Protein 8VK6 (pdb70)

Nearest PDB structures (foldseek):
  5ese-assembly1_A  TM=9.988E-01  e=2.338E-79  Saccharomyces cerevisiae YJM789
  7ry8-assembly1_A  TM=1.000E+00  e=7.440E-79  Saccharomyces cerevisiae YJM789
  5esg-assembly1_A  TM=9.991E-01  e=8.504E-79  Saccharomyces cerevisiae YJM789
  7rya-assembly1_A  TM=9.992E-01  e=2.072E-78  Saccharomyces cerevisiae YJM789
  4zdy-assembly1_A  TM=9.985E-01  e=1.345E-77  Saccharomyces cerevisiae YJM789

Structure (mmCIF, N/CA/C/O backbone):
data_8VK6
#
_entry.id   8VK6
#
_cell.length_a   76.686
_cell.length_b   65.537
_cell.length_c   80.962
_cell.angle_alpha   90.000
_cell.angle_beta   98.500
_cell.angle_gamma   90.000
#
_symmetry.space_group_name_H-M   'P 1 21 1'
#
loop_
_entity.id
_entity.type
_entity.pdbx_description
1 polymer 'Lanosterol 14-alpha demethylase'
2 non-polymer 'PROTOPORPHYRIN IX CONTAINING FE'
3 non-polymer "N-[(2S)-2-(2,4-difluorophenyl)-2-hydroxy-3-(1H-1,2,4-triazol-1-yl)propyl]-4'-(trifluoromethoxy)[1,1'-biphenyl]-4-carboxamide"
4 non-polymer 'PENTAETHYLENE GLYCOL'
5 non-polymer DODECYL-BETA-D-MALTOSIDE
6 water water
#
loop_
_atom_site.group_PDB
_atom_site.id
_atom_site.type_symbol
_atom_site.label_atom_id
_atom_site.label_alt_id
_atom_site.label_comp_id
_atom_site.label_asym_id
_atom_site.label_entity_id
_atom_site.label_seq_id
_atom_site.pdbx_PDB_ins_code
_atom_site.Cartn_x
_atom_site.Cartn_y
_atom_site.Cartn_z
_atom_site.occupancy
_atom_site.B_iso_or_equiv
_atom_site.auth_seq_id
_atom_site.auth_comp_id
_atom_site.auth_asym_id
_atom_site.auth_atom_id
_atom_site.pdbx_PDB_model_num
ATOM 1 N N . SER A 1 6 ? -27.20862 -30.40323 16.32754 1.000 82.76368 6 SER A N 1
ATOM 2 C CA . SER A 1 6 ? -26.04170 -29.60561 15.96094 1.000 89.61144 6 SER A CA 1
ATOM 3 C C . SER A 1 6 ? -26.44948 -28.40987 15.10166 1.000 88.99896 6 SER A C 1
ATOM 4 O O . SER A 1 6 ? -26.37788 -28.45465 13.86895 1.000 85.19772 6 SER A O 1
ATOM 7 N N . ILE A 1 7 ? -26.86830 -27.33550 15.77039 1.000 87.76089 7 ILE A N 1
ATOM 8 C CA . ILE A 1 7 ? -27.41323 -26.16091 15.10015 1.000 84.66140 7 ILE A CA 1
ATOM 9 C C . ILE A 1 7 ? -26.32205 -25.10241 14.98126 1.000 80.1413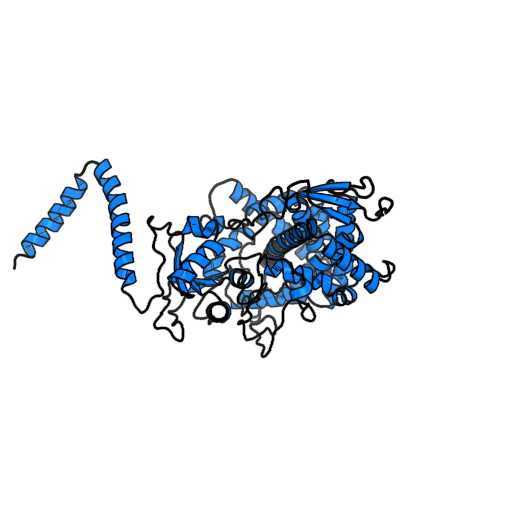0 7 ILE A C 1
ATOM 10 O O . ILE A 1 7 ? -26.55203 -23.91388 15.23903 1.000 75.55829 7 ILE A O 1
ATOM 15 N N . VAL A 1 8 ? -25.11608 -25.53273 14.60535 1.000 77.40543 8 VAL A N 1
ATOM 16 C CA . VAL A 1 8 ? -24.10325 -24.56451 14.20668 1.000 75.74889 8 VAL A CA 1
ATOM 17 C C . VAL A 1 8 ? -24.40829 -24.04823 12.80839 1.000 71.12617 8 VAL A C 1
ATOM 18 O O . VAL A 1 8 ? -24.04007 -22.91781 12.46581 1.000 67.75032 8 VAL A O 1
ATOM 22 N N . GLY A 1 9 ? -25.10206 -24.85241 11.99646 1.000 72.23120 9 GLY A N 1
ATOM 23 C CA . GLY A 1 9 ? -25.47568 -24.40873 10.66505 1.000 63.75278 9 GLY A CA 1
ATOM 24 C C . GLY A 1 9 ? -26.38385 -23.19756 10.70114 1.000 58.02465 9 GLY A C 1
ATOM 25 O O . GLY A 1 9 ? -26.14180 -22.20579 10.00792 1.000 61.74213 9 GLY A O 1
ATOM 26 N N . GLU A 1 10 ? -27.43567 -23.25047 11.52842 1.000 62.50850 10 GLU A N 1
ATOM 27 C CA . GLU A 1 10 ? -28.31181 -22.08836 11.64218 1.000 63.30637 10 GLU A CA 1
ATOM 28 C C . GLU A 1 10 ? -27.57177 -20.90363 12.24207 1.000 61.62110 10 GLU A C 1
ATOM 29 O O . GLU A 1 10 ? -27.83925 -19.75225 11.87061 1.000 56.35451 10 GLU A O 1
ATOM 35 N N . ALA A 1 11 ? -26.62079 -21.16578 13.14438 1.000 61.11877 11 ALA A N 1
ATOM 36 C CA . ALA A 1 11 ? -25.80689 -20.08569 13.68873 1.000 60.34723 11 ALA A CA 1
ATOM 37 C C . ALA A 1 11 ? -24.94631 -19.44679 12.60559 1.000 50.72159 11 ALA A C 1
ATOM 38 O O . ALA A 1 11 ? -24.82789 -18.21897 12.54751 1.000 48.54750 11 ALA A O 1
ATOM 40 N N . LEU A 1 12 ? -24.33212 -20.25928 11.74552 1.000 52.94058 12 LEU A N 1
ATOM 41 C CA . LEU A 1 12 ? -23.53634 -19.69919 10.65672 1.000 57.25199 12 LEU A CA 1
ATOM 42 C C . LEU A 1 12 ? -24.39742 -18.92548 9.66092 1.000 49.49848 12 LEU A C 1
ATOM 43 O O . LEU A 1 12 ? -23.92246 -17.94758 9.07110 1.000 51.62910 12 LEU A O 1
ATOM 48 N N . GLU A 1 13 ? -25.65341 -19.33915 9.45816 1.000 48.54462 13 GLU A N 1
ATOM 49 C CA . GLU A 1 13 ? -26.56006 -18.54848 8.62483 1.000 48.40225 13 GLU A CA 1
ATOM 50 C C . GLU A 1 13 ? -26.79259 -17.17207 9.23167 1.000 47.80311 13 GLU A C 1
ATOM 51 O O . GLU A 1 13 ? -26.76289 -16.15579 8.52667 1.000 43.15815 13 GLU A O 1
ATOM 57 N N . TYR A 1 14 ? -26.99990 -17.10984 10.54881 1.000 49.12751 14 TYR A N 1
ATOM 58 C CA . TYR A 1 14 ? -27.22957 -15.80841 11.15776 1.000 43.78736 14 TYR A CA 1
ATOM 59 C C . TYR A 1 14 ? -25.95686 -14.97648 11.23008 1.000 38.09137 14 TYR A C 1
ATOM 60 O O . TYR A 1 14 ? -26.04681 -13.74765 11.28077 1.000 42.41637 14 TYR A O 1
ATOM 69 N N . VAL A 1 15 ? -24.77855 -15.60016 11.18283 1.000 37.29953 15 VAL A N 1
ATOM 70 C CA . VAL A 1 15 ? -23.55465 -14.82381 10.97921 1.000 39.51834 15 VAL A CA 1
ATOM 71 C C . VAL A 1 15 ? -23.60977 -14.09382 9.63962 1.000 45.22021 15 VAL A C 1
ATOM 72 O O . VAL A 1 15 ? -23.41087 -12.87372 9.56438 1.000 42.18163 15 VAL A O 1
ATOM 76 N N . ASN A 1 16 ? -23.89311 -14.82941 8.55861 1.000 42.58803 16 ASN A N 1
ATOM 77 C CA . ASN A 1 16 ? -23.98106 -14.19136 7.24540 1.000 41.90901 16 ASN A CA 1
ATOM 78 C C . ASN A 1 16 ? -25.08300 -13.14089 7.21182 1.000 35.66438 16 ASN A C 1
ATOM 79 O O . ASN A 1 16 ? -24.90224 -12.05929 6.63857 1.000 39.87760 16 ASN A O 1
ATOM 84 N N . ILE A 1 17 ? -26.22874 -13.43909 7.83036 1.000 37.10164 17 ILE A N 1
ATOM 85 C CA . ILE A 1 17 ? -27.30930 -12.46152 7.93586 1.000 41.81681 17 ILE A CA 1
ATOM 86 C C . ILE A 1 17 ? -26.85182 -11.22584 8.71011 1.000 44.78771 17 ILE A C 1
ATOM 87 O O . ILE A 1 17 ? -27.12469 -10.08502 8.31152 1.000 41.74151 17 ILE A O 1
ATOM 92 N N . GLY A 1 18 ? -26.16352 -11.43336 9.84047 1.000 45.37326 18 GLY A N 1
ATOM 93 C CA . GLY A 1 18 ? -25.65413 -10.29445 10.60387 1.000 40.62266 18 GLY A CA 1
ATOM 94 C C . GLY A 1 18 ? -24.67217 -9.45113 9.81034 1.000 44.86194 18 GLY A C 1
ATOM 95 O O . GLY A 1 18 ? -24.72495 -8.21795 9.84232 1.000 46.33030 18 GLY A O 1
ATOM 96 N N . LEU A 1 19 ? -23.77448 -10.10425 9.06862 1.000 46.32540 19 LEU A N 1
ATOM 97 C CA . LEU A 1 19 ? -22.84259 -9.36398 8.22725 1.000 46.17435 19 LEU A CA 1
ATOM 98 C C . LEU A 1 19 ? -23.58805 -8.52096 7.19942 1.000 55.35692 19 LEU A C 1
ATOM 99 O O . LEU A 1 19 ? -23.17412 -7.39715 6.87834 1.000 56.02933 19 LEU A O 1
ATOM 104 N N . SER A 1 20 ? -24.70393 -9.04243 6.68668 1.000 49.16288 20 SER A N 1
ATOM 105 C CA . SER A 1 20 ? -25.51154 -8.27808 5.74567 1.000 53.33303 20 SER A CA 1
ATOM 106 C C . SER A 1 20 ? -26.22866 -7.12255 6.43937 1.000 52.59121 20 SER A C 1
ATOM 107 O O . SER A 1 20 ? -26.27788 -6.00720 5.90865 1.000 49.87761 20 SER A O 1
ATOM 110 N N . HIS A 1 21 ? -26.78393 -7.36217 7.62910 1.000 47.74697 21 HIS A N 1
ATOM 111 C CA . HIS A 1 21 ? -27.50750 -6.29114 8.31238 1.000 55.45917 21 HIS A CA 1
ATOM 112 C C . HIS A 1 21 ? -26.57892 -5.16156 8.72881 1.000 52.41768 21 HIS A C 1
ATOM 113 O O . HIS A 1 21 ? -27.00600 -4.00305 8.79378 1.000 56.82360 21 HIS A O 1
ATOM 120 N N . PHE A 1 22 ? -25.31052 -5.47263 8.98729 1.000 50.72125 22 PHE A N 1
ATOM 121 C CA . PHE A 1 22 ? -24.34235 -4.42617 9.28148 1.000 62.39126 22 PHE A CA 1
ATOM 122 C C . PHE A 1 22 ? -24.32008 -3.37785 8.17601 1.000 69.42176 22 PHE A C 1
ATOM 123 O O . PHE A 1 22 ? -24.39787 -2.17282 8.44183 1.000 68.46847 22 PHE A O 1
ATOM 131 N N . LEU A 1 23 ? -24.25454 -3.82289 6.91772 1.000 67.11828 23 LEU A N 1
ATOM 132 C CA . LEU A 1 23 ? -24.12623 -2.88108 5.81138 1.000 65.56933 23 LEU A CA 1
ATOM 133 C C . LEU A 1 23 ? -25.36661 -2.01622 5.62150 1.000 67.10668 23 LEU A C 1
ATOM 134 O O . LEU A 1 23 ? -25.26408 -0.93825 5.02936 1.000 75.47213 23 LEU A O 1
ATOM 139 N N . ALA A 1 24 ? -26.52469 -2.44365 6.11559 1.000 63.37071 24 ALA A N 1
ATOM 140 C CA . ALA A 1 24 ? -27.74155 -1.64651 6.02682 1.000 68.88748 24 ALA A CA 1
ATOM 141 C C . ALA A 1 24 ? -27.91469 -0.67238 7.19435 1.000 73.70925 24 ALA A C 1
ATOM 142 O O . ALA A 1 24 ? -28.98800 -0.07203 7.32677 1.000 75.60575 24 ALA A O 1
ATOM 144 N N . LEU A 1 25 ? -26.89896 -0.50400 8.04083 1.000 72.37349 25 LEU A N 1
ATOM 145 C CA . LEU A 1 25 ? -26.97905 0.49378 9.10025 1.000 73.88724 25 LEU A CA 1
ATOM 146 C C . LEU A 1 25 ? -26.79056 1.89758 8.52514 1.000 72.00083 25 LEU A C 1
ATOM 147 O O . LEU A 1 25 ? -26.03065 2.08752 7.57228 1.000 69.61255 25 LEU A O 1
ATOM 152 N N . PRO A 1 26 ? -27.46729 2.90065 9.08709 1.000 77.27722 26 PRO A N 1
ATOM 153 C CA . PRO A 1 26 ? -27.19331 4.28408 8.67784 1.000 79.78960 26 PRO A CA 1
ATOM 154 C C . PRO A 1 26 ? -25.71150 4.60390 8.83706 1.000 81.72448 26 PRO A C 1
ATOM 155 O O . PRO A 1 26 ? -25.04700 4.11071 9.75154 1.000 79.48645 26 PRO A O 1
ATOM 159 N N . LEU A 1 27 ? -25.19100 5.42980 7.92222 1.000 83.20817 27 LEU A N 1
ATOM 160 C CA . LEU A 1 27 ? -23.74541 5.62602 7.83443 1.000 83.99413 27 LEU A CA 1
ATOM 161 C C . LEU A 1 27 ? -23.14932 6.10905 9.15218 1.000 83.85822 27 LEU A C 1
ATOM 162 O O . LEU A 1 27 ? -22.01516 5.74711 9.48885 1.000 83.35767 27 LEU A O 1
ATOM 167 N N . ALA A 1 28 ? -23.89227 6.91789 9.91165 1.000 82.04767 28 ALA A N 1
ATOM 168 C CA . ALA A 1 28 ? -23.38383 7.38477 11.19818 1.000 84.84617 28 ALA A CA 1
ATOM 169 C C . ALA A 1 28 ? -23.18323 6.22386 12.16247 1.000 85.25875 28 ALA A C 1
ATOM 170 O O . ALA A 1 28 ? -22.19635 6.18997 12.90705 1.000 84.33689 28 ALA A O 1
ATOM 172 N N . GLN A 1 29 ? -24.10855 5.25876 12.16155 1.000 84.03652 29 GLN A N 1
ATOM 173 C CA . GLN A 1 29 ? -23.93187 4.07201 12.99113 1.000 80.01581 29 GLN A CA 1
ATOM 174 C C . GLN A 1 29 ? -22.76054 3.22560 12.51321 1.000 80.63600 29 GLN A C 1
ATOM 175 O O . GLN A 1 29 ? -22.11078 2.55510 13.32359 1.000 78.50785 29 GLN A O 1
ATOM 181 N N . ARG A 1 30 ? -22.47431 3.24495 11.20972 1.000 81.02150 30 ARG A N 1
ATOM 182 C CA . ARG A 1 30 ? -21.33573 2.49614 10.69097 1.000 81.21990 30 ARG A CA 1
ATOM 183 C C . ARG A 1 30 ? -20.02379 3.10671 11.16159 1.000 82.36515 30 ARG A C 1
ATOM 184 O O . ARG A 1 30 ? -19.16970 2.40892 11.72087 1.000 84.24000 30 ARG A O 1
ATOM 192 N N . ILE A 1 31 ? -19.84573 4.41205 10.93133 1.000 84.44788 31 ILE A N 1
ATOM 193 C CA . ILE A 1 31 ? -18.65071 5.10837 11.40389 1.000 84.57334 31 ILE A CA 1
ATOM 194 C C . ILE A 1 31 ? -18.53236 4.99596 12.91794 1.000 82.16127 31 ILE A C 1
ATOM 195 O O . ILE A 1 31 ? -17.44711 4.74267 13.45460 1.000 84.08115 31 ILE A O 1
ATOM 200 N N . SER A 1 32 ? -19.64645 5.18261 13.62851 1.000 79.66860 32 SER A N 1
ATOM 201 C CA . SER A 1 32 ? -19.65185 4.96734 15.06954 1.000 80.15648 32 SER A CA 1
ATOM 202 C C . SER A 1 32 ? -19.16922 3.56575 15.42233 1.000 80.75964 32 SER A C 1
ATOM 203 O O . SER A 1 32 ? -18.44354 3.38189 16.40665 1.000 81.97069 32 SER A O 1
ATOM 206 N N . LEU A 1 33 ? -19.56440 2.56144 14.63546 1.000 79.25992 33 LEU A N 1
ATOM 207 C CA . LEU A 1 33 ? -19.08505 1.20492 14.87944 1.000 79.34118 33 LEU A CA 1
ATOM 208 C C . LEU A 1 33 ? -17.64660 1.02142 14.41901 1.000 81.37869 33 LEU A C 1
ATOM 209 O O . LEU A 1 33 ? -16.91450 0.21065 14.99544 1.000 78.89356 33 LEU A O 1
ATOM 214 N N . ILE A 1 34 ? -17.22499 1.76381 13.39348 1.000 81.66217 34 ILE A N 1
ATOM 215 C CA . ILE A 1 34 ? -15.84279 1.69962 12.93947 1.000 83.47577 34 ILE A CA 1
ATOM 216 C C . ILE A 1 34 ? -14.89253 2.26788 13.98540 1.000 83.18412 34 ILE A C 1
ATOM 217 O O . ILE A 1 34 ? -13.70435 1.92620 13.99416 1.000 83.93130 34 ILE A O 1
ATOM 222 N N . ILE A 1 35 ? -15.39741 3.08994 14.89979 1.000 83.39168 35 ILE A N 1
ATOM 223 C CA . ILE A 1 35 ? -14.58378 3.70030 15.94163 1.000 78.52562 35 ILE A CA 1
ATOM 224 C C . ILE A 1 35 ? -14.73351 2.97536 17.27543 1.000 79.42394 35 ILE A C 1
ATOM 225 O O . ILE A 1 35 ? -13.74693 2.75573 17.97790 1.000 80.64655 35 ILE A O 1
ATOM 230 N N . ILE A 1 36 ? -15.95476 2.58341 17.64107 1.000 77.57545 36 ILE A N 1
ATOM 231 C CA . ILE A 1 36 ? -16.15790 1.98893 18.95631 1.000 77.84140 36 ILE A CA 1
ATOM 232 C C . ILE A 1 36 ? -15.62190 0.55979 19.01139 1.000 78.55960 36 ILE A C 1
ATOM 233 O O . ILE A 1 36 ? -15.24800 0.07632 20.08601 1.000 77.03568 36 ILE A O 1
ATOM 238 N N . ILE A 1 37 ? -15.55491 -0.12991 17.87772 1.000 76.84163 37 ILE A N 1
ATOM 239 C CA . ILE A 1 37 ? -15.19477 -1.54632 17.87020 1.000 76.87768 37 ILE A CA 1
ATOM 240 C C . ILE A 1 37 ? -13.68618 -1.73083 18.02472 1.000 76.15950 37 ILE A C 1
ATOM 241 O O . ILE A 1 37 ? -13.26437 -2.58867 18.81629 1.000 77.94967 37 ILE A O 1
ATOM 246 N N . PRO A 1 38 ? -12.83104 -0.97816 17.31787 1.000 75.36563 38 PRO A N 1
ATOM 247 C CA . PRO A 1 38 ? -11.39087 -1.07794 17.61963 1.000 76.12549 38 PRO A CA 1
ATOM 248 C C . PRO A 1 38 ? -11.04682 -0.60554 19.02514 1.000 74.34133 38 PRO A C 1
ATOM 249 O O . PRO A 1 38 ? -10.15443 -1.17201 19.67000 1.000 68.03618 38 PRO A O 1
ATOM 253 N N . PHE A 1 39 ? -11.74173 0.41998 19.51990 1.000 70.64984 39 PHE A N 1
ATOM 254 C CA . PHE A 1 39 ? -11.50998 0.88702 20.88078 1.000 70.23888 39 PHE A CA 1
ATOM 255 C C . PHE A 1 39 ? -11.80423 -0.21264 21.89370 1.000 72.12248 39 PHE A C 1
ATOM 256 O O . PHE A 1 39 ? -10.98169 -0.50428 22.77045 1.000 73.32754 39 PHE A O 1
ATOM 264 N N . ILE A 1 40 ? -12.98155 -0.83307 21.79080 1.000 73.48296 40 ILE A N 1
ATOM 265 C CA . ILE A 1 40 ? -13.34315 -1.89324 22.72664 1.000 69.46936 40 ILE A CA 1
ATOM 266 C C . ILE A 1 40 ? -12.41514 -3.08448 22.55648 1.000 69.37100 40 ILE A C 1
ATOM 267 O O . ILE A 1 40 ? -11.97929 -3.70068 23.53877 1.000 65.99549 40 ILE A O 1
ATOM 272 N N . TYR A 1 41 ? -12.08890 -3.42564 21.30864 1.000 67.88982 41 TYR A N 1
ATOM 273 C CA . TYR A 1 41 ? -11.18375 -4.54691 21.08603 1.000 72.36340 41 TYR A CA 1
ATOM 274 C C . TYR A 1 41 ? -9.80566 -4.27030 21.67494 1.000 71.93167 41 TYR A C 1
ATOM 275 O O . TYR A 1 41 ? -9.16525 -5.17310 22.22752 1.000 70.52692 41 TYR A O 1
ATOM 284 N N . ASN A 1 42 ? -9.33156 -3.02825 21.56093 1.000 69.38752 42 ASN A N 1
ATOM 285 C CA . ASN A 1 42 ? -8.04257 -2.67058 22.14071 1.000 67.93082 42 ASN A CA 1
ATOM 286 C C . ASN A 1 42 ? -8.03969 -2.89962 23.64929 1.000 68.79827 42 ASN A C 1
ATOM 287 O O . ASN A 1 42 ? -7.10652 -3.50017 24.19705 1.000 68.62997 42 ASN A O 1
ATOM 292 N N . ILE A 1 43 ? -9.09276 -2.44721 24.33654 1.000 69.53194 43 ILE A N 1
ATOM 293 C CA . ILE A 1 43 ? -9.19617 -2.67442 25.77784 1.000 67.42588 43 ILE A CA 1
ATOM 294 C C . ILE A 1 43 ? -9.24041 -4.16485 26.08388 1.000 68.40176 43 ILE A C 1
ATOM 295 O O . ILE A 1 43 ? -8.56862 -4.64622 27.00491 1.000 67.78249 43 ILE A O 1
ATOM 300 N N . VAL A 1 44 ? -10.04121 -4.91691 25.32614 1.000 69.04255 44 VAL A N 1
ATOM 301 C CA . VAL A 1 44 ? -10.11822 -6.36032 25.53139 1.000 68.02037 44 VAL A CA 1
ATOM 302 C C . VAL A 1 44 ? -8.75903 -7.00216 25.29136 1.000 68.20268 44 VAL A C 1
ATOM 303 O O . VAL A 1 44 ? -8.31792 -7.86896 26.05834 1.000 67.85706 44 VAL A O 1
ATOM 307 N N . TRP A 1 45 ? -8.06723 -6.57428 24.23243 1.000 68.70736 45 TRP A N 1
ATOM 308 C CA . TRP A 1 45 ? -6.76152 -7.14274 23.91445 1.000 68.20032 45 TRP A CA 1
ATOM 309 C C . TRP A 1 45 ? -5.74677 -6.87059 25.02113 1.000 69.76420 45 TRP A C 1
ATOM 310 O O . TRP A 1 45 ? -4.96994 -7.76022 25.39345 1.000 66.76583 45 TRP A O 1
ATOM 321 N N . GLN A 1 46 ? -5.73116 -5.64521 25.55542 1.000 67.67780 46 GLN A N 1
ATOM 322 C CA . GLN A 1 46 ? -4.81678 -5.33194 26.65269 1.000 67.57148 46 GLN A CA 1
ATOM 323 C C . GLN A 1 46 ? -5.10224 -6.20399 27.86746 1.000 69.06499 46 GLN A C 1
ATOM 324 O O . GLN A 1 46 ? -4.18293 -6.78397 28.45825 1.000 64.40780 46 GLN A O 1
ATOM 330 N N . LEU A 1 47 ? -6.37855 -6.31310 28.25021 1.000 70.04577 47 LEU A N 1
ATOM 331 C CA . LEU A 1 47 ? -6.74903 -7.16502 29.37777 1.000 70.10357 47 LEU A CA 1
ATOM 332 C C . LEU A 1 47 ? -6.26883 -8.59372 29.16990 1.000 66.88970 47 LEU A C 1
ATOM 333 O O . LEU A 1 47 ? -5.71419 -9.20859 30.08763 1.000 67.46181 47 LEU A O 1
ATOM 338 N N . LEU A 1 48 ? -6.45686 -9.13212 27.96300 1.000 68.63689 48 LEU A N 1
ATOM 339 C CA . LEU A 1 48 ? -5.95296 -10.46678 27.65868 1.000 69.07583 48 LEU A CA 1
ATOM 340 C C . LEU A 1 48 ? -4.42948 -10.49860 27.69917 1.000 71.09614 48 LEU A C 1
ATOM 341 O O . LEU A 1 48 ? -3.83351 -11.38180 28.32505 1.000 68.75159 48 LEU A O 1
ATOM 346 N N . TYR A 1 49 ? -3.78174 -9.53943 27.02685 1.000 72.55673 49 TYR A N 1
ATOM 347 C CA . TYR A 1 49 ? -2.32109 -9.47561 27.01489 1.000 67.42338 49 TYR A CA 1
ATOM 348 C C . TYR A 1 49 ? -1.75896 -9.46806 28.42837 1.000 69.14153 49 TYR A C 1
ATOM 349 O O . TYR A 1 49 ? -0.73465 -10.10434 28.71145 1.000 62.45839 49 TYR A O 1
ATOM 358 N N . SER A 1 50 ? -2.43028 -8.75388 29.33355 1.000 68.23332 50 SER A N 1
ATOM 359 C CA . SER A 1 50 ? -1.98046 -8.66156 30.71582 1.000 63.79093 50 SER A CA 1
ATOM 360 C C . SER A 1 50 ? -1.86586 -10.03381 31.36838 1.000 70.56531 50 SER A C 1
ATOM 361 O O . SER A 1 50 ? -1.10155 -10.20974 32.32508 1.000 71.72310 50 SER A O 1
ATOM 364 N N . LEU A 1 51 ? -2.60082 -11.01977 30.85914 1.000 72.20377 51 LEU A N 1
ATOM 365 C CA . LEU A 1 51 ? -2.51973 -12.36635 31.41351 1.000 74.35134 51 LEU A CA 1
ATOM 366 C C . LEU A 1 51 ? -1.18645 -13.04167 31.11558 1.000 74.79791 51 LEU A C 1
ATOM 367 O O . LEU A 1 51 ? -0.80683 -13.97727 31.82954 1.000 73.45780 51 LEU A O 1
ATOM 372 N N . ARG A 1 52 ? -0.46899 -12.58827 30.09033 1.000 73.70454 52 ARG A N 1
ATOM 373 C CA . ARG A 1 52 ? 0.74003 -13.27713 29.66021 1.000 70.48159 52 ARG A CA 1
ATOM 374 C C . ARG A 1 52 ? 1.86400 -13.10900 30.67485 1.000 74.41396 52 ARG A C 1
ATOM 375 O O . ARG A 1 52 ? 2.05115 -12.03597 31.25668 1.000 74.82010 52 ARG A O 1
ATOM 383 N N . LYS A 1 53 ? 2.61233 -14.19185 30.88220 1.000 74.90511 53 LYS A N 1
ATOM 384 C CA . LYS A 1 53 ? 3.77504 -14.21471 31.75697 1.000 72.18968 53 LYS A CA 1
ATOM 385 C C . LYS A 1 53 ? 5.09329 -14.17193 30.99575 1.000 68.38600 53 LYS A C 1
ATOM 386 O O . LYS A 1 53 ? 6.14341 -13.99414 31.62055 1.000 65.34292 53 LYS A O 1
ATOM 392 N N . ASP A 1 54 ? 5.07085 -14.36280 29.67612 1.000 66.97202 54 ASP A N 1
ATOM 393 C CA . ASP A 1 54 ? 6.26210 -14.24210 28.84769 1.000 66.91249 54 ASP A CA 1
ATOM 394 C C . ASP A 1 54 ? 6.36386 -12.87111 28.19059 1.000 63.09550 54 ASP A C 1
ATOM 395 O O . ASP A 1 54 ? 7.05745 -12.71785 27.17896 1.000 65.00996 54 ASP A O 1
ATOM 400 N N . ARG A 1 55 ? 5.66993 -11.87985 28.74027 1.000 62.30352 55 ARG A N 1
ATOM 401 C CA . ARG A 1 55 ? 5.68615 -10.51814 28.25010 1.000 63.36711 55 ARG A CA 1
ATOM 402 C C . ARG A 1 55 ? 5.87862 -9.57109 29.42322 1.000 61.37936 55 ARG A C 1
ATOM 403 O O . ARG A 1 55 ? 5.30285 -9.79079 30.49491 1.000 64.60935 55 ARG A O 1
ATOM 411 N N . PRO A 1 56 ? 6.69341 -8.53231 29.26606 1.000 62.31711 56 PRO A N 1
ATOM 412 C CA . PRO A 1 56 ? 6.74808 -7.47960 30.27856 1.000 56.65736 56 PRO A CA 1
ATOM 413 C C . PRO A 1 56 ? 5.39103 -6.81596 30.40911 1.000 55.26801 56 PRO A C 1
ATOM 414 O O . PRO A 1 56 ? 4.59180 -6.84419 29.45997 1.000 54.28538 56 PRO A O 1
ATOM 418 N N . PRO A 1 57 ? 5.08885 -6.21470 31.55885 1.000 50.41768 57 PRO A N 1
ATOM 419 C CA . PRO A 1 57 ? 3.83702 -5.45657 31.67844 1.000 50.62009 57 PRO A CA 1
ATOM 420 C C . PRO A 1 57 ? 3.75010 -4.38188 30.60353 1.000 54.67831 57 PRO A C 1
ATOM 421 O O . PRO A 1 57 ? 4.73388 -3.70792 30.29380 1.000 54.39766 57 PRO A O 1
ATOM 425 N N . LEU A 1 58 ? 2.55712 -4.22266 30.04214 1.000 54.76105 58 LEU A N 1
ATOM 426 C CA . LEU A 1 58 ? 2.28454 -3.23019 29.01131 1.000 52.85125 58 LEU A CA 1
ATOM 427 C C . LEU A 1 58 ? 1.46660 -2.09431 29.60764 1.000 56.55754 58 LEU A C 1
ATOM 428 O O . LEU A 1 58 ? 0.40402 -2.33344 30.18983 1.000 59.32552 58 LEU A O 1
ATOM 433 N N . VAL A 1 59 ? 1.95797 -0.86096 29.45355 1.000 54.25119 59 VAL A N 1
ATOM 434 C CA . VAL A 1 59 ? 1.27173 0.29683 30.02014 1.000 54.89738 59 VAL A CA 1
ATOM 435 C C . VAL A 1 59 ? -0.10524 0.43754 29.38792 1.000 58.11930 59 VAL A C 1
ATOM 436 O O . VAL A 1 59 ? -0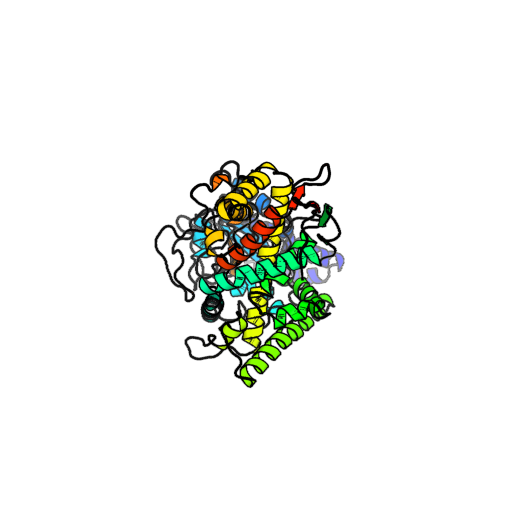.24802 0.43435 28.15850 1.000 52.64376 59 VAL A O 1
ATOM 440 N N . PHE A 1 60 ? -1.13172 0.55529 30.22866 1.000 59.41279 60 PHE A N 1
ATOM 441 C CA . PHE A 1 60 ? -2.49075 0.65462 29.71727 1.000 59.48001 60 PHE A CA 1
ATOM 442 C C . PHE A 1 60 ? -2.71369 2.00216 29.03724 1.000 56.75675 60 PHE A C 1
ATOM 443 O O . PHE A 1 60 ? -2.20352 3.03420 29.48068 1.000 57.41617 60 PHE A O 1
ATOM 451 N N . TYR A 1 61 ? -3.49576 1.98468 27.95762 1.000 60.79612 61 TYR A N 1
ATOM 452 C CA . TYR A 1 61 ? -3.77901 3.17456 27.16840 1.000 60.24596 61 TYR A CA 1
ATOM 453 C C . TYR A 1 61 ? -5.17276 3.05136 26.56652 1.000 59.73668 61 TYR A C 1
ATOM 454 O O . TYR A 1 61 ? -5.65997 1.94317 26.32381 1.000 60.33337 61 TYR A O 1
ATOM 463 N N . TRP A 1 62 ? -5.79501 4.20566 26.30420 1.000 58.65761 62 TRP A N 1
ATOM 464 C CA . TRP A 1 62 ? -7.17347 4.30191 25.82626 1.000 61.60732 62 TRP A CA 1
ATOM 465 C C . TRP A 1 62 ? -7.28185 4.37858 24.30595 1.000 60.71272 62 TRP A C 1
ATOM 466 O O . TRP A 1 62 ? -8.11139 3.68970 23.70670 1.000 62.85092 62 TRP A O 1
ATOM 477 N N . ILE A 1 63 ? -6.48136 5.23302 23.67873 1.000 58.98353 63 ILE A N 1
ATOM 478 C CA . ILE A 1 63 ? -6.56433 5.48169 22.24322 1.000 59.30785 63 ILE A CA 1
ATOM 479 C C . ILE A 1 63 ? -5.76012 4.41480 21.51245 1.000 63.04033 63 ILE A C 1
ATOM 480 O O . ILE A 1 63 ? -4.53666 4.32620 21.69911 1.000 60.20157 63 ILE A O 1
ATOM 485 N N . PRO A 1 64 ? -6.39784 3.57343 20.69688 1.000 67.37112 64 PRO A N 1
ATOM 486 C CA . PRO A 1 64 ? -5.63388 2.61344 19.89397 1.000 61.60295 64 PRO A CA 1
ATOM 487 C C . PRO A 1 64 ? -4.66181 3.32633 18.96662 1.000 60.11071 64 PRO A C 1
ATOM 488 O O . PRO A 1 64 ? -4.85750 4.48780 18.59685 1.000 56.63638 64 PRO A O 1
ATOM 492 N N . TRP A 1 65 ? -3.59099 2.60943 18.61343 1.000 60.11423 65 TRP A N 1
ATOM 493 C CA . TRP A 1 65 ? -2.50363 3.11185 17.77730 1.000 59.87793 65 TRP A CA 1
ATOM 494 C C . TRP A 1 65 ? -1.70235 4.21524 18.46335 1.000 57.77772 65 TRP A C 1
ATOM 495 O O . TRP A 1 65 ? -0.47989 4.09980 18.58494 1.000 58.97941 65 TRP A O 1
ATOM 506 N N . VAL A 1 66 ? -2.36981 5.28387 18.90390 1.000 55.41428 66 VAL A N 1
ATOM 507 C CA . VAL A 1 66 ? -1.66827 6.40471 19.52987 1.000 59.64691 66 VAL A CA 1
ATOM 508 C C . VAL A 1 66 ? -0.90489 5.93517 20.76420 1.000 58.02984 66 VAL A C 1
ATOM 509 O O . VAL A 1 66 ? 0.27047 6.27058 20.95571 1.000 57.94400 66 VAL A O 1
ATOM 513 N N . GLY A 1 67 ? -1.55791 5.14073 21.61065 1.000 54.09227 67 GLY A N 1
ATOM 514 C CA . GLY A 1 67 ? -0.90590 4.63867 22.79836 1.000 54.47673 67 GLY A CA 1
ATOM 515 C C . GLY A 1 67 ? -0.59724 5.75805 23.77832 1.000 54.74477 67 GLY A C 1
ATOM 516 O O . GLY A 1 67 ? -1.33644 6.73758 23.90114 1.000 55.99808 67 GLY A O 1
ATOM 517 N N . SER A 1 68 ? 0.53047 5.61195 24.47933 1.000 57.95014 68 SER A N 1
ATOM 518 C CA . SER A 1 68 ? 0.99034 6.58790 25.45963 1.000 53.28164 68 SER A CA 1
ATOM 519 C C . SER A 1 68 ? 1.82290 7.70602 24.84000 1.000 52.63518 68 SER A C 1
ATOM 520 O O . SER A 1 68 ? 2.55590 8.38455 25.56829 1.000 51.33451 68 SER A O 1
ATOM 523 N N . ALA A 1 69 ? 1.70676 7.91993 23.52357 1.000 52.80831 69 ALA A N 1
ATOM 524 C CA . ALA A 1 69 ? 2.58457 8.85049 22.81478 1.000 54.71772 69 ALA A CA 1
ATOM 525 C C . ALA A 1 69 ? 2.58614 10.23786 23.44343 1.000 56.37681 69 ALA A C 1
ATOM 526 O O . ALA A 1 69 ? 3.64263 10.86551 23.57790 1.000 55.47644 69 ALA A O 1
ATOM 528 N N . VAL A 1 70 ? 1.41342 10.73302 23.83865 1.000 57.49101 70 VAL A N 1
ATOM 529 C CA . VAL A 1 70 ? 1.31867 12.10531 24.32765 1.000 56.95907 70 VAL A CA 1
ATOM 530 C C . VAL A 1 70 ? 2.10752 12.26947 25.61978 1.000 55.70645 70 VAL A C 1
ATOM 531 O O . VAL A 1 70 ? 2.93057 13.18062 25.75245 1.000 55.44378 70 VAL A O 1
ATOM 535 N N . VAL A 1 71 ? 1.87133 11.38807 26.59177 1.000 56.07726 71 VAL A N 1
ATOM 536 C CA . VAL A 1 71 ? 2.50667 11.55213 27.89325 1.000 57.53620 71 VAL A CA 1
ATOM 537 C C . VAL A 1 71 ? 3.98619 11.18354 27.82542 1.000 54.15680 71 VAL A C 1
ATOM 538 O O . VAL A 1 71 ? 4.80802 11.74761 28.55818 1.000 54.74359 71 VAL A O 1
ATOM 542 N N . TYR A 1 72 ? 4.35734 10.25386 26.94197 1.000 52.90294 72 TYR A N 1
ATOM 543 C CA . TYR A 1 72 ? 5.76998 9.93806 26.75576 1.000 54.20501 72 TYR A CA 1
ATOM 544 C C . TYR A 1 72 ? 6.51531 11.10256 26.11080 1.000 54.24272 72 TYR A C 1
ATOM 545 O O . TYR A 1 72 ? 7.61482 11.46408 26.54962 1.000 50.69342 72 TYR A O 1
ATOM 554 N N . GLY A 1 73 ? 5.92354 11.71535 25.08541 1.000 55.28741 73 GLY A N 1
ATOM 555 C CA . GLY A 1 73 ? 6.60214 12.78945 24.37976 1.000 55.61820 73 GLY A CA 1
ATOM 556 C C . GLY A 1 73 ? 6.76901 14.05632 25.19657 1.000 57.04419 73 GLY A C 1
ATOM 557 O O . GLY A 1 73 ? 7.77217 14.76298 25.04920 1.000 54.73686 73 GLY A O 1
ATOM 558 N N . MET A 1 74 ? 5.79839 14.36835 26.06135 1.000 54.79617 74 MET A N 1
ATOM 559 C CA . MET A 1 74 ? 5.88284 15.58483 26.86561 1.000 55.22291 74 MET A CA 1
ATOM 560 C C . MET A 1 74 ? 6.88852 15.44382 28.00223 1.000 60.53109 74 MET A C 1
ATOM 561 O O . MET A 1 74 ? 7.71094 16.33896 28.22363 1.000 60.12410 74 MET A O 1
ATOM 566 N N . LYS A 1 75 ? 6.83175 14.33576 28.74174 1.000 55.33508 75 LYS A N 1
ATOM 567 C CA . LYS A 1 75 ? 7.66681 14.13734 29.92690 1.000 54.44918 75 LYS A CA 1
ATOM 568 C C . LYS A 1 75 ? 8.12042 12.68354 30.00019 1.000 51.84935 75 LYS A C 1
ATOM 569 O O . LYS A 1 75 ? 7.68565 11.91864 30.87187 1.000 50.45069 75 LYS A O 1
ATOM 575 N N . PRO A 1 76 ? 9.03650 12.27582 29.11176 1.000 49.68592 76 PRO A N 1
ATOM 576 C CA . PRO A 1 76 ? 9.44015 10.85741 29.08751 1.000 44.70144 76 PRO A CA 1
ATOM 577 C C . PRO A 1 76 ? 10.03586 10.36989 30.39526 1.000 45.09933 76 PRO A C 1
ATOM 578 O O . PRO A 1 76 ? 9.77219 9.23055 30.78929 1.000 44.24169 76 PRO A O 1
ATOM 582 N N . TYR A 1 77 ? 10.82358 11.19321 31.09090 1.000 46.83562 77 TYR A N 1
ATOM 583 C CA . TYR A 1 77 ? 11.42093 10.72043 32.33529 1.000 46.08301 77 TYR A CA 1
ATOM 584 C C . TYR A 1 77 ? 10.37165 10.59508 33.43594 1.000 49.12963 77 TYR A C 1
ATOM 585 O O . TYR A 1 77 ? 10.42510 9.66290 34.24355 1.000 45.64742 77 TYR A O 1
ATOM 594 N N . GLU A 1 78 ? 9.41549 11.52508 33.49226 1.000 48.18612 78 GLU A N 1
ATOM 595 C CA . GLU A 1 78 ? 8.33449 11.39112 34.46412 1.000 51.82379 78 GLU A CA 1
ATOM 596 C C . GLU A 1 78 ? 7.43783 10.21464 34.11318 1.000 51.98488 78 GLU A C 1
ATOM 597 O O . GLU A 1 78 ? 6.96528 9.49610 35.00345 1.000 49.96439 78 GLU A O 1
ATOM 603 N N . PHE A 1 79 ? 7.19308 10.00923 32.81570 1.000 48.60496 79 PHE A N 1
ATOM 604 C CA . PHE A 1 79 ? 6.50526 8.80702 32.36222 1.000 48.53381 79 PHE A CA 1
ATOM 605 C C . PHE A 1 79 ? 7.22970 7.56119 32.84967 1.000 49.81305 79 PHE A C 1
ATOM 606 O O . PHE A 1 79 ? 6.61431 6.65159 33.41806 1.000 47.63835 79 PHE A O 1
ATOM 614 N N . PHE A 1 80 ? 8.55387 7.52028 32.65973 1.000 51.02137 80 PHE A N 1
ATOM 615 C CA . PHE A 1 80 ? 9.32767 6.34209 33.03898 1.000 46.86833 80 PHE A CA 1
ATOM 616 C C . PHE A 1 80 ? 9.28339 6.11480 34.54412 1.000 46.61568 80 PHE A C 1
ATOM 617 O O . PHE A 1 80 ? 9.23074 4.96987 35.00484 1.000 46.41311 80 PHE A O 1
ATOM 625 N N . GLU A 1 81 ? 9.32758 7.19043 35.32717 1.000 43.97363 81 GLU A N 1
ATOM 626 C CA . GLU A 1 81 ? 9.35649 7.02779 36.77581 1.000 49.51868 81 GLU A CA 1
ATOM 627 C C . GLU A 1 81 ? 8.05469 6.42536 37.29051 1.000 49.53109 81 GLU A C 1
ATOM 628 O O . GLU A 1 81 ? 8.07586 5.52646 38.13894 1.000 49.42810 81 GLU A O 1
ATOM 634 N N . GLU A 1 82 ? 6.91550 6.90115 36.77830 1.000 51.13348 82 GLU A N 1
ATOM 635 C CA . GLU A 1 82 ? 5.62604 6.34318 37.17439 1.000 51.69118 82 GLU A CA 1
ATOM 636 C C . GLU A 1 82 ? 5.51372 4.88512 36.76252 1.000 54.90618 82 GLU A C 1
ATOM 637 O O . GLU A 1 82 ? 5.08581 4.03679 37.55616 1.000 54.90191 82 GLU A O 1
ATOM 643 N N . CYS A 1 83 ? 5.88917 4.57571 35.51464 1.000 51.21676 83 CYS A N 1
ATOM 644 C CA . CYS A 1 83 ? 5.87949 3.18826 35.06412 1.000 52.54201 83 CYS A CA 1
ATOM 645 C C . CYS A 1 83 ? 6.80978 2.32927 35.91152 1.000 51.97920 83 CYS A C 1
ATOM 646 O O . CYS A 1 83 ? 6.47690 1.18497 36.24580 1.000 51.62446 83 CYS A O 1
ATOM 649 N N . GLN A 1 84 ? 7.98655 2.85961 36.25987 1.000 49.11807 84 GLN A N 1
ATOM 650 C CA . GLN A 1 84 ? 8.93790 2.08371 37.04687 1.000 49.10088 84 GLN A CA 1
ATOM 651 C C . GLN A 1 84 ? 8.37249 1.76252 38.43060 1.000 52.92401 84 GLN A C 1
ATOM 652 O O . GLN A 1 84 ? 8.55210 0.64906 38.93464 1.000 49.58367 84 GLN A O 1
ATOM 658 N N . LYS A 1 85 ? 7.67230 2.71941 39.04883 1.000 50.82149 85 LYS A N 1
ATOM 659 C CA . LYS A 1 85 ? 7.07127 2.46900 40.36022 1.000 58.21728 85 LYS A CA 1
ATOM 660 C C . LYS A 1 85 ? 6.05284 1.33686 40.30107 1.000 56.72996 85 LYS A C 1
ATOM 661 O O . LYS A 1 85 ? 6.04911 0.45117 41.16264 1.000 58.83439 85 LYS A O 1
ATOM 667 N N . LYS A 1 86 ? 5.18872 1.34122 39.28336 1.000 56.31991 86 LYS A N 1
ATOM 668 C CA . LYS A 1 86 ? 4.13098 0.34118 39.19857 1.000 56.59679 86 LYS A CA 1
ATOM 669 C C . LYS A 1 86 ? 4.66391 -1.00951 38.73335 1.000 57.85227 86 LYS A C 1
ATOM 670 O O . LYS A 1 86 ? 4.31576 -2.04914 39.30348 1.000 56.41534 86 LYS A O 1
ATOM 676 N N . TYR A 1 87 ? 5.49923 -1.01979 37.69020 1.000 53.82186 87 TYR A N 1
ATOM 677 C CA . TYR A 1 87 ? 5.83241 -2.25435 36.99369 1.000 51.40658 87 TYR A CA 1
ATOM 678 C C . TYR A 1 87 ? 7.27720 -2.70282 37.14443 1.000 49.47692 87 TYR A C 1
ATOM 679 O O . TYR A 1 87 ? 7.61154 -3.79272 36.66831 1.000 53.03593 87 TYR A O 1
ATOM 688 N N . GLY A 1 88 ? 8.14220 -1.90754 37.76318 1.000 43.88181 88 GLY A N 1
ATOM 689 C CA . GLY A 1 88 ? 9.56253 -2.22860 37.77623 1.000 48.29723 88 GLY A CA 1
ATOM 690 C C . GLY A 1 88 ? 10.28017 -1.73918 36.52456 1.000 50.34289 88 GLY A C 1
ATOM 691 O O . GLY A 1 88 ? 9.80763 -0.85669 35.80391 1.000 49.71610 88 GLY A O 1
ATOM 692 N N . ASP A 1 89 ? 11.43761 -2.35346 36.25238 1.000 47.46576 89 ASP A N 1
ATOM 693 C CA . ASP A 1 89 ? 12.40315 -1.78874 35.31093 1.000 48.45414 89 ASP A CA 1
ATOM 694 C C . ASP A 1 89 ? 12.13488 -2.14439 33.85055 1.000 47.12789 89 ASP A C 1
ATOM 695 O O . ASP A 1 89 ? 12.64440 -1.45289 32.96154 1.000 45.99335 89 ASP A O 1
ATOM 700 N N . ILE A 1 90 ? 11.37388 -3.20149 33.57404 1.000 48.94456 90 ILE A N 1
ATOM 701 C CA . ILE A 1 90 ? 11.09404 -3.63343 32.20674 1.000 50.44490 90 ILE A CA 1
ATOM 702 C C . ILE A 1 90 ? 9.59000 -3.54878 31.99477 1.000 51.34942 90 ILE A C 1
ATOM 703 O O . ILE A 1 90 ? 8.81999 -4.18467 32.72280 1.000 49.20855 90 ILE A O 1
ATOM 708 N N . PHE A 1 91 ? 9.17431 -2.77159 30.99887 1.000 49.14661 91 PHE A N 1
ATOM 709 C CA . PHE A 1 91 ? 7.76185 -2.60444 30.69045 1.000 47.05825 91 PHE A CA 1
ATOM 710 C C . PHE A 1 91 ? 7.66147 -2.10159 29.26139 1.000 50.98103 91 PHE A C 1
ATOM 711 O O . PHE A 1 91 ? 8.61375 -1.53505 28.72058 1.000 47.19841 91 PHE A O 1
ATOM 719 N N . SER A 1 92 ? 6.50088 -2.31740 28.65333 1.000 52.78083 92 SER A N 1
ATOM 720 C CA . SER A 1 92 ? 6.26127 -1.89795 27.28460 1.000 46.54018 92 SER A CA 1
ATOM 721 C C . SER A 1 92 ? 5.23177 -0.78221 27.24586 1.000 47.13513 92 SER A C 1
ATOM 722 O O . SER A 1 92 ? 4.44435 -0.60269 28.17649 1.000 50.76270 92 SER A O 1
ATOM 725 N N . PHE A 1 93 ? 5.24338 -0.02706 26.14855 1.000 47.98118 93 PHE A N 1
ATOM 726 C CA . PHE A 1 93 ? 4.15772 0.90616 25.89493 1.000 50.79732 93 PHE A CA 1
ATOM 727 C C . PHE A 1 93 ? 3.97955 1.06292 24.39425 1.000 51.12307 93 PHE A C 1
ATOM 728 O O . PHE A 1 93 ? 4.90481 0.83666 23.60835 1.000 49.76002 93 PHE A O 1
ATOM 736 N N . VAL A 1 94 ? 2.77602 1.41497 24.00966 1.000 54.36480 94 VAL A N 1
ATOM 737 C CA . VAL A 1 94 ? 2.44037 1.61557 22.60735 1.000 49.34059 94 VAL A CA 1
ATOM 738 C C . VAL A 1 94 ? 2.72579 3.06582 22.25014 1.000 50.99260 94 VAL A C 1
ATOM 739 O O . VAL A 1 94 ? 2.40132 3.98811 23.01073 1.000 49.30381 94 VAL A O 1
ATOM 743 N N . LEU A 1 95 ? 3.36511 3.26429 21.09410 1.000 53.80111 95 LEU A N 1
ATOM 744 C CA . LEU A 1 95 ? 3.79838 4.58313 20.63748 1.000 52.09808 95 LEU A CA 1
ATOM 745 C C . LEU A 1 95 ? 3.52425 4.65577 19.13815 1.000 53.59106 95 LEU A C 1
ATOM 746 O O . LEU A 1 95 ? 4.30341 4.13070 18.33964 1.000 50.26320 95 LEU A O 1
ATOM 751 N N . LEU A 1 96 ? 2.41731 5.29432 18.76564 1.000 55.42631 96 LEU A N 1
ATOM 752 C CA . LEU A 1 96 ? 2.06329 5.52890 17.36480 1.000 56.37108 96 LEU A CA 1
ATOM 753 C C . LEU A 1 96 ? 2.21599 4.25438 16.53461 1.000 53.04578 96 LEU A C 1
ATOM 754 O O . LEU A 1 96 ? 2.95154 4.20078 15.54827 1.000 54.00876 96 LEU A O 1
ATOM 759 N N . GLY A 1 97 ? 1.52154 3.20695 16.97671 1.000 55.31585 97 GLY A N 1
ATOM 760 C CA . GLY A 1 97 ? 1.50929 1.93778 16.27713 1.000 55.65950 97 GLY A CA 1
ATOM 761 C C . GLY A 1 97 ? 2.67603 1.01612 16.56193 1.000 58.77378 97 GLY A C 1
ATOM 762 O O . GLY A 1 97 ? 2.65602 -0.13803 16.10976 1.000 57.41340 97 GLY A O 1
ATOM 763 N N . ARG A 1 98 ? 3.69377 1.47619 17.28249 1.000 54.68629 98 ARG A N 1
ATOM 764 C CA . ARG A 1 98 ? 4.83393 0.64869 17.64425 1.000 52.77805 98 ARG A CA 1
ATOM 765 C C . ARG A 1 98 ? 4.73205 0.22612 19.10657 1.000 52.34571 98 ARG A C 1
ATOM 766 O O . ARG A 1 98 ? 4.20344 0.95866 19.94882 1.000 55.96787 98 ARG A O 1
ATOM 774 N N . VAL A 1 99 ? 5.23980 -0.96471 19.40586 1.000 49.58375 99 VAL A N 1
ATOM 775 C CA . VAL A 1 99 ? 5.35302 -1.43535 20.78150 1.000 51.19794 99 VAL A CA 1
ATOM 776 C C . VAL A 1 99 ? 6.78774 -1.21298 21.23817 1.000 47.93040 99 VAL A C 1
ATOM 777 O O . VAL A 1 99 ? 7.72449 -1.79207 20.67653 1.000 49.45108 99 VAL A O 1
ATOM 781 N N . MET A 1 100 ? 6.96225 -0.38338 22.26108 1.000 50.98915 100 MET A N 1
ATOM 782 C CA . MET A 1 100 ? 8.27721 -0.04322 22.79122 1.000 47.60813 100 MET A CA 1
ATOM 783 C C . MET A 1 100 ? 8.48166 -0.76486 24.11663 1.000 46.15712 100 MET A C 1
ATOM 784 O O . MET A 1 100 ? 7.71950 -0.55195 25.06469 1.000 47.01242 100 MET A O 1
ATOM 789 N N . THR A 1 101 ? 9.51732 -1.59314 24.19406 1.000 43.23860 101 THR A N 1
ATOM 790 C CA . THR A 1 101 ? 9.90213 -2.22902 25.45233 1.000 45.36182 101 THR A CA 1
ATOM 791 C C . THR A 1 101 ? 11.07649 -1.46578 26.06287 1.000 43.68486 101 THR A C 1
ATOM 792 O O . THR A 1 101 ? 12.18259 -1.45521 25.50869 1.000 39.99691 101 THR A O 1
ATOM 796 N N . VAL A 1 102 ? 10.82893 -0.84577 27.20492 1.000 43.52906 102 VAL A N 1
ATOM 797 C CA . VAL A 1 102 ? 11.81453 -0.07887 27.95601 1.000 42.76097 102 VAL A CA 1
ATOM 798 C C . VAL A 1 102 ? 12.50778 -0.99850 28.95124 1.000 46.13637 102 VAL A C 1
ATOM 799 O O . VAL A 1 102 ? 11.85937 -1.81128 29.62030 1.000 47.69440 102 VAL A O 1
ATOM 803 N N . TYR A 1 103 ? 13.82733 -0.86354 29.06788 1.000 41.63838 103 TYR A N 1
ATOM 804 C CA . TYR A 1 103 ? 14.59844 -1.55567 30.10123 1.000 44.54818 103 TYR A CA 1
ATOM 805 C C . TYR A 1 103 ? 15.46761 -0.51723 30.81006 1.000 40.97175 103 TYR A C 1
ATOM 806 O O . TYR A 1 103 ? 16.53484 -0.15040 30.30841 1.000 42.57957 103 TYR A O 1
ATOM 815 N N . LEU A 1 104 ? 15.01907 -0.06835 31.98515 1.000 42.70789 104 LEU A N 1
ATOM 816 C CA . LEU A 1 104 ? 15.67133 1.01439 32.71429 1.000 40.05031 104 LEU A CA 1
ATOM 817 C C . LEU A 1 104 ? 16.86946 0.50882 33.50485 1.000 46.69152 104 LEU A C 1
ATOM 818 O O . LEU A 1 104 ? 16.91665 -0.65127 33.92998 1.000 43.33492 104 LEU A O 1
ATOM 823 N N . GLY A 1 105 ? 17.82411 1.41370 33.73233 1.000 42.19000 105 GLY A N 1
ATOM 824 C CA . GLY A 1 105 ? 18.94722 1.16281 34.60442 1.000 38.14770 105 GLY A CA 1
ATOM 825 C C . GLY A 1 105 ? 20.10094 0.45969 33.91419 1.000 42.03284 105 GLY A C 1
ATOM 826 O O . GLY A 1 105 ? 20.03946 0.12089 32.72421 1.000 40.04654 105 GLY A O 1
ATOM 827 N N . PRO A 1 106 ? 21.17326 0.20612 34.67215 1.000 39.60804 106 PRO A N 1
ATOM 828 C CA . PRO A 1 106 ? 22.37369 -0.41245 34.08091 1.000 39.32708 106 PRO A CA 1
ATOM 829 C C . PRO A 1 106 ? 22.12936 -1.75033 33.40141 1.000 44.41370 106 PRO A C 1
ATOM 830 O O . PRO A 1 106 ? 22.78426 -2.04371 32.39194 1.000 39.54212 106 PRO A O 1
ATOM 834 N N . LYS A 1 107 ? 21.21165 -2.57779 33.90998 1.000 41.90448 107 LYS A N 1
ATOM 835 C CA . LYS A 1 107 ? 20.94502 -3.83828 33.22318 1.000 45.60710 107 LYS A CA 1
ATOM 836 C C . LYS A 1 107 ? 20.27414 -3.60634 31.87928 1.000 38.23665 107 LYS A C 1
ATOM 837 O O . LYS A 1 107 ? 20.45301 -4.40746 30.95384 1.000 41.63524 107 LYS A O 1
ATOM 843 N N . GLY A 1 108 ? 19.46904 -2.55042 31.77253 1.000 38.90643 108 GLY A N 1
ATOM 844 C CA . GLY A 1 108 ? 18.89040 -2.19686 30.48624 1.000 43.00076 108 GLY A CA 1
ATOM 845 C C . GLY A 1 108 ? 19.92495 -1.66308 29.51585 1.000 39.35709 108 GLY A C 1
ATOM 846 O O . GLY A 1 108 ? 19.83256 -1.89762 28.30487 1.000 40.26046 108 GLY A O 1
ATOM 847 N N . HIS A 1 109 ? 20.91104 -0.91615 30.02562 1.000 38.94426 109 HIS A N 1
ATOM 848 C CA . HIS A 1 109 ? 22.02557 -0.51850 29.17510 1.000 40.79996 109 HIS A CA 1
ATOM 849 C C . HIS A 1 109 ? 22.66582 -1.74982 28.55098 1.000 43.72187 109 HIS A C 1
ATOM 850 O O . HIS A 1 109 ? 22.91507 -1.79190 27.34118 1.000 38.34416 109 HIS A O 1
ATOM 857 N N . GLU A 1 110 ? 22.90454 -2.78275 29.37004 1.000 42.57398 110 GLU A N 1
ATOM 858 C CA . GLU A 1 110 ? 23.50614 -4.01416 28.86812 1.000 43.35675 110 GLU A CA 1
ATOM 859 C C . GLU A 1 110 ? 22.59362 -4.71483 27.88023 1.000 42.03945 110 GLU A C 1
ATOM 860 O O . GLU A 1 110 ? 23.04385 -5.16018 26.81800 1.000 45.69883 110 GLU A O 1
ATOM 866 N N . PHE A 1 111 ? 21.30549 -4.81814 28.21448 1.000 41.02718 111 PHE A N 1
ATOM 867 C CA . PHE A 1 111 ? 20.36168 -5.52004 27.35720 1.000 41.38485 111 PHE A CA 1
ATOM 868 C C . PHE A 1 111 ? 20.26782 -4.88559 25.96869 1.000 44.22666 111 PHE A C 1
ATOM 869 O O . PHE A 1 111 ? 20.18173 -5.59777 24.96266 1.000 38.45328 111 PHE A O 1
ATOM 877 N N . VAL A 1 112 ? 20.29375 -3.55923 25.88272 1.000 40.68387 112 VAL A N 1
ATOM 878 C CA . VAL A 1 112 ? 20.10237 -2.89468 24.58584 1.000 41.69306 112 VAL A CA 1
ATOM 879 C C . VAL A 1 112 ? 21.42996 -2.56212 23.90581 1.000 40.43156 112 VAL A C 1
ATOM 880 O O . VAL A 1 112 ? 21.63389 -2.89409 22.73582 1.000 39.10335 112 VAL A O 1
ATOM 884 N N . PHE A 1 113 ? 22.35407 -1.89050 24.59907 1.000 37.57561 113 PHE A N 1
ATOM 885 C CA . PHE A 1 113 ? 23.57916 -1.46094 23.92606 1.000 37.72505 113 PHE A CA 1
ATOM 886 C C . PHE A 1 113 ? 24.48139 -2.63495 23.56263 1.000 39.13349 113 PHE A C 1
ATOM 887 O O . PHE A 1 113 ? 25.24166 -2.53858 22.59635 1.000 36.36792 113 PHE A O 1
ATOM 895 N N . ASN A 1 114 ? 24.43566 -3.73461 24.32240 1.000 36.77244 114 ASN A N 1
ATOM 896 C CA . ASN A 1 114 ? 25.26763 -4.89456 24.02892 1.000 41.48290 114 ASN A CA 1
ATOM 897 C C . ASN A 1 114 ? 24.49029 -6.03799 23.38761 1.000 41.60736 114 ASN A C 1
ATOM 898 O O . ASN A 1 114 ? 25.00508 -7.15326 23.30963 1.000 44.70332 114 ASN A O 1
ATOM 903 N N . ALA A 1 115 ? 23.26908 -5.79118 22.93338 1.000 38.01104 115 ALA A N 1
ATOM 904 C CA . ALA A 1 115 ? 22.50643 -6.83084 22.26475 1.000 44.87154 115 ALA A CA 1
ATOM 905 C C . ALA A 1 115 ? 23.20620 -7.27291 20.98299 1.000 47.45886 115 ALA A C 1
ATOM 906 O O . ALA A 1 115 ? 23.93748 -6.50719 20.34301 1.000 38.24557 115 ALA A O 1
ATOM 908 N N . LYS A 1 116 ? 22.97077 -8.53136 20.61967 1.000 46.50254 116 LYS A N 1
ATOM 909 C CA . LYS A 1 116 ? 23.58054 -9.11705 19.43144 1.000 51.05624 116 LYS A CA 1
ATOM 910 C C . LYS A 1 116 ? 23.12776 -8.38710 18.17284 1.000 43.93992 116 LYS A C 1
ATOM 911 O O . LYS A 1 116 ? 21.96390 -8.00350 18.04378 1.000 45.92546 116 LYS A O 1
ATOM 917 N N . LEU A 1 117 ? 24.06170 -8.20679 17.23735 1.000 47.50950 117 LEU A N 1
ATOM 918 C CA . LEU A 1 117 ? 23.71500 -7.68110 15.91791 1.000 47.47501 117 LEU A CA 1
ATOM 919 C C . LEU A 1 117 ? 22.55345 -8.44116 15.29049 1.000 51.42489 117 LEU A C 1
ATOM 920 O O . LEU A 1 117 ? 21.71351 -7.84221 14.60633 1.000 52.12605 117 LEU A O 1
ATOM 925 N N . ALA A 1 118 ? 22.47748 -9.75651 15.52493 1.000 50.95406 118 ALA A N 1
ATOM 926 C CA . ALA A 1 118 ? 21.39517 -10.55143 14.95324 1.000 55.13999 118 ALA A CA 1
ATOM 927 C C . ALA A 1 118 ? 20.05568 -10.25632 15.61473 1.000 54.62762 118 ALA A C 1
ATOM 928 O O . ALA A 1 118 ? 19.00725 -10.44226 14.98868 1.000 50.97106 118 ALA A O 1
ATOM 930 N N . ASP A 1 119 ? 20.06291 -9.80195 16.86755 1.000 47.98223 119 ASP A N 1
ATOM 931 C CA . ASP A 1 119 ? 18.82568 -9.63086 17.61841 1.000 48.75259 119 ASP A CA 1
ATOM 932 C C . ASP A 1 119 ? 18.13876 -8.29513 17.35230 1.000 48.78345 119 ASP A C 1
ATOM 933 O O . ASP A 1 119 ? 16.90393 -8.23407 17.34800 1.000 46.93602 119 ASP A O 1
ATOM 938 N N . VAL A 1 120 ? 18.90247 -7.21033 17.16546 1.000 44.21939 120 VAL A N 1
ATOM 939 C CA . VAL A 1 120 ? 18.32895 -5.87291 17.08279 1.000 42.15774 120 VAL A CA 1
ATOM 940 C C . VAL A 1 120 ? 18.95643 -5.10705 15.92583 1.000 41.47195 120 VAL A C 1
ATOM 941 O O . VAL A 1 120 ? 20.05073 -5.42030 15.45516 1.000 44.65742 120 VAL A O 1
ATOM 945 N N . SER A 1 121 ? 18.25591 -4.06662 15.48652 1.000 39.56334 121 SER A N 1
ATOM 946 C CA . SER A 1 121 ? 18.71258 -3.26928 14.35355 1.000 37.08717 121 SER A CA 1
ATOM 947 C C . SER A 1 121 ? 18.47390 -1.80020 14.64556 1.000 34.09888 121 SER A C 1
ATOM 948 O O . SER A 1 121 ? 17.32256 -1.37330 14.77750 1.000 34.54077 121 SER A O 1
ATOM 951 N N . ALA A 1 122 ? 19.56085 -1.02915 14.74329 1.000 33.82219 122 ALA A N 1
ATOM 952 C CA . ALA A 1 122 ? 19.41979 0.41654 14.87627 1.000 34.01967 122 ALA A CA 1
ATOM 953 C C . ALA A 1 122 ? 18.93439 1.04738 13.57798 1.000 37.96592 122 ALA A C 1
ATOM 954 O O . ALA A 1 122 ? 18.08601 1.94566 13.60711 1.000 36.40940 122 ALA A O 1
ATOM 956 N N . GLU A 1 123 ? 19.44844 0.59125 12.42745 1.000 35.72001 123 GLU A N 1
ATOM 957 C CA . GLU A 1 123 ? 19.10347 1.28463 11.18520 1.000 34.71830 123 GLU A CA 1
ATOM 958 C C . GLU A 1 123 ? 17.62078 1.12771 10.85147 1.000 37.05206 123 GLU A C 1
ATOM 959 O O . GLU A 1 123 ? 17.02477 2.03715 10.26812 1.000 42.17030 123 GLU A O 1
ATOM 965 N N . ALA A 1 124 ? 16.99551 0.01770 11.26183 1.000 39.42360 124 ALA A N 1
ATOM 966 C CA . ALA A 1 124 ? 15.56208 -0.15236 11.03355 1.000 43.63060 124 ALA A CA 1
ATOM 967 C C . ALA A 1 124 ? 14.73955 0.78467 11.90471 1.000 45.84749 124 ALA A C 1
ATOM 968 O O . ALA A 1 124 ? 13.60695 1.13229 11.54896 1.000 45.97649 124 ALA A O 1
ATOM 970 N N . ALA A 1 125 ? 15.28385 1.19614 13.04863 1.000 38.28618 125 ALA A N 1
ATOM 971 C CA . ALA A 1 125 ? 14.60101 2.16074 13.90424 1.000 39.72009 125 ALA A CA 1
ATOM 972 C C . ALA A 1 125 ? 14.79824 3.59056 13.42059 1.000 36.45676 125 ALA A C 1
ATOM 973 O O . ALA A 1 125 ? 13.90065 4.42379 13.56866 1.000 44.94688 125 ALA A O 1
ATOM 975 N N . TYR A 1 126 ? 15.95626 3.88757 12.83860 1.000 37.57500 126 TYR A N 1
ATOM 976 C CA . TYR A 1 126 ? 16.39838 5.25290 12.61025 1.000 37.72312 126 TYR A CA 1
ATOM 977 C C . TYR A 1 126 ? 16.37731 5.70161 11.15154 1.000 36.79751 126 TYR A C 1
ATOM 978 O O . TYR A 1 126 ? 16.47492 6.90539 10.90877 1.000 39.30653 126 TYR A O 1
ATOM 987 N N . ALA A 1 127 ? 16.30040 4.77859 10.18566 1.000 33.60641 127 ALA A N 1
ATOM 988 C CA . ALA A 1 127 ? 16.51827 5.14189 8.77871 1.000 38.18871 127 ALA A CA 1
ATOM 989 C C . ALA A 1 127 ? 15.62955 6.29656 8.33436 1.000 38.05670 127 ALA A C 1
ATOM 990 O O . ALA A 1 127 ? 16.09301 7.22793 7.66706 1.000 40.32002 127 ALA A O 1
ATOM 992 N N . HIS A 1 128 ? 14.34573 6.25168 8.68377 1.000 41.41294 128 HIS A N 1
ATOM 993 C CA . HIS A 1 128 ? 13.44294 7.31318 8.25076 1.000 48.33212 128 HIS A CA 1
ATOM 994 C C . HIS A 1 128 ? 13.74699 8.62734 8.95638 1.000 46.18639 128 HIS A C 1
ATOM 995 O O . HIS A 1 128 ? 13.46530 9.70568 8.41894 1.000 41.68801 128 HIS A O 1
ATOM 1002 N N . LEU A 1 129 ? 14.34368 8.55860 10.14376 1.000 40.76522 129 LEU A N 1
ATOM 1003 C CA . LEU A 1 129 ? 14.67633 9.77702 10.87313 1.000 40.17967 129 LEU A CA 1
ATOM 1004 C C . LEU A 1 129 ? 15.78514 10.55967 10.17538 1.000 41.68821 129 LEU A C 1
ATOM 1005 O O . LEU A 1 129 ? 15.69767 11.78643 10.04465 1.000 44.12149 129 LEU A O 1
ATOM 1010 N N . THR A 1 130 ? 16.83273 9.86950 9.71492 1.000 39.91948 130 THR A N 1
ATOM 1011 C CA . THR A 1 130 ? 18.07490 10.51081 9.28454 1.000 37.95875 130 THR A CA 1
ATOM 1012 C C . THR A 1 130 ? 18.28867 10.51148 7.77256 1.000 35.70547 130 THR A C 1
ATOM 1013 O O . THR A 1 130 ? 18.79166 11.49616 7.22524 1.000 35.28493 130 THR A O 1
ATOM 1017 N N . THR A 1 131 ? 17.95525 9.43002 7.08316 1.000 34.49355 131 THR A N 1
ATOM 1018 C CA . THR A 1 131 ? 18.24391 9.35996 5.64794 1.000 38.37611 131 THR A CA 1
ATOM 1019 C C . THR A 1 131 ? 17.67460 10.52412 4.83408 1.000 38.31394 131 THR A C 1
ATOM 1020 O O . THR A 1 131 ? 18.39089 11.01881 3.94357 1.000 38.00838 131 THR A O 1
ATOM 1024 N N . PRO A 1 132 ? 16.45597 11.03130 5.08371 1.000 41.26396 132 PRO A N 1
ATOM 1025 C CA . PRO A 1 132 ? 15.98853 12.19503 4.30500 1.000 41.43720 132 PRO A CA 1
ATOM 1026 C C . PRO A 1 132 ? 16.77737 13.45816 4.57431 1.000 43.68671 132 PRO A C 1
ATOM 1027 O O . PRO A 1 132 ? 16.69041 14.40075 3.77928 1.000 40.93305 132 PRO A O 1
ATOM 1031 N N . VAL A 1 133 ? 17.53034 13.51724 5.66964 1.000 36.46483 133 VAL A N 1
ATOM 1032 C CA . VAL A 1 133 ? 18.33318 14.69222 5.99251 1.000 39.15655 133 VAL A CA 1
ATOM 1033 C C . VAL A 1 133 ? 19.75222 14.56023 5.44964 1.000 37.88338 133 VAL A C 1
ATOM 1034 O O . VAL A 1 133 ? 20.27835 15.48221 4.82044 1.000 40.22387 133 VAL A O 1
ATOM 1038 N N . PHE A 1 134 ? 20.39548 13.41598 5.69922 1.000 34.24193 134 PHE A N 1
ATOM 1039 C CA . PHE A 1 134 ? 21.79788 13.24567 5.33501 1.000 32.26429 134 PHE A CA 1
ATOM 1040 C C . PHE A 1 134 ? 21.96007 12.88722 3.86472 1.000 34.76879 134 PHE A C 1
ATOM 1041 O O . PHE A 1 134 ? 22.91628 13.33015 3.22013 1.000 34.56183 134 PHE A O 1
ATOM 1049 N N . GLY A 1 135 ? 21.06456 12.06634 3.34018 1.000 37.23706 135 GLY A N 1
ATOM 1050 C CA . GLY A 1 135 ? 21.20620 11.49921 2.00872 1.000 34.73973 135 GLY A CA 1
ATOM 1051 C C . GLY A 1 135 ? 21.47494 10.00553 2.09264 1.000 40.28136 135 GLY A C 1
ATOM 1052 O O . GLY A 1 135 ? 21.64655 9.42767 3.16851 1.000 35.06431 135 GLY A O 1
ATOM 1053 N N . LYS A 1 136 ? 21.55075 9.39335 0.91741 1.000 34.70668 136 LYS A N 1
ATOM 1054 C CA . LYS A 1 136 ? 21.53693 7.94754 0.80050 1.000 31.27621 136 LYS A CA 1
ATOM 1055 C C . LYS A 1 136 ? 22.90684 7.34088 1.05140 1.000 31.20813 136 LYS A C 1
ATOM 1056 O O . LYS A 1 136 ? 23.94768 7.99017 0.90919 1.000 33.10202 136 LYS A O 1
ATOM 1062 N N . GLY A 1 137 ? 22.88838 6.05451 1.41320 1.000 32.96325 137 GLY A N 1
ATOM 1063 C CA . GLY A 1 137 ? 24.07558 5.22629 1.40921 1.000 37.04986 137 GLY A CA 1
ATOM 1064 C C . GLY A 1 137 ? 24.97234 5.33067 2.62730 1.000 43.00123 137 GLY A C 1
ATOM 1065 O O . GLY A 1 137 ? 26.02543 4.67803 2.64919 1.000 37.62057 137 GLY A O 1
ATOM 1066 N N . VAL A 1 138 ? 24.61626 6.13243 3.63896 1.000 37.21561 138 VAL A N 1
ATOM 1067 C CA . VAL A 1 138 ? 25.49185 6.29933 4.79681 1.000 33.11734 138 VAL A CA 1
ATOM 1068 C C . VAL A 1 138 ? 24.67856 6.27001 6.08831 1.000 33.85913 138 VAL A C 1
ATOM 1069 O O . VAL A 1 138 ? 23.45725 6.45385 6.09978 1.000 33.05717 138 VAL A O 1
ATOM 1073 N N . ILE A 1 139 ? 25.39178 6.02066 7.18417 1.000 34.87671 139 ILE A N 1
ATOM 1074 C CA . ILE A 1 139 ? 24.85862 5.97870 8.54857 1.000 31.22468 139 ILE A CA 1
ATOM 1075 C C . ILE A 1 139 ? 23.80391 4.89709 8.71632 1.000 32.41654 139 ILE A C 1
ATOM 1076 O O . ILE A 1 139 ? 24.14922 3.75574 9.04282 1.000 35.72900 139 ILE A O 1
ATOM 1081 N N . TYR A 1 140 ? 22.51738 5.22566 8.55802 1.000 27.91241 140 TYR A N 1
ATOM 1082 C CA . TYR A 1 140 ? 21.48360 4.20275 8.71202 1.000 30.37950 140 TYR A CA 1
ATOM 1083 C C . TYR A 1 140 ? 20.88212 3.75197 7.37719 1.000 34.30687 140 TYR A C 1
ATOM 1084 O O . TYR A 1 140 ? 19.99376 2.89029 7.36099 1.000 34.40377 140 TYR A O 1
ATOM 1093 N N . ASP A 1 141 ? 21.33112 4.30722 6.26741 1.000 34.04210 141 ASP A N 1
ATOM 1094 C CA . ASP A 1 141 ? 20.86855 3.84290 4.95612 1.000 30.79545 141 ASP A CA 1
ATOM 1095 C C . ASP A 1 141 ? 21.90638 2.90978 4.33355 1.000 41.43436 141 ASP A C 1
ATOM 1096 O O . ASP A 1 141 ? 22.34777 3.09867 3.20526 1.000 37.95408 141 ASP A O 1
ATOM 1101 N N . CYS A 1 142 ? 22.30508 1.88664 5.08047 1.000 35.62769 142 CYS A N 1
ATOM 1102 C CA . CYS A 1 142 ? 23.34646 0.95229 4.67685 1.000 34.79208 142 CYS A CA 1
ATOM 1103 C C . CYS A 1 142 ? 23.43897 -0.14021 5.74216 1.000 40.28527 142 CYS A C 1
ATOM 1104 O O . CYS A 1 142 ? 22.92937 0.03712 6.85502 1.000 37.91131 142 CYS A O 1
ATOM 1107 N N . PRO A 1 143 ? 24.05725 -1.27335 5.41901 1.000 38.68239 143 PRO A N 1
ATOM 1108 C CA . PRO A 1 143 ? 24.22477 -2.33705 6.41683 1.000 38.37207 143 PRO A CA 1
ATOM 1109 C C . PRO A 1 143 ? 25.12691 -1.90388 7.56356 1.000 37.76482 143 PRO A C 1
ATOM 1110 O O . PRO A 1 143 ? 25.93354 -0.98377 7.44372 1.000 36.01165 143 PRO A O 1
ATOM 1114 N N . ASN A 1 144 ? 24.99981 -2.61970 8.68646 1.000 37.52218 144 ASN A N 1
ATOM 1115 C CA . ASN A 1 144 ? 25.75781 -2.26307 9.88552 1.000 37.02898 144 ASN A CA 1
ATOM 1116 C C . ASN A 1 144 ? 27.25827 -2.26713 9.61388 1.000 37.77409 144 ASN A C 1
ATOM 1117 O O . ASN A 1 144 ? 27.97664 -1.37764 10.07625 1.000 34.24207 144 ASN A O 1
ATOM 1122 N N . SER A 1 145 ? 27.74917 -3.22872 8.81782 1.000 37.01731 145 SER A N 1
ATOM 1123 C CA . SER A 1 145 ? 29.18989 -3.28340 8.56526 1.000 34.55045 145 SER A CA 1
ATOM 1124 C C . SER A 1 145 ? 29.69293 -2.02461 7.86746 1.000 35.71220 145 SER A C 1
ATOM 1125 O O . SER A 1 145 ? 30.83273 -1.59787 8.10652 1.000 34.96110 145 SER A O 1
ATOM 1128 N N . ARG A 1 146 ? 28.87021 -1.42065 6.99930 1.000 30.95035 146 ARG A N 1
ATOM 1129 C CA . ARG A 1 146 ? 29.24661 -0.15250 6.38265 1.000 32.89770 146 ARG A CA 1
ATOM 1130 C C . ARG A 1 146 ? 29.31006 0.95984 7.42711 1.000 30.47824 146 ARG A C 1
ATOM 1131 O O . ARG A 1 146 ? 30.25791 1.75194 7.44909 1.000 31.08822 146 ARG A O 1
ATOM 1139 N N . LEU A 1 147 ? 28.26563 1.08104 8.24087 1.000 31.73713 147 LEU A N 1
ATOM 1140 C CA . LEU A 1 147 ? 28.29183 2.05271 9.34208 1.000 29.83652 147 LEU A CA 1
ATOM 1141 C C . LEU A 1 147 ? 29.56057 1.91137 10.18271 1.000 28.02017 147 LEU A C 1
ATOM 1142 O O . LEU A 1 147 ? 30.23677 2.90646 10.48678 1.000 33.57732 147 LEU A O 1
ATOM 1147 N N . MET A 1 148 ? 29.89535 0.68015 10.58695 1.000 31.34469 148 MET A N 1
ATOM 1148 C CA . MET A 1 148 ? 31.10668 0.48580 11.38863 1.000 33.11714 148 MET A CA 1
ATOM 1149 C C . MET A 1 148 ? 32.32214 1.08315 10.69062 1.000 34.99923 148 MET A C 1
ATOM 1150 O O . MET A 1 148 ? 33.11145 1.80705 11.30087 1.000 30.31303 148 MET A O 1
ATOM 1155 N N . GLU A 1 149 ? 32.47184 0.84415 9.38954 1.000 32.35796 149 GLU A N 1
ATOM 1156 C CA . GLU A 1 149 ? 33.67287 1.37401 8.77109 1.000 30.24336 149 GLU A CA 1
ATOM 1157 C C . GLU A 1 149 ? 33.57371 2.86885 8.52907 1.000 27.59437 149 GLU A C 1
ATOM 1158 O O . GLU A 1 149 ? 34.59726 3.56197 8.51711 1.000 30.04100 149 GLU A O 1
ATOM 1164 N N . GLN A 1 150 ? 32.37397 3.38761 8.29405 1.000 24.93036 150 GLN A N 1
ATOM 1165 C CA . GLN A 1 150 ? 32.24944 4.84087 8.19142 1.000 27.19033 150 GLN A CA 1
ATOM 1166 C C . GLN A 1 150 ? 32.68453 5.50541 9.50213 1.000 30.13580 150 GLN A C 1
ATOM 1167 O O . GLN A 1 150 ? 33.37615 6.53256 9.49891 1.000 34.85777 150 GLN A O 1
ATOM 1173 N N . LYS A 1 151 ? 32.31888 4.90445 10.62917 1.000 27.89031 151 LYS A N 1
ATOM 1174 C CA . LYS A 1 151 ? 32.77839 5.44319 11.91490 1.000 30.70319 151 LYS A CA 1
ATOM 1175 C C . LYS A 1 151 ? 34.29819 5.38674 12.01054 1.000 27.94839 151 LYS A C 1
ATOM 1176 O O . LYS A 1 151 ? 34.93836 6.33894 12.47785 1.000 31.00205 151 LYS A O 1
ATOM 1182 N N . LYS A 1 152 ? 34.89985 4.29085 11.53068 1.000 30.55990 152 LYS A N 1
ATOM 1183 C CA . LYS A 1 152 ? 36.36057 4.19838 11.46800 1.000 31.60547 152 LYS A CA 1
ATOM 1184 C C . LYS A 1 152 ? 36.95926 5.31112 10.61129 1.000 33.90990 152 LYS A C 1
ATOM 1185 O O . LYS A 1 152 ? 37.96653 5.92756 10.98494 1.000 30.92903 152 LYS A O 1
ATOM 1191 N N . PHE A 1 153 ? 36.36788 5.57034 9.44879 1.000 31.30086 153 PHE A N 1
ATOM 1192 C CA . PHE A 1 153 ? 36.89525 6.61892 8.58047 1.000 32.31030 153 PHE A CA 1
ATOM 1193 C C . PHE A 1 153 ? 36.85977 7.97336 9.28266 1.000 32.67569 153 PHE A C 1
ATOM 1194 O O . PHE A 1 153 ? 37.84516 8.71896 9.28103 1.000 31.50578 153 PHE A O 1
ATOM 1202 N N . VAL A 1 154 ? 35.71551 8.31733 9.87482 1.000 30.52348 154 VAL A N 1
ATOM 1203 C CA . VAL A 1 154 ? 35.59517 9.61392 10.53614 1.000 32.22833 154 VAL A CA 1
ATOM 1204 C C . VAL A 1 154 ? 36.57628 9.71408 11.70071 1.000 34.73124 154 VAL A C 1
ATOM 1205 O O . VAL A 1 154 ? 37.17107 10.77136 11.93317 1.000 36.69250 154 VAL A O 1
ATOM 1209 N N . LYS A 1 155 ? 36.79203 8.60396 12.42320 1.000 33.89708 155 LYS A N 1
ATOM 1210 C CA . LYS A 1 155 ? 37.70333 8.62126 13.57373 1.000 34.47764 155 LYS A CA 1
ATOM 1211 C C . LYS A 1 155 ? 39.12245 8.98282 13.16405 1.000 42.70298 155 LYS A C 1
ATOM 1212 O O . LYS A 1 155 ? 39.89912 9.47915 13.98904 1.000 39.75693 155 LYS A O 1
ATOM 1218 N N . GLY A 1 156 ? 39.47894 8.73943 11.89668 1.000 42.19904 156 GLY A N 1
ATOM 1219 C CA . GLY A 1 156 ? 40.81179 9.06042 11.41788 1.000 38.02992 156 GLY A CA 1
ATOM 1220 C C . GLY A 1 156 ? 41.11713 10.54284 11.40671 1.000 38.50773 156 GLY A C 1
ATOM 1221 O O . GLY A 1 156 ? 42.29221 10.93439 11.42243 1.000 43.20715 156 GLY A O 1
ATOM 1222 N N . ALA A 1 157 ? 40.09405 11.38325 11.35563 1.000 36.80966 157 ALA A N 1
ATOM 1223 C CA . ALA A 1 157 ? 40.28372 12.81554 11.54412 1.000 39.85246 157 ALA A CA 1
ATOM 1224 C C . ALA A 1 157 ? 40.05460 13.24558 12.98910 1.000 36.81916 157 ALA A C 1
ATOM 1225 O O . ALA A 1 157 ? 39.95541 14.45143 13.26468 1.000 40.94116 157 ALA A O 1
ATOM 1227 N N . LEU A 1 158 ? 39.90582 12.29418 13.90531 1.000 33.95349 158 LEU A N 1
ATOM 1228 C CA . LEU A 1 158 ? 39.64900 12.65453 15.29866 1.000 34.58795 158 LEU A CA 1
ATOM 1229 C C . LEU A 1 158 ? 40.76549 12.13342 16.19822 1.000 33.08165 158 LEU A C 1
ATOM 1230 O O . LEU A 1 158 ? 40.50611 11.54463 17.24599 1.000 35.68748 158 LEU A O 1
ATOM 1235 N N . THR A 1 159 ? 42.00828 12.35173 15.79115 1.000 37.26987 159 THR A N 1
ATOM 1236 C CA . THR A 1 159 ? 43.18596 11.95020 16.54341 1.000 39.19712 159 THR A CA 1
ATOM 1237 C C . THR A 1 159 ? 43.65381 13.09001 17.44143 1.000 37.99253 159 THR A C 1
ATOM 1238 O O . THR A 1 159 ? 43.26462 14.24759 17.26204 1.000 31.78432 159 THR A O 1
ATOM 1242 N N . LYS A 1 160 ? 44.51230 12.74769 18.41534 1.000 38.39023 160 LYS A N 1
ATOM 1243 C CA . LYS A 1 160 ? 45.09173 13.77631 19.28175 1.000 39.67063 160 LYS A CA 1
ATOM 1244 C C . LYS A 1 160 ? 45.76630 14.87496 18.47525 1.000 41.00986 160 LYS A C 1
ATOM 1245 O O . LYS A 1 160 ? 45.65201 16.06286 18.80672 1.000 37.20145 160 LYS A O 1
ATOM 1251 N N . GLU A 1 161 ? 46.49144 14.49542 17.41951 1.000 36.09135 161 GLU A N 1
ATOM 1252 C CA . GLU A 1 161 ? 47.16939 15.48917 16.59941 1.000 41.27261 161 GLU A CA 1
ATOM 1253 C C . GLU A 1 161 ? 46.16144 16.38053 15.88861 1.000 37.59960 161 GLU A C 1
ATOM 1254 O O . GLU A 1 161 ? 46.38541 17.58624 15.74382 1.000 38.61864 161 GLU A O 1
ATOM 1260 N N . ALA A 1 162 ? 45.03737 15.80860 15.44632 1.000 35.65510 162 ALA A N 1
ATOM 1261 C CA . ALA A 1 162 ? 43.97885 16.63804 14.88018 1.000 36.57956 162 ALA A CA 1
ATOM 1262 C C . ALA A 1 162 ? 43.45236 17.63054 15.91237 1.000 35.47386 162 ALA A C 1
ATOM 1263 O O . ALA A 1 162 ? 43.32654 18.82339 15.62474 1.000 32.66350 162 ALA A O 1
ATOM 1265 N N . PHE A 1 163 ? 43.18661 17.17027 17.13966 1.000 32.49912 163 PHE A N 1
ATOM 1266 C CA . PHE A 1 163 ? 42.66821 18.10432 18.13907 1.000 35.35930 163 PHE A CA 1
ATOM 1267 C C . PHE A 1 163 ? 43.67248 19.20790 18.43153 1.000 31.49424 163 PHE A C 1
ATOM 1268 O O . PHE A 1 163 ? 43.27824 20.35581 18.66749 1.000 33.89349 163 PHE A O 1
ATOM 1276 N N . LYS A 1 164 ? 44.97174 18.89222 18.40251 1.000 35.20291 164 LYS A N 1
ATOM 1277 C CA . LYS A 1 164 ? 45.97065 19.93088 18.62822 1.000 36.01089 164 LYS A CA 1
ATOM 1278 C C . LYS A 1 164 ? 45.87131 21.01660 17.57064 1.000 38.71861 164 LYS A C 1
ATOM 1279 O O . LYS A 1 164 ? 46.07839 22.19992 17.86435 1.000 32.86953 164 LYS A O 1
ATOM 1285 N N . SER A 1 165 ? 45.54277 20.63610 16.33175 1.000 33.45292 165 SER A N 1
ATOM 1286 C CA . SER A 1 165 ? 45.37411 21.65696 15.30989 1.000 34.40310 165 SER A CA 1
ATOM 1287 C C . SER A 1 165 ? 44.00694 22.32406 15.41098 1.000 34.95202 165 SER A C 1
ATOM 1288 O O . SER A 1 165 ? 43.87051 23.49206 15.03942 1.000 35.19396 165 SER A O 1
ATOM 1291 N N . TYR A 1 166 ? 42.99311 21.62453 15.93895 1.000 33.64545 166 TYR A N 1
ATOM 1292 C CA . TYR A 1 166 ? 41.66009 22.22437 15.96956 1.000 34.69343 166 TYR A CA 1
ATOM 1293 C C . TYR A 1 166 ? 41.54595 23.32021 17.01862 1.000 36.01009 166 TYR A C 1
ATOM 1294 O O . TYR A 1 166 ? 40.79520 24.28447 16.81991 1.000 33.76448 166 TYR A O 1
ATOM 1303 N N . VAL A 1 167 ? 42.24380 23.17442 18.14190 1.000 33.34756 167 VAL A N 1
ATOM 1304 C CA . VAL A 1 167 ? 42.09003 24.09853 19.26589 1.000 30.25266 167 VAL A CA 1
ATOM 1305 C C . VAL A 1 167 ? 42.26157 25.55068 18.82477 1.000 28.36174 167 VAL A C 1
ATOM 1306 O O . VAL A 1 167 ? 41.33921 26.34925 19.03943 1.000 33.42894 167 VAL A O 1
ATOM 1310 N N . PRO A 1 168 ? 43.38307 25.95786 18.21931 1.000 34.30740 168 PRO A N 1
ATOM 1311 C CA . PRO A 1 168 ? 43.48894 27.36825 17.80234 1.000 36.03926 168 PRO A CA 1
ATOM 1312 C C . PRO A 1 168 ? 42.45801 27.75890 16.76143 1.000 34.27529 168 PRO A C 1
ATOM 1313 O O . PRO A 1 168 ? 41.99930 28.90969 16.76709 1.000 31.82890 168 PRO A O 1
ATOM 1317 N N . LEU A 1 169 ? 42.03104 26.82541 15.90255 1.000 33.26899 169 LEU A N 1
ATOM 1318 C CA . LEU A 1 169 ? 40.98692 27.15100 14.92787 1.000 38.20020 169 LEU A CA 1
ATOM 1319 C C . LEU A 1 169 ? 39.65093 27.40422 15.62156 1.000 35.77162 169 LEU A C 1
ATOM 1320 O O . LEU A 1 169 ? 38.92956 28.35452 15.28787 1.000 31.30889 169 LEU A O 1
ATOM 1325 N N . ILE A 1 170 ? 39.30356 26.55685 16.58647 1.000 32.34809 170 ILE A N 1
ATOM 1326 C CA . ILE A 1 170 ? 38.06888 26.75063 17.34241 1.000 30.93556 170 ILE A CA 1
ATOM 1327 C C . ILE A 1 170 ? 38.15289 28.03490 18.15331 1.000 30.92254 170 ILE A C 1
ATOM 1328 O O . ILE A 1 170 ? 37.20992 28.83928 18.17367 1.000 28.03813 170 ILE A O 1
ATOM 1333 N N . ALA A 1 171 ? 39.30713 28.27798 18.78542 1.000 30.50983 171 ALA A N 1
ATOM 1334 C CA . ALA A 1 171 ? 39.50164 29.51464 19.53927 1.000 29.56895 171 ALA A CA 1
ATOM 1335 C C . ALA A 1 171 ? 39.31078 30.73001 18.63480 1.000 33.82418 171 ALA A C 1
ATOM 1336 O O . ALA A 1 171 ? 38.56309 31.65863 18.96777 1.000 34.24847 171 ALA A O 1
ATOM 1338 N N . GLU A 1 172 ? 39.95975 30.72053 17.46329 1.000 35.15535 172 GLU A N 1
ATOM 1339 C CA . GLU A 1 172 ? 39.80109 31.82873 16.52535 1.000 31.72669 172 GLU A CA 1
ATOM 1340 C C . GLU A 1 172 ? 38.32603 32.07409 16.21374 1.000 32.32889 172 GLU A C 1
ATOM 1341 O O . GLU A 1 172 ? 37.85652 33.21774 16.23838 1.000 33.82510 172 GLU A O 1
ATOM 1347 N N . GLU A 1 173 ? 37.56148 31.00824 15.96402 1.000 31.03066 173 GLU A N 1
ATOM 1348 C CA . GLU A 1 173 ? 36.15055 31.19952 15.62874 1.000 28.60789 173 GLU A CA 1
ATOM 1349 C C . GLU A 1 173 ? 35.36342 31.78854 16.79044 1.000 34.40237 173 GLU A C 1
ATOM 1350 O O . GLU A 1 173 ? 34.49817 32.64911 16.58705 1.000 32.41295 173 GLU A O 1
ATOM 1356 N N . VAL A 1 174 ? 35.61876 31.32023 18.01624 1.000 29.74015 174 VAL A N 1
ATOM 1357 C CA . VAL A 1 174 ? 34.92469 31.89723 19.15881 1.000 30.07087 174 VAL A CA 1
ATOM 1358 C C . VAL A 1 174 ? 35.19467 33.39921 19.24020 1.000 29.42226 174 VAL A C 1
ATOM 1359 O O . VAL A 1 174 ? 34.26783 34.20921 19.35621 1.000 33.83845 174 VAL A O 1
ATOM 1363 N N . TYR A 1 175 ? 36.47261 33.79010 19.17963 1.000 29.28280 175 TYR A N 1
ATOM 1364 C CA . TYR A 1 175 ? 36.82770 35.20409 19.26772 1.000 35.18016 175 TYR A CA 1
ATOM 1365 C C . TYR A 1 175 ? 36.22726 35.99703 18.11772 1.000 38.54808 175 TYR A C 1
ATOM 1366 O O . TYR A 1 175 ? 35.75600 37.12630 18.30894 1.000 32.95172 175 TYR A O 1
ATOM 1375 N N . LYS A 1 176 ? 36.22296 35.41370 16.91862 1.000 32.42786 176 LYS A N 1
ATOM 1376 C CA . LYS A 1 176 ? 35.58206 36.07353 15.78544 1.000 38.14167 176 LYS A CA 1
ATOM 1377 C C . LYS A 1 176 ? 34.09995 36.29119 16.04931 1.000 35.89991 176 LYS A C 1
ATOM 1378 O O . LYS A 1 176 ? 33.55835 37.36611 15.75474 1.000 38.84317 176 LYS A O 1
ATOM 1384 N N . TYR A 1 177 ? 33.42352 35.28500 16.60922 1.000 32.83552 177 TYR A N 1
ATOM 1385 C CA . TYR A 1 177 ? 32.00624 35.44880 16.93024 1.000 35.62655 177 TYR A CA 1
ATOM 1386 C C . TYR A 1 177 ? 31.79250 36.54144 17.98293 1.000 34.68293 177 TYR A C 1
ATOM 1387 O O . TYR A 1 177 ? 30.89969 37.38596 17.84367 1.000 33.96210 177 TYR A O 1
ATOM 1396 N N . PHE A 1 178 ? 32.57844 36.52199 19.06597 1.000 34.54424 178 PHE A N 1
ATOM 1397 C CA . PHE A 1 178 ? 32.46686 37.59092 20.06229 1.000 33.79088 178 PHE A CA 1
ATOM 1398 C C . PHE A 1 178 ? 32.61744 38.96423 19.40863 1.000 40.60509 178 PHE A C 1
ATOM 1399 O O . PHE A 1 178 ? 31.88522 39.90834 19.73515 1.000 37.19335 178 PHE A O 1
ATOM 1407 N N . ARG A 1 179 ? 33.56057 39.07843 18.47069 1.000 35.74957 179 ARG A N 1
ATOM 1408 C CA . ARG A 1 179 ? 33.84153 40.35493 17.82142 1.000 41.45098 179 ARG A CA 1
ATOM 1409 C C . ARG A 1 179 ? 32.70394 40.76842 16.89155 1.000 40.38448 179 ARG A C 1
ATOM 1410 O O . ARG A 1 179 ? 32.21635 41.90258 16.96763 1.000 42.24745 179 ARG A O 1
ATOM 1418 N N . ASP A 1 1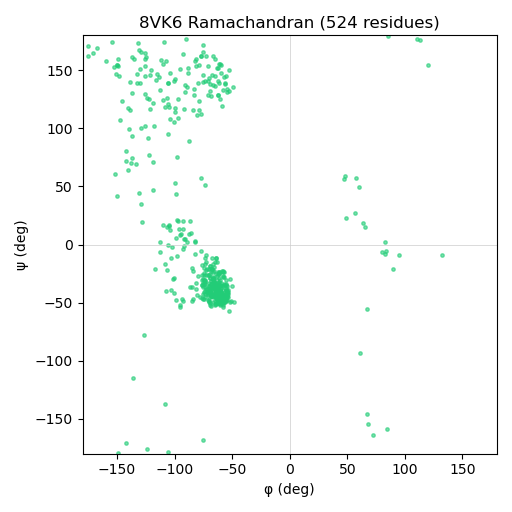80 ? 32.24290 39.85370 16.02691 1.000 38.21864 180 ASP A N 1
ATOM 1419 C CA . ASP A 1 180 ? 31.39133 40.23326 14.89452 1.000 39.25642 180 ASP A CA 1
ATOM 1420 C C . ASP A 1 180 ? 29.90705 39.97584 15.10131 1.000 40.06047 180 ASP A C 1
ATOM 1421 O O . ASP A 1 180 ? 29.08747 40.67567 14.49876 1.000 38.49902 180 ASP A O 1
ATOM 1426 N N . SER A 1 181 ? 29.52590 38.99003 15.90784 1.000 38.34265 181 SER A N 1
ATOM 1427 C CA . SER A 1 181 ? 28.10710 38.68894 16.06313 1.000 33.42877 181 SER A CA 1
ATOM 1428 C C . SER A 1 181 ? 27.38048 39.85466 16.71802 1.000 41.05843 181 SER A C 1
ATOM 1429 O O . SER A 1 181 ? 27.85914 40.43318 17.70001 1.000 40.58952 181 SER A O 1
ATOM 1432 N N . LYS A 1 182 ? 26.20016 40.17995 16.17729 1.000 38.15224 182 LYS A N 1
ATOM 1433 C CA . LYS A 1 182 ? 25.32862 41.17514 16.79046 1.000 40.01250 182 LYS A CA 1
ATOM 1434 C C . LYS A 1 182 ? 24.96381 40.79653 18.21938 1.000 44.32942 182 LYS A C 1
ATOM 1435 O O . LYS A 1 182 ? 24.62850 41.67539 19.02704 1.000 43.99543 182 LYS A O 1
ATOM 1441 N N . ASN A 1 183 ? 25.04275 39.50786 18.55692 1.000 43.04191 183 ASN A N 1
ATOM 1442 C CA . ASN A 1 183 ? 24.74683 39.07483 19.91652 1.000 40.44646 183 ASN A CA 1
ATOM 1443 C C . ASN A 1 183 ? 25.79712 39.52451 20.92448 1.000 38.10143 183 ASN A C 1
ATOM 1444 O O . ASN A 1 183 ? 25.51238 39.55209 22.13078 1.000 40.00942 183 ASN A O 1
ATOM 1449 N N . PHE A 1 184 ? 26.99252 39.88553 20.46712 1.000 37.42467 184 PHE A N 1
ATOM 1450 C CA . PHE A 1 184 ? 28.06481 40.27147 21.37281 1.000 40.88686 184 PHE A CA 1
ATOM 1451 C C . PHE A 1 184 ? 28.64632 41.63925 21.01612 1.000 45.72799 184 PHE A C 1
ATOM 1452 O O . PHE A 1 184 ? 28.33792 42.63436 21.68381 1.000 45.46555 184 PHE A O 1
ATOM 1460 N N . ARG A 1 185 ? 29.49618 41.69544 19.98649 1.000 42.21798 185 ARG A N 1
ATOM 1461 C CA . ARG A 1 185 ? 30.19176 42.92290 19.58017 1.000 45.34432 185 ARG A CA 1
ATOM 1462 C C . ARG A 1 185 ? 31.02593 43.48773 20.73465 1.000 46.25982 185 ARG A C 1
ATOM 1463 O O . ARG A 1 185 ? 30.86902 44.63944 21.14806 1.000 50.90451 185 ARG A O 1
ATOM 1471 N N . LEU A 1 186 ? 31.93620 42.65036 21.24155 1.000 43.44438 186 LEU A N 1
ATOM 1472 C CA . LEU A 1 186 ? 32.70134 42.99214 22.43449 1.000 46.98529 186 LEU A CA 1
ATOM 1473 C C . LEU A 1 186 ? 33.56320 44.23199 22.24853 1.000 49.01626 186 LEU A C 1
ATOM 1474 O O . LEU A 1 186 ? 33.92341 44.87713 23.24180 1.000 42.94937 186 LEU A O 1
ATOM 1479 N N . ASN A 1 187 ? 33.92155 44.57403 21.00776 1.000 47.89606 187 ASN A N 1
ATOM 1480 C CA . ASN A 1 187 ? 34.68279 45.79717 20.80465 1.000 47.25420 187 ASN A CA 1
ATOM 1481 C C . ASN A 1 187 ? 33.81597 47.03813 20.98517 1.000 49.60219 187 ASN A C 1
ATOM 1482 O O . ASN A 1 187 ? 34.35711 48.12692 21.19505 1.000 54.52838 187 ASN A O 1
ATOM 1487 N N . GLU A 1 188 ? 32.48743 46.88953 20.94736 1.000 48.27402 188 GLU A N 1
ATOM 1488 C CA . GLU A 1 188 ? 31.56133 48.00860 21.03862 1.000 49.26224 188 GLU A CA 1
ATOM 1489 C C . GLU A 1 188 ? 30.64935 47.98696 22.25642 1.000 55.43433 188 GLU A C 1
ATOM 1490 O O . GLU A 1 188 ? 30.11048 49.04260 22.60739 1.000 54.48864 188 GLU A O 1
ATOM 1496 N N . ARG A 1 189 ? 30.42838 46.82912 22.88429 1.000 46.30967 189 ARG A N 1
ATOM 1497 C CA . ARG A 1 189 ? 29.51120 46.70166 24.01025 1.000 49.53078 189 ARG A CA 1
ATOM 1498 C C . ARG A 1 189 ? 30.21766 45.97089 25.14695 1.000 44.10178 189 ARG A C 1
ATOM 1499 O O . ARG A 1 189 ? 30.96171 45.01522 24.90782 1.000 47.63831 189 ARG A O 1
ATOM 1507 N N . THR A 1 190 ? 29.99859 46.42983 26.38091 1.000 44.12905 190 THR A N 1
ATOM 1508 C CA . THR A 1 190 ? 30.52938 45.74354 27.55088 1.000 40.79782 190 THR A CA 1
ATOM 1509 C C . THR A 1 190 ? 29.50526 44.83329 28.21722 1.000 40.05454 190 THR A C 1
ATOM 1510 O O . THR A 1 190 ? 29.87105 44.05554 29.10661 1.000 40.27664 190 THR A O 1
ATOM 1514 N N . THR A 1 191 ? 28.24087 44.91468 27.82117 1.000 37.35583 191 THR A N 1
ATOM 1515 C CA . THR A 1 191 ? 27.20163 44.07282 28.38413 1.000 40.23435 191 THR A CA 1
ATOM 1516 C C . THR A 1 191 ? 26.11045 43.89126 27.34051 1.000 43.69758 191 THR A C 1
ATOM 1517 O O . THR A 1 191 ? 25.92593 44.74019 26.46077 1.000 47.98347 191 THR A O 1
ATOM 1521 N N . GLY A 1 192 ? 25.40253 42.77075 27.43075 1.000 41.29881 192 GLY A N 1
ATOM 1522 C CA . GLY A 1 192 ? 24.30720 42.49556 26.51360 1.000 39.99732 192 GLY A CA 1
ATOM 1523 C C . GLY A 1 192 ? 23.47387 41.32488 26.99167 1.000 45.52889 192 GLY A C 1
ATOM 1524 O O . GLY A 1 192 ? 23.84477 40.60239 27.92377 1.000 43.29885 192 GLY A O 1
ATOM 1525 N N . THR A 1 193 ? 22.32949 41.14966 26.33461 1.000 37.48650 193 THR A N 1
ATOM 1526 C CA . THR A 1 193 ? 21.42340 40.03497 26.58528 1.000 37.63098 193 THR A CA 1
ATOM 1527 C C . THR A 1 193 ? 21.39653 39.12571 25.35871 1.000 44.26506 193 THR A C 1
ATOM 1528 O O . THR A 1 193 ? 21.27467 39.61135 24.22918 1.000 43.27462 193 THR A O 1
ATOM 1532 N N . ILE A 1 194 ? 21.51831 37.81085 25.56978 1.000 40.33881 194 ILE A N 1
ATOM 1533 C CA . ILE A 1 194 ? 21.48204 36.85861 24.45981 1.000 39.97706 194 ILE A CA 1
ATOM 1534 C C . ILE A 1 194 ? 20.48923 35.74821 24.76765 1.000 39.10289 194 ILE A C 1
ATOM 1535 O O . ILE A 1 194 ? 20.23418 35.40965 25.92669 1.000 37.92543 194 ILE A O 1
ATOM 1540 N N . ASP A 1 195 ? 19.91595 35.19600 23.70998 1.000 39.28996 195 ASP A N 1
ATOM 1541 C CA . ASP A 1 195 ? 19.20249 33.92750 23.75316 1.000 38.36758 195 ASP A CA 1
ATOM 1542 C C . ASP A 1 195 ? 20.21344 32.83443 23.42268 1.000 40.09647 195 ASP A C 1
ATOM 1543 O O . ASP A 1 195 ? 20.76348 32.81226 22.31287 1.000 33.96993 195 ASP A O 1
ATOM 1548 N N . VAL A 1 196 ? 20.46452 31.93011 24.37577 1.000 36.81943 196 VAL A N 1
ATOM 1549 C CA . VAL A 1 196 ? 21.52127 30.95147 24.15709 1.000 34.83947 196 VAL A CA 1
ATOM 1550 C C . VAL A 1 196 ? 21.15628 29.96288 23.05763 1.000 33.06511 196 VAL A C 1
ATOM 1551 O O . VAL A 1 196 ? 22.05271 29.34710 22.47905 1.000 32.04876 196 VAL A O 1
ATOM 1555 N N . MET A 1 197 ? 19.87479 29.79583 22.74145 1.000 36.22879 197 MET A N 1
ATOM 1556 C CA . MET A 1 197 ? 19.51225 28.95907 21.60195 1.000 37.82797 197 MET A CA 1
ATOM 1557 C C . MET A 1 197 ? 19.61443 29.69877 20.27660 1.000 35.93325 197 MET A C 1
ATOM 1558 O O . MET A 1 197 ? 19.29379 29.11715 19.23930 1.000 37.96565 197 MET A O 1
ATOM 1563 N N . VAL A 1 198 ? 20.04509 30.95509 20.29181 1.000 36.76649 198 VAL A N 1
ATOM 1564 C CA . VAL A 1 198 ? 20.52968 31.63120 19.09579 1.000 38.38822 198 VAL A CA 1
ATOM 1565 C C . VAL A 1 198 ? 22.04029 31.53740 18.99950 1.000 36.82790 198 VAL A C 1
ATOM 1566 O O . VAL A 1 198 ? 22.57279 31.06632 17.99547 1.000 32.46902 198 VAL A O 1
ATOM 1570 N N . THR A 1 199 ? 22.75011 31.94543 20.05889 1.000 28.11654 199 THR A N 1
ATOM 1571 C CA . THR A 1 199 ? 24.20444 32.03548 19.97641 1.000 32.04862 199 THR A CA 1
ATOM 1572 C C . THR A 1 199 ? 24.85405 30.66258 19.88187 1.000 35.53306 199 THR A C 1
ATOM 1573 O O . THR A 1 199 ? 25.79135 30.47516 19.10214 1.000 33.61418 199 THR A O 1
ATOM 1577 N N . GLN A 1 200 ? 24.37465 29.68842 20.65159 1.000 32.17953 200 GLN A N 1
ATOM 1578 C CA . GLN A 1 200 ? 25.10295 28.42517 20.70758 1.000 29.45372 200 GLN A CA 1
ATOM 1579 C C . GLN A 1 200 ? 24.99822 27.61117 19.41359 1.000 28.66459 200 GLN A C 1
ATOM 1580 O O . GLN A 1 200 ? 26.01645 27.08106 18.97556 1.000 27.31253 200 GLN A O 1
ATOM 1586 N N . PRO A 1 201 ? 23.83285 27.47499 18.77151 1.000 30.10803 201 PRO A N 1
ATOM 1587 C CA . PRO A 1 201 ? 23.84384 26.82909 17.44543 1.000 31.81376 201 PRO A CA 1
ATOM 1588 C C . PRO A 1 201 ? 24.73749 27.54841 16.45743 1.000 30.86767 201 PRO A C 1
ATOM 1589 O O . PRO A 1 201 ? 25.38180 26.89239 15.63089 1.000 34.29251 201 PRO A O 1
ATOM 1593 N N . GLU A 1 202 ? 24.80733 28.88484 16.51958 1.000 30.94397 202 GLU A N 1
ATOM 1594 C CA . GLU A 1 202 ? 25.67926 29.61341 15.59852 1.000 33.59743 202 GLU A CA 1
ATOM 1595 C C . GLU A 1 202 ? 27.14837 29.37132 15.92167 1.000 35.24162 202 GLU A C 1
ATOM 1596 O O . GLU A 1 202 ? 27.94439 29.08003 15.02836 1.000 28.74186 202 GLU A O 1
ATOM 1602 N N . MET A 1 203 ? 27.53201 29.46379 17.20230 1.000 27.63431 203 MET A N 1
ATOM 1603 C CA . MET A 1 203 ? 28.93995 29.24016 17.51963 1.000 29.58225 203 MET A CA 1
ATOM 1604 C C . MET A 1 203 ? 29.33034 27.80752 17.21480 1.000 27.34162 203 MET A C 1
ATOM 1605 O O . MET A 1 203 ? 30.47838 27.53339 16.84154 1.000 30.32405 203 MET A O 1
ATOM 1610 N N . THR A 1 204 ? 28.39525 26.88167 17.39945 1.000 28.78061 204 THR A N 1
ATOM 1611 C CA . THR A 1 204 ? 28.70889 25.47555 17.19882 1.000 30.89984 204 THR A CA 1
ATOM 1612 C C . THR A 1 204 ? 28.95984 25.17813 15.72836 1.000 27.84747 204 THR A C 1
ATOM 1613 O O . THR A 1 204 ? 29.90599 24.45670 15.39188 1.000 31.55706 204 THR A O 1
ATOM 1617 N N . ILE A 1 205 ? 28.14475 25.73764 14.83200 1.000 30.05104 205 ILE A N 1
ATOM 1618 C CA . ILE A 1 205 ? 28.36802 25.42417 13.42051 1.000 29.31460 205 ILE A CA 1
ATOM 1619 C C . ILE A 1 205 ? 29.62657 26.14173 12.91398 1.000 32.02459 205 ILE A C 1
ATOM 1620 O O . ILE A 1 205 ? 30.44358 25.54774 12.19794 1.000 29.91881 205 ILE A O 1
ATOM 1625 N N . PHE A 1 206 ? 29.86171 27.38757 13.35295 1.000 28.21139 206 PHE A N 1
ATOM 1626 C CA . PHE A 1 206 ? 31.09855 28.07774 12.96610 1.000 26.70213 206 PHE A CA 1
ATOM 1627 C C . PHE A 1 206 ? 32.34056 27.31036 13.42161 1.000 33.31233 206 PHE A C 1
ATOM 1628 O O . PHE A 1 206 ? 33.28278 27.12457 12.64383 1.000 28.06989 206 PHE A O 1
ATOM 1636 N N . THR A 1 207 ? 32.37987 26.87049 14.70042 1.000 28.71024 207 THR A N 1
ATOM 1637 C CA . THR A 1 207 ? 33.58098 26.17898 15.17507 1.000 27.79035 207 THR A CA 1
ATOM 1638 C C . THR A 1 207 ? 33.72131 24.79574 14.53446 1.000 27.56489 207 THR A C 1
ATOM 1639 O O . THR A 1 207 ? 34.83510 24.34048 14.25536 1.000 31.70102 207 THR A O 1
ATOM 1643 N N . ALA A 1 208 ? 32.61678 24.08629 14.35140 1.000 29.39440 208 ALA A N 1
ATOM 1644 C CA . ALA A 1 208 ? 32.70015 22.73625 13.80371 1.000 29.41888 208 ALA A CA 1
ATOM 1645 C C . ALA A 1 208 ? 32.96571 22.75520 12.29652 1.000 29.91613 208 ALA A C 1
ATOM 1646 O O . ALA A 1 208 ? 33.72553 21.92310 11.77255 1.000 27.71144 208 ALA A O 1
ATOM 1648 N N . SER A 1 209 ? 32.38379 23.70850 11.57878 1.000 29.45541 209 SER A N 1
ATOM 1649 C CA . SER A 1 209 ? 32.68562 23.74964 10.15227 1.000 31.80292 209 SER A CA 1
ATOM 1650 C C . SER A 1 209 ? 34.15089 24.11731 9.92722 1.000 31.01414 209 SER A C 1
ATOM 1651 O O . SER A 1 209 ? 34.83550 23.48219 9.11737 1.000 30.76835 209 SER A O 1
ATOM 1654 N N . ARG A 1 210 ? 34.68703 25.07061 10.70026 1.000 26.93499 210 ARG A N 1
ATOM 1655 C CA A ARG A 1 210 ? 36.07268 25.47866 10.48914 0.569 27.95917 210 ARG A CA 1
ATOM 1656 C CA B ARG A 1 210 ? 36.07477 25.48376 10.50184 0.431 27.94395 210 ARG A CA 1
ATOM 1657 C C . ARG A 1 210 ? 37.04470 24.32947 10.74013 1.000 31.17493 210 ARG A C 1
ATOM 1658 O O . ARG A 1 210 ? 37.98952 24.12867 9.96426 1.000 33.74064 210 ARG A O 1
ATOM 1673 N N . SER A 1 211 ? 36.81954 23.53775 11.80078 1.000 29.32105 211 SER A N 1
ATOM 1674 C CA . SER A 1 211 ? 37.76357 22.47913 12.14754 1.000 25.10211 211 SER A CA 1
ATOM 1675 C C . SER A 1 211 ? 37.53336 21.17143 11.39501 1.000 28.04174 211 SER A C 1
ATOM 1676 O O . SER A 1 211 ? 38.48296 20.59505 10.86258 1.000 36.61412 211 SER A O 1
ATOM 1679 N N . LEU A 1 212 ? 36.29238 20.67693 11.34647 1.000 25.83835 212 LEU A N 1
ATOM 1680 C CA . LEU A 1 212 ? 36.04341 19.41752 10.64970 1.000 28.67044 212 LEU A CA 1
ATOM 1681 C C . LEU A 1 212 ? 35.93241 19.61614 9.14136 1.000 28.12299 212 LEU A C 1
ATOM 1682 O O . LEU A 1 212 ? 36.43453 18.79434 8.36606 1.000 31.16336 212 LEU A O 1
ATOM 1687 N N . LEU A 1 213 ? 35.22044 20.64725 8.70779 1.000 31.30246 213 LEU A N 1
ATOM 1688 C CA . LEU A 1 213 ? 35.02289 20.75838 7.25794 1.000 31.52822 213 LEU A CA 1
ATOM 1689 C C . LEU A 1 213 ? 36.15880 21.49472 6.55823 1.000 34.22770 213 LEU A C 1
ATOM 1690 O O . LEU A 1 213 ? 36.49161 21.17227 5.41430 1.000 38.43889 213 LEU A O 1
ATOM 1695 N N . GLY A 1 214 ? 36.72814 22.50291 7.18360 1.000 28.63617 214 GLY A N 1
ATOM 1696 C CA . GLY A 1 214 ? 37.86350 23.22250 6.64369 1.000 34.72739 214 GLY A CA 1
ATOM 1697 C C . GLY A 1 214 ? 37.50410 24.65648 6.27528 1.000 32.90924 214 GLY A C 1
ATOM 1698 O O . GLY A 1 214 ? 36.35724 25.09694 6.38211 1.000 34.58540 214 GLY A O 1
ATOM 1699 N N . LYS A 1 215 ? 38.53909 25.38953 5.85430 1.000 34.76631 215 LYS A N 1
ATOM 1700 C CA . LYS A 1 215 ? 38.40189 26.83096 5.68265 1.000 37.21243 215 LYS A CA 1
ATOM 1701 C C . LYS A 1 215 ? 37.43263 27.16826 4.56209 1.000 36.42435 215 LYS A C 1
ATOM 1702 O O . LYS A 1 215 ? 36.65385 28.12374 4.68670 1.000 36.04851 215 LYS A O 1
ATOM 1708 N N . GLU A 1 216 ? 37.44002 26.37839 3.47701 1.000 36.61221 216 GLU A N 1
ATOM 1709 C CA . GLU A 1 216 ? 36.52821 26.64273 2.36532 1.000 36.17179 216 GLU A CA 1
ATOM 1710 C C . GLU A 1 216 ? 35.07883 26.58402 2.82140 1.000 35.81977 216 GLU A C 1
ATOM 1711 O O . GLU A 1 216 ? 34.28727 27.48516 2.52919 1.000 33.41036 216 GLU A O 1
ATOM 1717 N N . MET A 1 217 ? 34.71045 25.52192 3.54784 1.000 33.44970 217 MET A N 1
ATOM 1718 C CA . MET A 1 217 ? 33.31103 25.36222 3.92173 1.000 32.64554 217 MET A CA 1
ATOM 1719 C C . MET A 1 217 ? 32.92212 26.34252 5.01731 1.000 33.30875 217 MET A C 1
ATOM 1720 O O . MET A 1 217 ? 31.76458 26.78215 5.07986 1.000 36.40105 217 MET A O 1
ATOM 1725 N N . ARG A 1 218 ? 33.86736 26.71126 5.87870 1.000 33.55188 218 ARG A N 1
ATOM 1726 C CA . ARG A 1 218 ? 33.57170 27.78573 6.82281 1.000 33.79024 218 ARG A CA 1
ATOM 1727 C C . ARG A 1 218 ? 33.33490 29.09942 6.09161 1.000 36.08856 218 ARG A C 1
ATOM 1728 O O . ARG A 1 218 ? 32.40282 29.83901 6.42803 1.000 36.53044 218 ARG A O 1
ATOM 1736 N N . ALA A 1 219 ? 34.16561 29.40093 5.08207 1.000 35.62595 219 ALA A N 1
ATOM 1737 C CA . ALA A 1 219 ? 33.97158 30.62911 4.31240 1.000 39.64883 219 ALA A CA 1
ATOM 1738 C C . ALA A 1 219 ? 32.55478 30.70627 3.74702 1.000 36.78493 219 ALA A C 1
ATOM 1739 O O . ALA A 1 219 ? 31.95235 31.78595 3.70207 1.000 42.24666 219 ALA A O 1
ATOM 1741 N N . LYS A 1 220 ? 31.98373 29.55961 3.35993 1.000 40.57920 220 LYS A N 1
ATOM 1742 C CA . LYS A 1 220 ? 30.64306 29.54785 2.77285 1.000 38.70121 220 LYS A CA 1
ATOM 1743 C C . LYS A 1 220 ? 29.58890 30.06825 3.73767 1.000 48.14723 220 LYS A C 1
ATOM 1744 O O . LYS A 1 220 ? 28.57172 30.63850 3.30971 1.000 38.14533 220 LYS A O 1
ATOM 1750 N N . LEU A 1 221 ? 29.78177 29.84083 5.03953 1.000 38.36035 221 LEU A N 1
ATOM 1751 C CA . LEU A 1 221 ? 28.79393 30.26963 6.01732 1.000 42.99101 221 LEU A CA 1
ATOM 1752 C C . LEU A 1 221 ? 28.69612 31.78543 6.13378 1.000 43.35031 221 LEU A C 1
ATOM 1753 O O . LEU A 1 221 ? 27.75126 32.27832 6.75843 1.000 44.16365 221 LEU A O 1
ATOM 1758 N N . ASP A 1 222 ? 29.63012 32.52761 5.54952 1.000 45.06827 222 ASP A N 1
ATOM 1759 C CA . ASP A 1 222 ? 29.54373 33.97926 5.47587 1.000 48.10540 222 ASP A CA 1
ATOM 1760 C C . ASP A 1 222 ? 28.73064 34.46724 4.28021 1.000 55.63126 222 ASP A C 1
ATOM 1761 O O . ASP A 1 222 ? 28.74723 35.66941 3.99827 1.000 61.38467 222 ASP A O 1
ATOM 1766 N N . THR A 1 223 ? 28.03812 33.57869 3.56992 1.000 52.27108 223 THR A N 1
ATOM 1767 C CA . THR A 1 223 ? 27.21469 33.93544 2.41924 1.000 55.67210 223 THR A CA 1
ATOM 1768 C C . THR A 1 223 ? 25.78309 33.45357 2.63701 1.000 57.31761 223 THR A C 1
ATOM 1769 O O . THR A 1 223 ? 25.43771 32.91725 3.69434 1.000 52.87346 223 THR A O 1
ATOM 1773 N N . ASP A 1 224 ? 24.94487 33.65056 1.61115 1.000 56.81755 224 ASP A N 1
ATOM 1774 C CA . ASP A 1 224 ? 23.57158 33.15807 1.63591 1.000 58.46551 224 ASP A CA 1
ATOM 1775 C C . ASP A 1 224 ? 23.50925 31.64550 1.67766 1.000 55.19124 224 ASP A C 1
ATOM 1776 O O . ASP A 1 224 ? 22.42868 31.08992 1.90080 1.000 56.47833 224 ASP A O 1
ATOM 1781 N N . PHE A 1 225 ? 24.63863 30.97508 1.45410 1.000 56.33564 225 PHE A N 1
ATOM 1782 C CA . PHE A 1 225 ? 24.68743 29.52937 1.60914 1.000 53.69182 225 PHE A CA 1
ATOM 1783 C C . PHE A 1 225 ? 24.27010 29.10726 3.01283 1.000 51.76895 225 PHE A C 1
ATOM 1784 O O . PHE A 1 225 ? 23.71900 28.01360 3.19665 1.000 50.84536 225 PHE A O 1
ATOM 1792 N N . ALA A 1 226 ? 24.48813 29.97864 4.00276 1.000 49.17513 226 ALA A N 1
ATOM 1793 C CA . ALA A 1 226 ? 24.10081 29.67474 5.37668 1.000 49.32263 226 ALA A CA 1
ATOM 1794 C C . ALA A 1 226 ? 22.61345 29.37138 5.49577 1.000 52.20224 226 ALA A C 1
ATOM 1795 O O . ALA A 1 226 ? 22.20900 28.61472 6.38340 1.000 52.37277 226 ALA A O 1
ATOM 1797 N N . TYR A 1 227 ? 21.78355 29.93342 4.60960 1.000 54.16187 227 TYR A N 1
ATOM 1798 C CA . TYR A 1 227 ? 20.35213 29.65259 4.68436 1.000 55.45114 227 TYR A CA 1
ATOM 1799 C C . TYR A 1 227 ? 20.04717 28.19841 4.35543 1.000 49.54581 227 TYR A C 1
ATOM 1800 O O . TYR A 1 227 ? 19.09580 27.62955 4.89814 1.000 55.26553 227 TYR A O 1
ATOM 1809 N N . LEU A 1 228 ? 20.83756 27.58230 3.47795 1.000 46.23133 228 LEU A N 1
ATOM 1810 C CA . LEU A 1 228 ? 20.65704 26.16082 3.20191 1.000 47.19763 228 LEU A CA 1
ATOM 1811 C C . LEU A 1 228 ? 20.85843 25.32885 4.46105 1.000 45.54941 228 LEU A C 1
ATOM 1812 O O . LEU A 1 228 ? 20.10531 24.38200 4.71807 1.000 46.86546 228 LEU A O 1
ATOM 1817 N N . TYR A 1 229 ? 21.85578 25.68216 5.27352 1.000 46.21678 229 TYR A N 1
ATOM 1818 C CA . TYR A 1 229 ? 22.06144 24.96292 6.52818 1.000 46.66829 229 TYR A CA 1
ATOM 1819 C C . TYR A 1 229 ? 20.84115 25.05253 7.43352 1.000 44.45421 229 TYR A C 1
ATOM 1820 O O . TYR A 1 229 ? 20.42122 24.04360 8.01109 1.000 47.75205 229 TYR A O 1
ATOM 1829 N N . SER A 1 230 ? 20.25582 26.25051 7.56913 1.000 46.25773 230 SER A N 1
ATOM 1830 C CA . SER A 1 230 ? 19.01704 26.39294 8.33403 1.000 53.17891 230 SER A CA 1
ATOM 1831 C C . SER A 1 230 ? 17.91698 25.50866 7.76584 1.000 49.29470 230 SER A C 1
ATOM 1832 O O . SER A 1 230 ? 17.24075 24.78920 8.50441 1.000 51.03119 230 SER A O 1
ATOM 1835 N N . ASP A 1 231 ? 17.71501 25.56297 6.44716 1.000 47.93848 231 ASP A N 1
ATOM 1836 C CA . ASP A 1 231 ? 16.69250 24.73014 5.82170 1.000 51.44934 231 ASP A CA 1
ATOM 1837 C C . ASP A 1 231 ? 16.92009 23.25223 6.12559 1.000 51.44221 231 ASP A C 1
ATOM 1838 O O . ASP A 1 231 ? 15.97036 22.51462 6.41654 1.000 48.94292 231 ASP A O 1
ATOM 1843 N N . LEU A 1 232 ? 18.17299 22.79946 6.05320 1.000 49.29706 232 LEU A N 1
ATOM 1844 C CA . LEU A 1 232 ? 18.45808 21.40096 6.34233 1.000 48.33439 232 LEU A CA 1
ATOM 1845 C C . LEU A 1 232 ? 18.26139 21.10860 7.82016 1.000 47.83280 232 LEU A C 1
ATOM 1846 O O . LEU A 1 232 ? 17.71031 20.06279 8.18538 1.000 48.92011 232 LEU A O 1
ATOM 1851 N N . ASP A 1 233 ? 18.67944 22.03962 8.68081 1.000 45.02833 233 ASP A N 1
ATOM 1852 C CA . ASP A 1 233 ? 18.52682 21.85554 10.12052 1.000 49.78556 233 ASP A CA 1
ATOM 1853 C C . ASP A 1 233 ? 17.05837 21.72056 10.51298 1.000 50.08212 233 ASP A C 1
ATOM 1854 O O . ASP A 1 233 ? 16.71906 20.93832 11.40884 1.000 48.84844 233 ASP A O 1
ATOM 1859 N N . LYS A 1 234 ? 16.16836 22.46431 9.84497 1.000 54.29605 234 LYS A N 1
ATOM 1860 C CA . LYS A 1 234 ? 14.73695 22.34313 10.12673 1.000 50.03091 234 LYS A CA 1
ATOM 1861 C C . LYS A 1 234 ? 14.19133 20.97843 9.73272 1.000 49.31887 234 LYS A C 1
ATOM 1862 O O . LYS A 1 234 ? 13.18978 20.52655 10.30173 1.000 47.38780 234 LYS A O 1
ATOM 1868 N N . GLY A 1 235 ? 14.80434 20.32487 8.74327 1.000 43.98692 235 GLY A N 1
ATOM 1869 C CA . GLY A 1 235 ? 14.39528 18.97849 8.39005 1.000 40.38819 235 GLY A CA 1
ATOM 1870 C C . GLY A 1 235 ? 14.80204 17.91911 9.39820 1.000 42.18668 235 GLY A C 1
ATOM 1871 O O . GLY A 1 235 ? 14.27640 16.80431 9.34573 1.000 46.04450 235 GLY A O 1
ATOM 1872 N N . PHE A 1 236 ? 15.71533 18.24485 10.31156 1.000 43.91260 236 PHE A N 1
ATOM 1873 C CA . PHE A 1 236 ? 16.22394 17.29745 11.30685 1.000 44.80566 236 PHE A CA 1
ATOM 1874 C C . PHE A 1 236 ? 15.27686 17.36455 12.49859 1.000 46.21085 236 PHE A C 1
ATOM 1875 O O . PHE A 1 236 ? 15.46258 18.15961 13.41858 1.000 46.97168 236 PHE A O 1
ATOM 1883 N N . THR A 1 237 ? 14.23236 16.53802 12.47433 1.000 42.81590 237 THR A N 1
ATOM 1884 C CA . THR A 1 237 ? 13.16774 16.63704 13.46354 1.000 44.42053 237 THR A CA 1
ATOM 1885 C C . THR A 1 237 ? 12.54386 15.26668 13.67703 1.000 45.04587 237 THR A C 1
ATOM 1886 O O . THR A 1 237 ? 12.46378 14.47025 12.73333 1.000 48.61302 237 THR A O 1
ATOM 1890 N N . PRO A 1 238 ? 12.08705 14.96598 14.89958 1.000 48.11753 238 PRO A N 1
ATOM 1891 C CA . PRO A 1 238 ? 11.45347 13.65919 15.16371 1.000 46.91013 238 PRO A CA 1
ATOM 1892 C C . PRO A 1 238 ? 10.15859 13.42214 14.39869 1.000 48.60498 238 PRO A C 1
ATOM 1893 O O . PRO A 1 238 ? 9.67256 12.28271 14.38502 1.000 49.64685 238 PRO A O 1
ATOM 1897 N N . ILE A 1 239 ? 9.58172 14.44759 13.76880 1.000 48.77699 239 ILE A N 1
ATOM 1898 C CA . ILE A 1 239 ? 8.44071 14.21865 12.88436 1.000 50.67786 239 ILE A CA 1
ATOM 1899 C C . ILE A 1 239 ? 8.80322 13.24171 11.76808 1.000 54.56705 239 ILE A C 1
ATOM 1900 O O . ILE A 1 239 ? 7.93635 12.51912 11.26211 1.000 55.74119 239 ILE A O 1
ATOM 1905 N N . ASN A 1 240 ? 10.08469 13.17590 11.38612 1.000 47.73651 240 ASN A N 1
ATOM 1906 C CA . ASN A 1 240 ? 10.49326 12.26150 10.31959 1.000 52.36597 240 ASN A CA 1
ATOM 1907 C C . ASN A 1 240 ? 10.22332 10.80212 10.67779 1.000 52.88095 240 ASN A C 1
ATOM 1908 O O . ASN A 1 240 ? 10.06964 9.96235 9.78124 1.000 52.59256 240 ASN A O 1
ATOM 1913 N N . PHE A 1 241 ? 10.17039 10.47972 11.97452 1.000 50.93824 241 PHE A N 1
ATOM 1914 C CA . PHE A 1 241 ? 9.77305 9.13766 12.39474 1.000 53.44970 241 PHE A CA 1
ATOM 1915 C C . PHE A 1 241 ? 8.41314 8.75445 11.81667 1.000 59.29765 241 PHE A C 1
ATOM 1916 O O . PHE A 1 241 ? 8.20126 7.60619 11.40529 1.000 56.69805 241 PHE A O 1
ATOM 1924 N N . VAL A 1 242 ? 7.48363 9.70271 11.77489 1.000 57.19641 242 VAL A N 1
ATOM 1925 C CA . VAL A 1 242 ? 6.12817 9.45854 11.29517 1.000 56.48415 242 VAL A CA 1
ATOM 1926 C C . VAL A 1 242 ? 5.95605 9.91228 9.85347 1.000 57.59357 242 VAL A C 1
ATOM 1927 O O . VAL A 1 242 ? 5.42986 9.17408 9.02143 1.000 56.49458 242 VAL A O 1
ATOM 1931 N N . PHE A 1 243 ? 6.39888 11.12970 9.53539 1.000 53.80508 243 PHE A N 1
ATOM 1932 C CA . PHE A 1 243 ? 6.22598 11.71525 8.20762 1.000 60.87036 243 PHE A CA 1
ATOM 1933 C C . PHE A 1 243 ? 7.59075 12.07653 7.63138 1.000 55.50667 243 PHE A C 1
ATOM 1934 O O . PHE A 1 243 ? 7.97292 13.25596 7.62118 1.000 57.36816 243 PHE A O 1
ATOM 1942 N N . PRO A 1 244 ? 8.35055 11.09262 7.13411 1.000 54.37827 244 PRO A N 1
ATOM 1943 C CA . PRO A 1 244 ? 9.66809 11.41778 6.55999 1.000 54.35495 244 PRO A CA 1
ATOM 1944 C C . PRO A 1 244 ? 9.58220 12.23844 5.28905 1.000 57.98492 244 PRO A C 1
ATOM 1945 O O . PRO A 1 244 ? 10.49785 13.02492 5.00660 1.000 53.98016 244 PRO A O 1
ATOM 1949 N N . ASN A 1 245 ? 8.51127 12.07647 4.51287 1.000 57.01849 245 ASN A N 1
ATOM 1950 C CA . ASN A 1 245 ? 8.29588 12.85782 3.29721 1.000 64.90961 245 ASN A CA 1
ATOM 1951 C C . ASN A 1 245 ? 6.81940 13.21018 3.20444 1.000 68.47651 245 ASN A C 1
ATOM 1952 O O . ASN A 1 245 ? 5.97104 12.31482 3.12848 1.000 66.18571 245 ASN A O 1
ATOM 1957 N N . LEU A 1 246 ? 6.51576 14.50314 3.23066 1.000 68.08608 246 LEU A N 1
ATOM 1958 C CA . LEU A 1 246 ? 5.19570 15.01165 2.90091 1.000 67.94652 246 LEU A CA 1
ATOM 1959 C C . LEU A 1 246 ? 5.34923 16.05679 1.80869 1.000 74.25123 246 LEU A C 1
ATOM 1960 O O . LEU A 1 246 ? 6.35252 16.77493 1.77769 1.000 72.28741 246 LEU A O 1
ATOM 1965 N N . PRO A 1 247 ? 4.38304 16.15428 0.88111 1.000 77.31497 247 PRO A N 1
ATOM 1966 C CA . PRO A 1 247 ? 4.53146 17.10695 -0.23081 1.000 78.42302 247 PRO A CA 1
ATOM 1967 C C . PRO A 1 247 ? 4.33922 18.55876 0.19118 1.000 78.84551 247 PRO A C 1
ATOM 1968 O O . PRO A 1 247 ? 3.56882 19.29398 -0.43299 1.000 82.44519 247 PRO A O 1
ATOM 1972 N N . LEU A 1 248 ? 5.03735 18.98467 1.24013 1.000 73.36247 248 LEU A N 1
ATOM 1973 C CA . LEU A 1 248 ? 4.97410 20.34621 1.74738 1.000 69.90136 248 LEU A CA 1
ATOM 1974 C C . LEU A 1 248 ? 6.28568 21.07124 1.44752 1.000 69.46596 248 LEU A C 1
ATOM 1975 O O . LEU A 1 248 ? 7.25287 20.48483 0.95386 1.000 70.53210 248 LEU A O 1
ATOM 1980 N N . GLU A 1 249 ? 6.31132 22.36953 1.76167 1.000 70.83257 249 GLU A N 1
ATOM 1981 C CA . GLU A 1 249 ? 7.47389 23.19958 1.45743 1.000 69.44641 249 GLU A CA 1
ATOM 1982 C C . GLU A 1 249 ? 8.63020 22.95230 2.41717 1.000 66.14668 249 GLU A C 1
ATOM 1983 O O . GLU A 1 249 ? 9.79522 23.05656 2.01701 1.000 64.67949 249 GLU A O 1
ATOM 1989 N N . HIS A 1 250 ? 8.33068 22.66769 3.68919 1.000 64.64589 250 HIS A N 1
ATOM 1990 C CA . HIS A 1 250 ? 9.38057 22.29859 4.63508 1.000 63.26557 250 HIS A CA 1
ATOM 1991 C C . HIS A 1 250 ? 10.20530 21.14378 4.09483 1.000 60.17590 250 HIS A C 1
ATOM 1992 O O . HIS A 1 250 ? 11.43772 21.15458 4.17492 1.000 59.07220 250 HIS A O 1
ATOM 1999 N N . TYR A 1 251 ? 9.53581 20.14677 3.51597 1.000 58.27247 251 TYR A N 1
ATOM 2000 C CA . TYR A 1 251 ? 10.23701 18.97850 3.00544 1.000 57.51860 251 TYR A CA 1
ATOM 2001 C C . TYR A 1 251 ? 11.02838 19.30899 1.74810 1.000 57.20379 251 TYR A C 1
ATOM 2002 O O . TYR A 1 251 ? 12.16880 18.86087 1.59152 1.000 54.79970 251 TYR A O 1
ATOM 2011 N N . ARG A 1 252 ? 10.46005 20.10902 0.84896 1.000 57.42398 252 ARG A N 1
ATOM 2012 C CA . ARG A 1 252 ? 11.18785 20.41485 -0.37711 1.000 60.82690 252 ARG A CA 1
ATOM 2013 C C . ARG A 1 252 ? 12.33693 21.38245 -0.11777 1.000 54.06054 252 ARG A C 1
ATOM 2014 O O . ARG A 1 252 ? 13.37165 21.30406 -0.78655 1.000 47.80321 252 ARG A O 1
ATOM 2022 N N . LYS A 1 253 ? 12.19202 22.27691 0.86249 1.000 55.00061 253 LYS A N 1
ATOM 2023 C CA . LYS A 1 253 ? 13.33629 23.07637 1.28152 1.000 54.91121 253 LYS A CA 1
ATOM 2024 C C . LYS A 1 253 ? 14.42397 22.19321 1.88015 1.000 52.38052 253 LYS A C 1
ATOM 2025 O O . LYS A 1 253 ? 15.61573 22.41917 1.64558 1.000 49.88552 253 LYS A O 1
ATOM 2031 N N . ARG A 1 254 ? 14.02965 21.17442 2.64239 1.000 48.46239 254 ARG A N 1
ATOM 2032 C CA . ARG A 1 254 ? 15.00461 20.25303 3.21448 1.000 47.47811 254 ARG A CA 1
ATOM 2033 C C . ARG A 1 254 ? 15.74640 19.49139 2.12272 1.000 46.18580 254 ARG A C 1
ATOM 2034 O O . ARG A 1 254 ? 16.98170 19.45273 2.10430 1.000 44.21178 254 ARG A O 1
ATOM 2042 N N . ASP A 1 255 ? 15.00363 18.87859 1.19931 1.000 44.15565 255 ASP A N 1
ATOM 2043 C CA . ASP A 1 255 ? 15.63771 18.08605 0.15344 1.000 46.03859 255 ASP A CA 1
ATOM 2044 C C . ASP A 1 255 ? 16.55336 18.94415 -0.69831 1.000 44.05000 255 ASP A C 1
ATOM 2045 O O . ASP A 1 255 ? 17.65864 18.52142 -1.06080 1.000 45.10543 255 ASP A O 1
ATOM 2050 N N . HIS A 1 256 ? 16.10646 20.15750 -1.02373 1.000 48.01347 256 HIS A N 1
ATOM 2051 C CA . HIS A 1 256 ? 16.90094 21.05669 -1.84910 1.000 47.13460 256 HIS A CA 1
ATOM 2052 C C . HIS A 1 256 ? 18.21435 21.39535 -1.16456 1.000 44.37786 256 HIS A C 1
ATOM 2053 O O . HIS A 1 256 ? 19.28494 21.36512 -1.78681 1.000 43.19960 256 HIS A O 1
ATOM 2060 N N . ALA A 1 257 ? 18.14298 21.72484 0.12599 1.000 41.01785 257 ALA A N 1
ATOM 2061 C CA . ALA A 1 257 ? 19.34342 22.03521 0.89623 1.000 42.83764 257 ALA A CA 1
ATOM 2062 C C . ALA A 1 257 ? 20.30369 20.85236 0.92883 1.000 34.95267 257 ALA A C 1
ATOM 2063 O O . ALA A 1 257 ? 21.51455 21.02410 0.75639 1.000 40.85131 257 ALA A O 1
ATOM 2065 N N . GLN A 1 258 ? 19.78320 19.64180 1.13315 1.000 38.97695 258 GLN A N 1
ATOM 2066 C CA . GLN A 1 258 ? 20.64754 18.46601 1.13970 1.000 37.77087 258 GLN A CA 1
ATOM 2067 C C . GLN A 1 258 ? 21.37804 18.32624 -0.18896 1.000 43.71760 258 GLN A C 1
ATOM 2068 O O . GLN A 1 258 ? 22.58393 18.04665 -0.22546 1.000 38.60847 258 GLN A O 1
ATOM 2074 N N . LYS A 1 259 ? 20.66922 18.54006 -1.29988 1.000 40.80911 259 LYS A N 1
ATOM 2075 C CA . LYS A 1 259 ? 21.32932 18.43777 -2.59268 1.000 41.21655 259 LYS A CA 1
ATOM 2076 C C . LYS A 1 259 ? 22.37507 19.53329 -2.76420 1.000 36.68005 259 LYS A C 1
ATOM 2077 O O . LYS A 1 259 ? 23.48943 19.26410 -3.22256 1.000 40.48635 259 LYS A O 1
ATOM 2083 N N . ALA A 1 260 ? 22.05308 20.76525 -2.36683 1.000 37.31259 260 ALA A N 1
ATOM 2084 C CA . ALA A 1 260 ? 22.97723 21.87502 -2.59017 1.000 41.34660 260 ALA A CA 1
ATOM 2085 C C . ALA A 1 260 ? 24.17437 21.82238 -1.64138 1.000 39.73960 260 ALA A C 1
ATOM 2086 O O . ALA A 1 260 ? 25.29480 22.19217 -2.02270 1.000 37.22854 260 ALA A O 1
ATOM 2088 N N . ILE A 1 261 ? 23.96076 21.39990 -0.39071 1.000 40.04540 261 ILE A N 1
ATOM 2089 C CA . ILE A 1 261 ? 25.08345 21.31248 0.53368 1.000 35.73481 261 ILE A CA 1
ATOM 2090 C C . ILE A 1 261 ? 26.01207 20.17994 0.12742 1.000 29.30971 261 ILE A C 1
ATOM 2091 O O . ILE A 1 261 ? 27.22726 20.36305 0.01603 1.000 33.32005 261 ILE A O 1
ATOM 2096 N N . SER A 1 262 ? 25.45566 18.99415 -0.11924 1.000 30.86122 262 SER A N 1
ATOM 2097 C CA . SER A 1 262 ? 26.29132 17.88923 -0.56764 1.000 32.74999 262 SER A CA 1
ATOM 2098 C C . SER A 1 262 ? 26.93820 18.21119 -1.91124 1.000 35.80630 262 SER A C 1
ATOM 2099 O O . SER A 1 262 ? 28.08880 17.82890 -2.16352 1.000 32.33944 262 SER A O 1
ATOM 2102 N N . GLY A 1 263 ? 26.24044 18.96722 -2.75851 1.000 35.54776 263 GLY A N 1
ATOM 2103 C CA . GLY A 1 263 ? 26.84725 19.39752 -4.00956 1.000 38.53290 263 GLY A CA 1
ATOM 2104 C C . GLY A 1 263 ? 28.04855 20.28695 -3.77847 1.000 37.37207 263 GLY A C 1
ATOM 2105 O O . GLY A 1 263 ? 29.07170 20.16159 -4.45677 1.000 37.04871 263 GLY A O 1
ATOM 2106 N N . THR A 1 264 ? 27.95542 21.16842 -2.78239 1.000 38.96393 264 THR A N 1
ATOM 2107 C CA . THR A 1 264 ? 29.08300 22.01791 -2.43035 1.000 35.25312 264 THR A CA 1
ATOM 2108 C C . THR A 1 264 ? 30.25822 21.18859 -1.93783 1.000 37.48531 264 THR A C 1
ATOM 2109 O O . THR A 1 264 ? 31.40612 21.42343 -2.33477 1.000 34.70158 264 THR A O 1
ATOM 2113 N N . TYR A 1 265 ? 29.99542 20.23494 -1.03394 1.000 35.59982 265 TYR A N 1
ATOM 2114 C CA . TYR A 1 265 ? 31.06262 19.34827 -0.57688 1.000 36.53999 265 TYR A CA 1
ATOM 2115 C C . TYR A 1 265 ? 31.68154 18.59549 -1.75082 1.000 33.19797 265 TYR A C 1
ATOM 2116 O O . TYR A 1 265 ? 32.90878 18.47588 -1.85492 1.000 30.59035 265 TYR A O 1
ATOM 2125 N N . MET A 1 266 ? 30.83899 18.03853 -2.62010 1.000 35.09144 266 MET A N 1
ATOM 2126 C CA . MET A 1 266 ? 31.36367 17.29196 -3.76091 1.000 39.50030 266 MET A CA 1
ATOM 2127 C C . MET A 1 266 ? 32.18441 18.18868 -4.67936 1.000 36.16558 266 MET A C 1
ATOM 2128 O O . MET A 1 266 ? 33.20325 17.75608 -5.23296 1.000 41.09889 266 MET A O 1
ATOM 2133 N N . SER A 1 267 ? 31.77883 19.44728 -4.83453 1.000 37.17652 267 SER A N 1
ATOM 2134 C CA . SER A 1 267 ? 32.55660 20.34006 -5.68637 1.000 40.90132 267 SER A CA 1
ATOM 2135 C C . SER A 1 267 ? 33.95428 20.53785 -5.12247 1.000 42.79255 267 SER A C 1
ATOM 2136 O O . SER A 1 267 ? 34.94868 20.48577 -5.85855 1.000 38.41536 267 SER A O 1
ATOM 2139 N N . LEU A 1 268 ? 34.05364 20.74485 -3.80589 1.000 38.92389 268 LEU A N 1
ATOM 2140 C CA . LEU A 1 268 ? 35.36227 20.87343 -3.18546 1.000 33.89254 268 LEU A CA 1
ATOM 2141 C C . LEU A 1 268 ? 36.14722 19.58155 -3.31400 1.000 30.99297 268 LEU A C 1
ATOM 2142 O O . LEU A 1 268 ? 37.36518 19.60676 -3.52634 1.000 36.85474 268 LEU A O 1
ATOM 2147 N N . ILE A 1 269 ? 35.47241 18.44128 -3.11947 1.000 32.76904 269 ILE A N 1
ATOM 2148 C CA . ILE A 1 269 ? 36.13975 17.14370 -3.17663 1.000 33.46172 269 ILE A CA 1
ATOM 2149 C C . ILE A 1 269 ? 36.73641 16.92763 -4.56949 1.000 40.95314 269 ILE A C 1
ATOM 2150 O O . ILE A 1 269 ? 37.92047 16.60111 -4.72950 1.000 39.14183 269 ILE A O 1
ATOM 2155 N N . LYS A 1 270 ? 35.92616 17.13632 -5.59711 1.000 33.34934 270 LYS A N 1
ATOM 2156 C CA . LYS A 1 270 ? 36.41568 16.91464 -6.95684 1.000 43.68642 270 LYS A CA 1
ATOM 2157 C C . LYS A 1 270 ? 37.49943 17.92099 -7.32825 1.000 44.03510 270 LYS A C 1
ATOM 2158 O O . LYS A 1 270 ? 38.48306 17.56232 -7.98401 1.000 46.86781 270 LYS A O 1
ATOM 2164 N N . GLU A 1 271 ? 37.37129 19.16953 -6.86779 1.000 45.15335 271 GLU A N 1
ATOM 2165 C CA . GLU A 1 271 ? 38.40390 20.16334 -7.14991 1.000 44.79882 271 GLU A CA 1
ATOM 2166 C C . GLU A 1 271 ? 39.72770 19.78711 -6.48827 1.000 47.46496 271 GLU A C 1
ATOM 2167 O O . GLU A 1 271 ? 40.78705 19.86152 -7.12285 1.000 48.66404 271 GLU A O 1
ATOM 2173 N N . ARG A 1 272 ? 39.68913 19.35274 -5.22062 1.000 43.00976 272 ARG A N 1
ATOM 2174 C CA . ARG A 1 272 ? 40.90778 18.89309 -4.55567 1.000 43.10602 272 ARG A CA 1
ATOM 2175 C C . ARG A 1 272 ? 41.55695 17.73349 -5.30332 1.000 50.30039 272 ARG A C 1
ATOM 2176 O O . ARG A 1 272 ? 42.78451 17.68594 -5.44169 1.000 50.96020 272 ARG A O 1
ATOM 2184 N N . ARG A 1 273 ? 40.75662 16.76494 -5.75364 1.000 44.13194 273 ARG A N 1
ATOM 2185 C CA . ARG A 1 273 ? 41.33836 15.61412 -6.43098 1.000 51.09888 273 ARG A CA 1
ATOM 2186 C C . ARG A 1 273 ? 41.93966 16.03042 -7.76778 1.000 54.17454 273 ARG A C 1
ATOM 2187 O O . ARG A 1 273 ? 43.06576 15.64172 -8.09759 1.000 51.31752 273 ARG A O 1
ATOM 2195 N N . LYS A 1 274 ? 41.20970 16.85437 -8.52292 1.000 52.22779 274 LYS A N 1
ATOM 2196 C CA . LYS A 1 274 ? 41.71886 17.41778 -9.76991 1.000 57.41594 274 LYS A CA 1
ATOM 2197 C C . LYS A 1 274 ? 43.07555 18.09125 -9.57482 1.000 62.28202 274 LYS A C 1
ATOM 2198 O O . LYS A 1 274 ? 44.02455 17.83118 -10.32514 1.000 59.57483 274 LYS A O 1
ATOM 2204 N N . ASN A 1 275 ? 43.18681 18.95940 -8.56615 1.000 59.17256 275 ASN A N 1
ATOM 2205 C CA . ASN A 1 275 ? 44.41444 19.71109 -8.32742 1.000 57.62369 275 ASN A CA 1
ATOM 2206 C C . ASN A 1 275 ? 45.45753 18.91759 -7.56475 1.000 56.94714 275 ASN A C 1
ATOM 2207 O O . ASN A 1 275 ? 46.51648 19.46889 -7.24902 1.000 58.21405 275 ASN A O 1
ATOM 2212 N N . ASN A 1 276 ? 45.18655 17.64759 -7.26509 1.000 61.48265 276 ASN A N 1
ATOM 2213 C CA . ASN A 1 276 ? 46.05151 16.83550 -6.41232 1.000 63.65045 276 ASN A CA 1
ATOM 2214 C C . ASN A 1 276 ? 46.26691 17.48850 -5.04677 1.000 64.44647 276 ASN A C 1
ATOM 2215 O O . ASN A 1 276 ? 47.27915 17.25029 -4.38330 1.000 70.03208 276 ASN A O 1
ATOM 2220 N N . ASP A 1 277 ? 45.30310 18.30283 -4.61082 1.000 58.54454 277 ASP A N 1
ATOM 2221 C CA . ASP A 1 277 ? 45.41868 19.08605 -3.38353 1.000 60.32249 277 ASP A CA 1
ATOM 2222 C C . ASP A 1 277 ? 44.70610 18.34027 -2.25657 1.000 56.66658 277 ASP A C 1
ATOM 2223 O O . ASP A 1 277 ? 43.61059 18.69648 -1.83134 1.000 55.86196 277 ASP A O 1
ATOM 2228 N N . ILE A 1 278 ? 45.34976 17.28525 -1.76665 1.000 61.82760 278 ILE A N 1
ATOM 2229 C CA . ILE A 1 278 ? 44.81518 16.45237 -0.69258 1.000 57.31680 278 ILE A CA 1
ATOM 2230 C C . ILE A 1 278 ? 45.86755 16.39708 0.40850 1.000 59.80534 278 ILE A C 1
ATOM 2231 O O . ILE A 1 278 ? 46.84194 15.64461 0.30398 1.000 63.68483 278 ILE A O 1
ATOM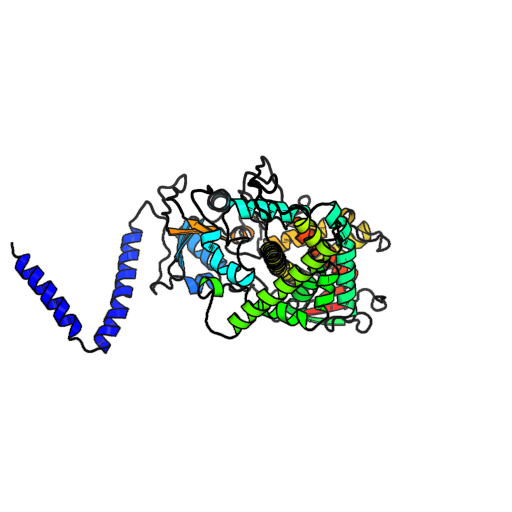 2236 N N . GLN A 1 279 ? 45.66801 17.16889 1.47751 1.000 59.00091 279 GLN A N 1
ATOM 2237 C CA . GLN A 1 279 ? 46.60747 17.14268 2.59409 1.000 56.21082 279 GLN A CA 1
ATOM 2238 C C . GLN A 1 279 ? 46.01478 16.45107 3.81800 1.000 53.56794 279 GLN A C 1
ATOM 2239 O O . GLN A 1 279 ? 45.38501 15.39309 3.70821 1.000 51.43560 279 GLN A O 1
ATOM 2245 N N . ASP A 1 280 ? 46.24194 17.04284 4.98675 1.000 49.03854 280 ASP A N 1
ATOM 2246 C CA . ASP A 1 280 ? 45.74563 16.56797 6.27128 1.000 49.95017 280 ASP A CA 1
ATOM 2247 C C . ASP A 1 280 ? 45.09335 17.71632 7.02691 1.000 53.55136 280 ASP A C 1
ATOM 2248 O O . ASP A 1 280 ? 45.30828 17.90530 8.22704 1.000 56.50160 280 ASP A O 1
ATOM 2253 N N . ARG A 1 281 ? 44.28247 18.50656 6.32405 1.000 51.77512 281 ARG A N 1
ATOM 2254 C CA . ARG A 1 281 ? 43.72166 19.71897 6.90441 1.000 49.24921 281 ARG A CA 1
ATOM 2255 C C . ARG A 1 281 ? 42.46490 19.42309 7.71902 1.000 53.51961 281 ARG A C 1
ATOM 2256 O O . ARG A 1 281 ? 42.33819 19.87130 8.86624 1.000 54.39620 281 ARG A O 1
ATOM 2264 N N . ASP A 1 282 ? 41.55023 18.63029 7.16616 1.000 45.37146 282 ASP A N 1
ATOM 2265 C CA . ASP A 1 282 ? 40.20184 18.53235 7.70206 1.000 43.44506 282 ASP A CA 1
ATOM 2266 C C . ASP A 1 282 ? 39.64736 17.13437 7.43604 1.000 39.56985 282 ASP A C 1
ATOM 2267 O O . ASP A 1 282 ? 40.31010 16.28368 6.83469 1.000 42.12833 282 ASP A O 1
ATOM 2272 N N . LEU A 1 283 ? 38.40041 16.91343 7.87172 1.000 35.53809 283 LEU A N 1
ATOM 2273 C CA . LEU A 1 283 ? 37.74827 15.61813 7.68517 1.000 35.28209 283 LEU A CA 1
ATOM 2274 C C . LEU A 1 283 ? 37.54081 15.30135 6.21311 1.000 34.86853 283 LEU A C 1
ATOM 2275 O O . LEU A 1 283 ? 37.45178 14.12883 5.84141 1.000 35.41251 283 LEU A O 1
ATOM 2280 N N . ILE A 1 284 ? 37.45596 16.31831 5.36345 1.000 34.86951 284 ILE A N 1
ATOM 2281 C CA . ILE A 1 284 ? 37.24893 16.04557 3.93815 1.000 35.08222 284 ILE A CA 1
ATOM 2282 C C . ILE A 1 284 ? 38.49735 15.40693 3.33057 1.000 37.02358 284 ILE A C 1
ATOM 2283 O O . ILE A 1 284 ? 38.41440 14.37830 2.64684 1.000 39.11982 284 ILE A O 1
ATOM 2288 N N . ASP A 1 285 ? 39.66901 16.01338 3.56475 1.000 36.15131 285 ASP A N 1
ATOM 2289 C CA . ASP A 1 285 ? 40.94412 15.39225 3.20066 1.000 42.41351 285 ASP A CA 1
ATOM 2290 C C . ASP A 1 285 ? 41.01409 13.95171 3.68514 1.000 44.65752 285 ASP A C 1
ATOM 2291 O O . ASP A 1 285 ? 41.36859 13.03658 2.92734 1.000 43.72454 285 ASP A O 1
ATOM 2296 N N . SER A 1 286 ? 40.68875 13.74542 4.96538 1.000 40.00064 286 SER A N 1
ATOM 2297 C CA . SER A 1 286 ? 40.76566 12.42525 5.57905 1.000 39.16207 286 SER A CA 1
ATOM 2298 C C . SER A 1 286 ? 39.86627 11.42876 4.86668 1.000 36.37919 286 SER A C 1
ATOM 2299 O O . SER A 1 286 ? 40.29088 10.31204 4.54984 1.000 38.27000 286 SER A O 1
ATOM 2302 N N . LEU A 1 287 ? 38.61007 11.80449 4.61334 1.000 33.22776 287 LEU A N 1
ATOM 2303 C CA . LEU A 1 287 ? 37.72781 10.86767 3.92900 1.000 35.98139 287 LEU A CA 1
ATOM 2304 C C . LEU A 1 287 ? 38.15594 10.66060 2.47718 1.000 38.46979 287 LEU A C 1
ATOM 2305 O O . LEU A 1 287 ? 37.92699 9.58475 1.92202 1.000 37.58727 287 LEU A O 1
ATOM 2310 N N . MET A 1 288 ? 38.78020 11.66243 1.84824 1.000 37.01843 288 MET A N 1
ATOM 2311 C CA . MET A 1 288 ? 39.25527 11.45726 0.47589 1.000 39.93781 288 MET A CA 1
ATOM 2312 C C . MET A 1 288 ? 40.36505 10.40578 0.43371 1.000 45.80860 288 MET A C 1
ATOM 2313 O O . MET A 1 288 ? 40.42011 9.58664 -0.49371 1.000 42.77015 288 MET A O 1
ATOM 2318 N N . LYS A 1 289 ? 41.23896 10.39382 1.44641 1.000 42.08737 289 LYS A N 1
ATOM 2319 C CA . LYS A 1 289 ? 42.34123 9.43668 1.50688 1.000 45.01196 289 LYS A CA 1
ATOM 2320 C C . LYS A 1 289 ? 41.94541 8.08526 2.09601 1.000 46.55683 289 LYS A C 1
ATOM 2321 O O . LYS A 1 289 ? 42.63077 7.08474 1.85124 1.000 44.90053 289 LYS A O 1
ATOM 2327 N N . ASN A 1 290 ? 40.88211 8.02825 2.88466 1.000 43.26791 290 ASN A N 1
ATOM 2328 C CA . ASN A 1 290 ? 40.59701 6.85444 3.70359 1.000 40.48669 290 ASN A CA 1
ATOM 2329 C C . ASN A 1 290 ? 39.08284 6.66049 3.70294 1.000 45.58022 290 ASN A C 1
ATOM 2330 O O . ASN A 1 290 ? 38.38633 7.07400 4.63801 1.000 41.54893 290 ASN A O 1
ATOM 2335 N N . SER A 1 291 ? 38.56749 6.04961 2.63509 1.000 34.28199 291 SER A N 1
ATOM 2336 C CA . SER A 1 291 ? 37.14657 5.71524 2.58162 1.000 36.41557 291 SER A CA 1
ATOM 2337 C C . SER A 1 291 ? 36.91806 4.46940 1.72117 1.000 38.87008 291 SER A C 1
ATOM 2338 O O . SER A 1 291 ? 35.95354 4.39583 0.95241 1.000 38.77930 291 SER A O 1
ATOM 2341 N N . THR A 1 292 ? 37.77690 3.46504 1.86857 1.000 37.29088 292 THR A N 1
ATOM 2342 C CA . THR A 1 292 ? 37.62724 2.20201 1.14897 1.000 41.94344 292 THR A CA 1
ATOM 2343 C C . THR A 1 292 ? 37.19219 1.12193 2.13464 1.000 38.76318 292 THR A C 1
ATOM 2344 O O . THR A 1 292 ? 37.90927 0.82558 3.09653 1.000 37.67831 292 THR A O 1
ATOM 2348 N N . TYR A 1 293 ? 36.01827 0.55073 1.90097 1.000 30.51573 293 TYR A N 1
ATOM 2349 C CA . TYR A 1 293 ? 35.52995 -0.53756 2.72623 1.000 33.05767 293 TYR A CA 1
ATOM 2350 C C . TYR A 1 293 ? 36.38825 -1.79790 2.57391 1.000 41.07075 293 TYR A C 1
ATOM 2351 O O . TYR A 1 293 ? 37.14547 -1.96864 1.61337 1.000 39.89886 293 TYR A O 1
ATOM 2360 N N . LYS A 1 294 ? 36.24856 -2.70457 3.54541 1.000 36.86801 294 LYS A N 1
ATOM 2361 C CA . LYS A 1 294 ? 37.13362 -3.86071 3.57610 1.000 44.61193 294 LYS A CA 1
ATOM 2362 C C . LYS A 1 294 ? 36.82834 -4.88903 2.48914 1.000 40.38931 294 LYS A C 1
ATOM 2363 O O . LYS A 1 294 ? 37.61335 -5.82795 2.33390 1.000 40.96934 294 LYS A O 1
ATOM 2369 N N . ASP A 1 295 ? 35.72429 -4.75149 1.75169 1.000 40.48746 295 ASP A N 1
ATOM 2370 C CA . ASP A 1 295 ? 35.54037 -5.52738 0.52368 1.000 43.39514 295 ASP A CA 1
ATOM 2371 C C . ASP A 1 295 ? 36.02691 -4.77973 -0.71353 1.000 38.32191 295 ASP A C 1
ATOM 2372 O O . ASP A 1 295 ? 35.71667 -5.18843 -1.83918 1.000 40.66717 295 ASP A O 1
ATOM 2377 N N . GLY A 1 296 ? 36.78336 -3.69859 -0.52797 1.000 40.38366 296 GLY A N 1
ATOM 2378 C CA . GLY A 1 296 ? 37.35431 -2.93829 -1.61745 1.000 43.68677 296 GLY A CA 1
ATOM 2379 C C . GLY A 1 296 ? 36.43146 -1.95439 -2.31190 1.000 43.81598 296 GLY A C 1
ATOM 2380 O O . GLY A 1 296 ? 36.90559 -1.19936 -3.17482 1.000 41.68332 296 GLY A O 1
ATOM 2381 N N . VAL A 1 297 ? 35.13387 -1.93715 -1.98895 1.000 39.96585 297 VAL A N 1
ATOM 2382 C CA . VAL A 1 297 ? 34.25259 -0.89261 -2.50521 1.000 37.96035 297 VAL A CA 1
ATOM 2383 C C . VAL A 1 297 ? 34.65452 0.45172 -1.91061 1.000 45.88552 297 VAL A C 1
ATOM 2384 O O . VAL A 1 297 ? 34.94246 0.56212 -0.70838 1.000 40.31711 297 VAL A O 1
ATOM 2388 N N . LYS A 1 298 ? 34.68085 1.48495 -2.74656 1.000 46.95519 298 LYS A N 1
ATOM 2389 C CA . LYS A 1 298 ? 34.97928 2.83745 -2.29223 1.000 41.94209 298 LYS A CA 1
ATOM 2390 C C . LYS A 1 298 ? 33.68943 3.62867 -2.12157 1.000 43.98928 298 LYS A C 1
ATOM 2391 O O . LYS A 1 298 ? 32.74797 3.47269 -2.90542 1.000 37.83835 298 LYS A O 1
ATOM 2397 N N . MET A 1 299 ? 33.64370 4.47415 -1.08640 1.000 33.00518 299 MET A N 1
ATOM 2398 C CA . MET A 1 299 ? 32.55264 5.43020 -0.98124 1.000 35.43122 299 MET A CA 1
ATOM 2399 C C . MET A 1 299 ? 32.57844 6.35919 -2.18581 1.000 35.28065 299 MET A C 1
ATOM 2400 O O . MET A 1 299 ? 33.64157 6.82402 -2.59866 1.000 34.58521 299 MET A O 1
ATOM 2405 N N . THR A 1 300 ? 31.40057 6.66266 -2.72047 1.000 35.83412 300 THR A N 1
ATOM 2406 C CA . THR A 1 300 ? 31.31104 7.65872 -3.77388 1.000 36.36253 300 THR A CA 1
ATOM 2407 C C . THR A 1 300 ? 31.45875 9.05733 -3.18502 1.000 43.47961 300 THR A C 1
ATOM 2408 O O . THR A 1 300 ? 31.35700 9.26592 -1.96568 1.000 38.14420 300 THR A O 1
ATOM 2412 N N . ASP A 1 301 ? 31.68712 10.03262 -4.07264 1.000 35.85137 301 ASP A N 1
ATOM 2413 C CA . ASP A 1 301 ? 31.77193 11.41728 -3.61792 1.000 39.39094 301 ASP A CA 1
ATOM 2414 C C . ASP A 1 301 ? 30.46831 11.86474 -2.97990 1.000 40.22046 301 ASP A C 1
ATOM 2415 O O . ASP A 1 301 ? 30.47775 12.64281 -2.01494 1.000 36.49914 301 ASP A O 1
ATOM 2420 N N . GLN A 1 302 ? 29.34171 11.38314 -3.50470 1.000 34.79942 302 GLN A N 1
ATOM 2421 C CA . GLN A 1 302 ? 28.05249 11.66762 -2.89134 1.000 34.08348 302 GLN A CA 1
ATOM 2422 C C . GLN A 1 302 ? 27.96390 11.08017 -1.48223 1.000 32.09243 302 GLN A C 1
ATOM 2423 O O . GLN A 1 302 ? 27.46292 11.73535 -0.56895 1.000 32.71671 302 GLN A O 1
ATOM 2429 N N . GLU A 1 303 ? 28.40489 9.83485 -1.30127 1.000 33.87740 303 GLU A N 1
ATOM 2430 C CA . GLU A 1 303 ? 28.32947 9.22495 0.02606 1.000 32.50105 303 GLU A CA 1
ATOM 2431 C C . GLU A 1 303 ? 29.28321 9.90683 0.99642 1.000 31.62507 303 GLU A C 1
ATOM 2432 O O . GLU A 1 303 ? 28.93382 10.11640 2.16626 1.000 34.73266 303 GLU A O 1
ATOM 2438 N N . ILE A 1 304 ? 30.47881 10.28095 0.53776 1.000 32.51261 304 ILE A N 1
ATOM 2439 C CA . ILE A 1 304 ? 31.37016 11.07034 1.38727 1.000 38.21439 304 ILE A CA 1
ATOM 2440 C C . ILE A 1 304 ? 30.67747 12.34716 1.84407 1.000 39.04082 304 ILE A C 1
ATOM 2441 O O . ILE A 1 304 ? 30.66497 12.67495 3.03997 1.000 32.65371 304 ILE A O 1
ATOM 2446 N N . ALA A 1 305 ? 30.08649 13.08632 0.89643 1.000 31.16767 305 ALA A N 1
ATOM 2447 C CA . ALA A 1 305 ? 29.36567 14.30742 1.24284 1.000 34.19118 305 ALA A CA 1
ATOM 2448 C C . ALA A 1 305 ? 28.21455 14.02781 2.20930 1.000 36.21075 305 ALA A C 1
ATOM 2449 O O . ALA A 1 305 ? 28.02014 14.76639 3.18515 1.000 31.65897 305 ALA A O 1
ATOM 2451 N N . ASN A 1 306 ? 27.45762 12.95506 1.97224 1.000 27.59184 306 ASN A N 1
ATOM 2452 C CA . ASN A 1 306 ? 26.32861 12.65815 2.84344 1.000 32.73624 306 ASN A CA 1
ATOM 2453 C C . ASN A 1 306 ? 26.79542 12.29182 4.24894 1.000 32.31125 306 ASN A C 1
ATOM 2454 O O . ASN A 1 306 ? 26.10009 12.57907 5.22528 1.000 31.45183 306 ASN A O 1
ATOM 2459 N N . LEU A 1 307 ? 27.95569 11.64888 4.35880 1.000 33.08246 307 LEU A N 1
ATOM 2460 C CA . LEU A 1 307 ? 28.49909 11.29985 5.67333 1.000 32.15402 307 LEU A CA 1
ATOM 2461 C C . LEU A 1 307 ? 28.96975 12.55128 6.40560 1.000 34.72001 307 LEU A C 1
ATOM 2462 O O . LEU A 1 307 ? 28.75143 12.69802 7.62125 1.000 32.74655 307 LEU A O 1
ATOM 2467 N N . LEU A 1 308 ? 29.60713 13.46969 5.67058 1.000 30.88080 308 LEU A N 1
ATOM 2468 C CA . LEU A 1 308 ? 29.96599 14.76346 6.23346 1.000 33.54036 308 LEU A CA 1
ATOM 2469 C C . LEU A 1 308 ? 28.74352 15.49150 6.77441 1.000 34.09642 308 LEU A C 1
ATOM 2470 O O . LEU A 1 308 ? 28.80055 16.07599 7.85954 1.000 34.96677 308 LEU A O 1
ATOM 2475 N N . ILE A 1 309 ? 27.63354 15.48268 6.02225 1.000 31.90808 309 ILE A N 1
ATOM 2476 C CA . ILE A 1 309 ? 26.39323 16.09300 6.49794 1.000 30.60113 309 ILE A CA 1
ATOM 2477 C C . ILE A 1 309 ? 25.95561 15.46312 7.81666 1.000 31.43667 309 ILE A C 1
ATOM 2478 O O . ILE A 1 309 ? 25.65602 16.16524 8.78827 1.000 31.20366 309 ILE A O 1
ATOM 2483 N N . GLY A 1 310 ? 25.87099 14.13158 7.84747 1.000 29.37135 310 GLY A N 1
ATOM 2484 C CA . GLY A 1 310 ? 25.40648 13.44425 9.04156 1.000 33.80046 310 GLY A CA 1
ATOM 2485 C C . GLY A 1 310 ? 26.26376 13.72757 10.26337 1.000 30.74870 310 GLY A C 1
ATOM 2486 O O . GLY A 1 310 ? 25.74315 13.99919 11.34186 1.000 32.87349 310 GLY A O 1
ATOM 2487 N N . VAL A 1 311 ? 27.58875 13.65157 10.10404 1.000 31.38269 311 VAL A N 1
ATOM 2488 C CA . VAL A 1 311 ? 28.52414 13.90856 11.20639 1.000 31.45228 311 VAL A CA 1
ATOM 2489 C C . VAL A 1 311 ? 28.34885 15.32926 11.73367 1.000 33.37439 311 VAL A C 1
ATOM 2490 O O . VAL A 1 311 ? 28.25408 15.56386 12.94855 1.000 31.93723 311 VAL A O 1
ATOM 2494 N N . LEU A 1 312 ? 28.29181 16.30009 10.81891 1.000 30.04974 312 LEU A N 1
ATOM 2495 C CA . LEU A 1 312 ? 28.20908 17.69544 11.21804 1.000 30.36081 312 LEU A CA 1
ATOM 2496 C C . LEU A 1 312 ? 26.85733 17.99524 11.82833 1.000 33.04676 312 LEU A C 1
ATOM 2497 O O . LEU A 1 312 ? 26.76075 18.78971 12.76796 1.000 29.78740 312 LEU A O 1
ATOM 2502 N N . MET A 1 313 ? 25.80682 17.35774 11.31237 1.000 29.78358 313 MET A N 1
ATOM 2503 C CA . MET A 1 313 ? 24.45953 17.60728 11.80647 1.000 30.89669 313 MET A CA 1
ATOM 2504 C C . MET A 1 313 ? 24.24421 16.97405 13.18249 1.000 35.30969 313 MET A C 1
ATOM 2505 O O . MET A 1 313 ? 23.68510 17.60668 14.08569 1.000 33.57650 313 MET A O 1
ATOM 2510 N N . GLY A 1 314 ? 24.66826 15.72447 13.35683 1.000 31.95057 314 GLY A N 1
ATOM 2511 C CA . GLY A 1 314 ? 24.58823 15.11086 14.67650 1.000 32.98812 314 GLY A CA 1
ATOM 2512 C C . GLY A 1 314 ? 25.41917 15.84301 15.71445 1.000 32.11548 314 GLY A C 1
ATOM 2513 O O . GLY A 1 314 ? 24.94253 16.14433 16.81459 1.000 32.98125 314 GLY A O 1
ATOM 2514 N N . GLY A 1 315 ? 26.68324 16.11625 15.38715 1.000 29.19769 315 GLY A N 1
ATOM 2515 C CA . GLY A 1 315 ? 27.53348 16.87312 16.29270 1.000 29.48124 315 GLY A CA 1
ATOM 2516 C C . GLY A 1 315 ? 26.98683 18.25487 16.59260 1.000 35.41745 315 GLY A C 1
ATOM 2517 O O . GLY A 1 315 ? 27.16073 18.76320 17.70449 1.000 29.75437 315 GLY A O 1
ATOM 2518 N N . GLN A 1 316 ? 26.31339 18.86995 15.60760 1.000 33.35393 316 GLN A N 1
ATOM 2519 C CA . GLN A 1 316 ? 25.68291 20.18142 15.78033 1.000 35.44708 316 GLN A CA 1
ATOM 2520 C C . GLN A 1 316 ? 24.66436 20.18726 16.90803 1.000 32.42773 316 GLN A C 1
ATOM 2521 O O . GLN A 1 316 ? 24.68004 21.07099 17.77186 1.000 32.19139 316 GLN A O 1
ATOM 2527 N N . HIS A 1 317 ? 23.70713 19.26176 16.86408 1.000 29.93620 317 HIS A N 1
ATOM 2528 C CA . HIS A 1 317 ? 22.60560 19.34279 17.80598 1.000 33.71977 317 HIS A CA 1
ATOM 2529 C C . HIS A 1 317 ? 23.03998 18.94589 19.21067 1.000 32.77748 317 HIS A C 1
ATOM 2530 O O . HIS A 1 317 ? 22.67766 19.61844 20.17939 1.000 30.96268 317 HIS A O 1
ATOM 2537 N N . THR A 1 318 ? 23.83825 17.88478 19.34641 1.000 30.44487 318 THR A N 1
ATOM 2538 C CA . THR A 1 318 ? 24.28481 17.50027 20.69235 1.000 33.34277 318 THR A CA 1
ATOM 2539 C C . THR A 1 318 ? 25.15832 18.58567 21.31328 1.000 31.46646 318 THR A C 1
ATOM 2540 O O . THR A 1 318 ? 25.02266 18.90698 22.50380 1.000 30.76388 318 THR A O 1
ATOM 2544 N N . SER A 1 319 ? 26.09696 19.13991 20.54198 1.000 26.70557 319 SER A N 1
ATOM 2545 C CA . SER A 1 319 ? 27.02556 20.06414 21.18896 1.000 30.15406 319 SER A CA 1
ATOM 2546 C C . SER A 1 319 ? 26.37490 21.41692 21.47804 1.000 33.33017 319 SER A C 1
ATOM 2547 O O . SER A 1 319 ? 26.55668 21.97050 22.57750 1.000 29.44253 319 SER A O 1
ATOM 2550 N N . ALA A 1 320 ? 25.58826 21.95212 20.52556 1.000 30.35474 320 ALA A N 1
ATOM 2551 C CA . ALA A 1 320 ? 24.90321 23.22492 20.75743 1.000 30.20914 320 ALA A CA 1
ATOM 2552 C C . ALA A 1 320 ? 23.95785 23.14135 21.95026 1.000 29.93212 320 ALA A C 1
ATOM 2553 O O . ALA A 1 320 ? 23.86691 24.08406 22.75044 1.000 28.90597 320 ALA A O 1
ATOM 2555 N N . ALA A 1 321 ? 23.19581 22.04982 22.05780 1.000 29.51366 321 ALA A N 1
ATOM 2556 C CA . ALA A 1 321 ? 22.34965 21.89191 23.23136 1.000 32.56223 321 ALA A CA 1
ATOM 2557 C C . ALA A 1 321 ? 23.19073 21.88242 24.49441 1.000 32.14358 321 ALA A C 1
ATOM 2558 O O . ALA A 1 321 ? 22.82541 22.51126 25.49689 1.000 30.33506 321 ALA A O 1
ATOM 2560 N N . THR A 1 322 ? 24.33859 21.20408 24.45391 1.000 33.53041 322 THR A N 1
ATOM 2561 C CA . THR A 1 322 ? 25.12274 21.05152 25.68093 1.000 32.13597 322 THR A CA 1
ATOM 2562 C C . THR A 1 322 ? 25.72620 22.37852 26.11399 1.000 33.76815 322 THR A C 1
ATOM 2563 O O . THR A 1 322 ? 25.68373 22.72251 27.30335 1.000 28.19486 322 THR A O 1
ATOM 2567 N N . SER A 1 323 ? 26.26307 23.16900 25.17107 1.000 29.31127 323 SER A N 1
ATOM 2568 C CA . SER A 1 323 ? 26.86145 24.42084 25.62039 1.000 27.11401 323 SER A CA 1
ATOM 2569 C C . SER A 1 323 ? 25.78591 25.41454 26.03605 1.000 28.83480 323 SER A C 1
ATOM 2570 O O . SER A 1 323 ? 26.03386 26.26326 26.90408 1.000 32.02500 323 SER A O 1
ATOM 2573 N N . ALA A 1 324 ? 24.57907 25.29392 25.46957 1.000 28.14460 324 ALA A N 1
ATOM 2574 C CA . ALA A 1 324 ? 23.45542 26.08305 25.96196 1.000 29.82954 324 ALA A CA 1
ATOM 2575 C C . ALA A 1 324 ? 23.16966 25.74601 27.42346 1.000 33.59618 324 ALA A C 1
ATOM 2576 O O . ALA A 1 324 ? 23.07827 26.63869 28.27129 1.000 30.64915 324 ALA A O 1
ATOM 2578 N N . TRP A 1 325 ? 23.05515 24.45204 27.73782 1.000 27.67287 325 TRP A N 1
ATOM 2579 C CA . TRP A 1 325 ? 22.83234 24.04997 29.12427 1.000 28.14349 325 TRP A CA 1
ATOM 2580 C C . TRP A 1 325 ? 23.98476 24.44357 30.04732 1.000 29.26575 325 TRP A C 1
ATOM 2581 O O . TRP A 1 325 ? 23.74965 24.74425 31.22654 1.000 36.26595 325 TRP A O 1
ATOM 2592 N N . ILE A 1 326 ? 25.23886 24.38973 29.57399 1.000 28.12039 326 ILE A N 1
ATOM 2593 C CA . ILE A 1 326 ? 26.34738 24.80925 30.43910 1.000 29.51317 326 ILE A CA 1
ATOM 2594 C C . ILE A 1 326 ? 26.17541 26.26965 30.82914 1.000 36.06881 326 ILE A C 1
ATOM 2595 O O . ILE A 1 326 ? 26.27354 26.63948 32.01259 1.000 30.30404 326 ILE A O 1
ATOM 2600 N N . LEU A 1 327 ? 25.92775 27.12638 29.82600 1.000 31.21096 327 LEU A N 1
ATOM 2601 C CA . LEU A 1 327 ? 25.71255 28.54435 30.08707 1.000 31.64105 327 LEU A CA 1
ATOM 2602 C C . LEU A 1 327 ? 24.54436 28.75326 31.03519 1.000 29.66417 327 LEU A C 1
ATOM 2603 O O . LEU A 1 327 ? 24.62102 29.58686 31.94873 1.000 30.03735 327 LEU A O 1
ATOM 2608 N N . LEU A 1 328 ? 23.45662 27.99845 30.84355 1.000 29.23504 328 LEU A N 1
ATOM 2609 C CA . LEU A 1 328 ? 22.26271 28.22104 31.64578 1.000 30.31294 328 LEU A CA 1
ATOM 2610 C C . LEU A 1 328 ? 22.48894 27.81842 33.10070 1.000 34.43852 328 LEU A C 1
ATOM 2611 O O . LEU A 1 328 ? 22.05966 28.52474 34.00895 1.000 32.90656 328 LEU A O 1
ATOM 2616 N N . HIS A 1 329 ? 23.16796 26.69750 33.33966 1.000 32.89672 329 HIS A N 1
ATOM 2617 C CA . HIS A 1 329 ? 23.45650 26.30469 34.72190 1.000 34.45523 329 HIS A CA 1
ATOM 2618 C C . HIS A 1 329 ? 24.46148 27.23641 35.38229 1.000 33.70946 329 HIS A C 1
ATOM 2619 O O . HIS A 1 329 ? 24.35781 27.51267 36.59093 1.000 35.12612 329 HIS A O 1
ATOM 2626 N N . LEU A 1 330 ? 25.45074 27.72132 34.62915 1.000 31.80257 330 LEU A N 1
ATOM 2627 C CA . LEU A 1 330 ? 26.40189 28.62713 35.25647 1.000 36.95319 330 LEU A CA 1
ATOM 2628 C C . LEU A 1 330 ? 25.82122 30.01734 35.48965 1.000 37.70071 330 LEU A C 1
ATOM 2629 O O . LEU A 1 330 ? 26.36957 30.75059 36.31312 1.000 34.97375 330 LEU A O 1
ATOM 2634 N N . ALA A 1 331 ? 24.74668 30.39606 34.77533 1.000 33.34702 331 ALA A N 1
ATOM 2635 C CA . ALA A 1 331 ? 24.17325 31.72747 34.94143 1.000 33.43746 331 ALA A CA 1
ATOM 2636 C C . ALA A 1 331 ? 23.63404 31.96262 36.35044 1.000 37.81932 331 ALA A C 1
ATOM 2637 O O . ALA A 1 331 ? 23.57152 33.11387 36.79447 1.000 38.49915 331 ALA A O 1
ATOM 2639 N N . GLU A 1 332 ? 23.22316 30.90819 37.05749 1.000 38.72218 332 GLU A N 1
ATOM 2640 C CA . GLU A 1 332 ? 22.81695 31.03828 38.45289 1.000 42.05798 332 GLU A CA 1
ATOM 2641 C C . GLU A 1 332 ? 23.86677 30.49669 39.41158 1.000 41.11557 332 GLU A C 1
ATOM 2642 O O . GLU A 1 332 ? 23.56432 30.26824 40.58659 1.000 39.33628 332 GLU A O 1
ATOM 2648 N N . ARG A 1 333 ? 25.09689 30.29302 38.94783 1.000 36.90054 333 ARG A N 1
ATOM 2649 C CA . ARG A 1 333 ? 26.16242 29.74346 39.77977 1.000 36.57926 333 ARG A CA 1
ATOM 2650 C C . ARG A 1 333 ? 27.41630 30.57787 39.59557 1.000 38.02475 333 ARG A C 1
ATOM 2651 O O . ARG A 1 333 ? 28.41665 30.11142 39.03672 1.000 39.72165 333 ARG A O 1
ATOM 2659 N N . PRO A 1 334 ? 27.41313 31.81900 40.08859 1.000 40.96045 334 PRO A N 1
ATOM 2660 C CA . PRO A 1 334 ? 28.66077 32.59674 40.07194 1.000 33.77561 334 PRO A CA 1
ATOM 2661 C C . PRO A 1 334 ? 29.79435 31.93394 40.83269 1.000 36.63818 334 PRO A C 1
ATOM 2662 O O . PRO A 1 334 ? 30.95655 32.22657 40.52190 1.000 34.87836 334 PRO A O 1
ATOM 2666 N N . ASP A 1 335 ? 29.50817 31.02755 41.78486 1.000 38.58344 335 ASP A N 1
ATOM 2667 C CA . ASP A 1 335 ? 30.58323 30.27106 42.43239 1.000 42.09145 335 ASP A CA 1
ATOM 2668 C C . ASP A 1 335 ? 31.31309 29.37230 41.43799 1.000 38.51988 335 ASP A C 1
ATOM 2669 O O . ASP A 1 335 ? 32.54624 29.29189 41.44755 1.000 40.72195 335 ASP A O 1
ATOM 2674 N N . VAL A 1 336 ? 30.56696 28.64952 40.60847 1.000 34.26940 336 VAL A N 1
ATOM 2675 C CA . VAL A 1 336 ? 31.20978 27.82192 39.59072 1.000 37.44849 336 VAL A CA 1
ATOM 2676 C C . VAL A 1 336 ? 31.97886 28.69039 38.59303 1.000 32.65476 336 VAL A C 1
ATOM 2677 O O . VAL A 1 336 ? 33.12705 28.38254 38.23841 1.000 34.03458 336 VAL A O 1
ATOM 2681 N N . GLN A 1 337 ? 31.39303 29.81033 38.15572 1.000 34.43066 337 GLN A N 1
ATOM 2682 C CA . GLN A 1 337 ? 32.14061 30.69320 37.25883 1.000 33.90281 337 GLN A CA 1
ATOM 2683 C C . GLN A 1 337 ? 33.43979 31.14596 37.90443 1.000 32.99571 337 GLN A C 1
ATOM 2684 O O . GLN A 1 337 ? 34.50146 31.12397 37.27864 1.000 32.90622 337 GLN A O 1
ATOM 2690 N N . GLN A 1 338 ? 33.38556 31.50889 39.18250 1.000 34.56688 338 GLN A N 1
ATOM 2691 C CA . GLN A 1 338 ? 34.59130 31.95103 39.86088 1.000 33.38906 338 GLN A CA 1
ATOM 2692 C C . GLN A 1 338 ? 35.62610 30.82688 39.93396 1.000 29.07873 338 GLN A C 1
ATOM 2693 O O . GLN A 1 338 ? 36.80563 31.03963 39.63535 1.000 31.67093 338 GLN A O 1
ATOM 2699 N N . GLU A 1 339 ? 35.20617 29.62797 40.36043 1.000 33.14962 339 GLU A N 1
ATOM 2700 C CA . GLU A 1 339 ? 36.11600 28.48082 40.44164 1.000 35.51771 339 GLU A CA 1
ATOM 2701 C C . GLU A 1 339 ? 36.73893 28.18158 39.08460 1.000 34.84310 339 GLU A C 1
ATOM 2702 O O . GLU A 1 339 ? 37.92875 27.85905 38.98167 1.000 29.93006 339 GLU A O 1
ATOM 2708 N N . LEU A 1 340 ? 35.91112 28.17862 38.04572 1.000 32.40799 340 LEU A N 1
ATOM 2709 C CA . LEU A 1 340 ? 36.42156 27.92598 36.70091 1.000 33.97726 340 LEU A CA 1
ATOM 2710 C C . LEU A 1 340 ? 37.41770 28.99762 36.28720 1.000 31.13084 340 LEU A C 1
ATOM 2711 O O . LEU A 1 340 ? 38.47643 28.69157 35.72259 1.000 35.74408 340 LEU A O 1
ATOM 2716 N N . TYR A 1 341 ? 37.12101 30.26115 36.60356 1.000 34.7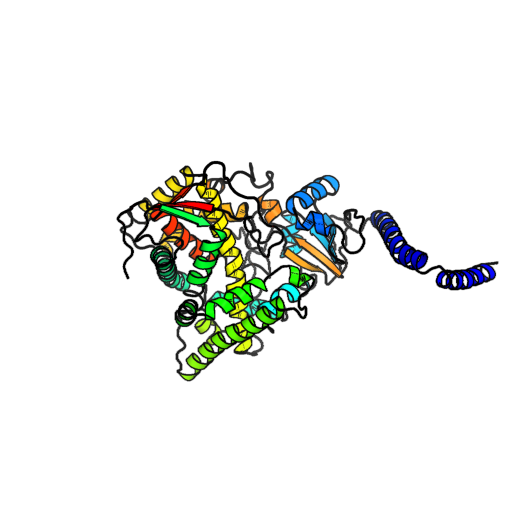4604 341 TYR A N 1
ATOM 2717 C CA . TYR A 1 341 ? 38.04205 31.33175 36.23985 1.000 31.78864 341 TYR A CA 1
ATOM 2718 C C . TYR A 1 341 ? 39.39486 31.15966 36.93055 1.000 33.21039 341 TYR A C 1
ATOM 2719 O O . TYR A 1 341 ? 40.45053 31.36598 36.32081 1.000 33.51782 341 TYR A O 1
ATOM 2728 N N . GLU A 1 342 ? 39.39067 30.77965 38.20870 1.000 35.76678 342 GLU A N 1
ATOM 2729 C CA . GLU A 1 342 ? 40.66168 30.58432 38.89874 1.000 33.64991 342 GLU A CA 1
ATOM 2730 C C . GLU A 1 342 ? 41.45990 29.45508 38.25629 1.000 32.38622 342 GLU A C 1
ATOM 2731 O O . GLU A 1 342 ? 42.68647 29.54210 38.11135 1.000 32.86824 342 GLU A O 1
ATOM 2737 N N . GLU A 1 343 ? 40.78475 28.37285 37.88241 1.000 32.29725 343 GLU A N 1
ATOM 2738 C CA . GLU A 1 343 ? 41.48013 27.29721 37.19652 1.000 32.45871 343 GLU A CA 1
ATOM 2739 C C . GLU A 1 343 ? 42.10615 27.80116 35.90098 1.000 36.25127 343 GLU A C 1
ATOM 2740 O O . GLU A 1 343 ? 43.26711 27.49292 35.60266 1.000 36.04889 343 GLU A O 1
ATOM 2746 N N . GLN A 1 344 ? 41.36285 28.60961 35.13699 1.000 34.78958 344 GLN A N 1
ATOM 2747 C CA . GLN A 1 344 ? 41.91865 29.19334 33.91450 1.000 34.16176 344 GLN A CA 1
ATOM 2748 C C . GLN A 1 344 ? 43.16732 30.01462 34.21462 1.000 41.19937 344 GLN A C 1
ATOM 2749 O O . GLN A 1 344 ? 44.18089 29.89876 33.51384 1.000 37.00981 344 GLN A O 1
ATOM 2755 N N . MET A 1 345 ? 43.11915 30.84670 35.26615 1.000 38.09335 345 MET A N 1
ATOM 2756 C CA . MET A 1 345 ? 44.26529 31.69254 35.57194 1.000 36.00444 345 MET A CA 1
ATOM 2757 C C . MET A 1 345 ? 45.46673 30.86903 35.99952 1.000 36.20591 345 MET A C 1
ATOM 2758 O O . MET A 1 345 ? 46.60665 31.23626 35.70479 1.000 42.27993 345 MET A O 1
ATOM 2763 N N . ARG A 1 346 ? 45.23315 29.76293 36.69769 1.000 38.03509 346 ARG A N 1
ATOM 2764 C CA . ARG A 1 346 ? 46.33543 28.92777 37.15066 1.000 40.06425 346 ARG A CA 1
ATOM 2765 C C . ARG A 1 346 ? 46.93233 28.13661 35.99187 1.000 43.34666 346 ARG A C 1
ATOM 2766 O O . ARG A 1 346 ? 48.15502 28.10840 35.80880 1.000 43.71521 346 ARG A O 1
ATOM 2774 N N . VAL A 1 347 ? 46.08359 27.50256 35.17981 1.000 41.49094 347 VAL A N 1
ATOM 2775 C CA . VAL A 1 347 ? 46.59724 26.65403 34.10531 1.000 39.75642 347 VAL A CA 1
ATOM 2776 C C . VAL A 1 347 ? 47.24863 27.49409 33.01174 1.000 39.84609 347 VAL A C 1
ATOM 2777 O O . VAL A 1 347 ? 48.29585 27.12184 32.46857 1.000 45.44938 347 VAL A O 1
ATOM 2781 N N . LEU A 1 348 ? 46.65425 28.63823 32.67208 1.000 39.41906 348 LEU A N 1
ATOM 2782 C CA . LEU A 1 348 ? 47.14847 29.46978 31.58051 1.000 42.81508 348 LEU A CA 1
ATOM 2783 C C . LEU A 1 348 ? 48.02152 30.63590 32.06113 1.000 46.93384 348 LEU A C 1
ATOM 2784 O O . LEU A 1 348 ? 48.18213 31.61974 31.32902 1.000 46.03487 348 LEU A O 1
ATOM 2789 N N . ASP A 1 349 ? 48.58072 30.54429 33.26976 1.000 45.55972 349 ASP A N 1
ATOM 2790 C CA . ASP A 1 349 ? 49.49944 31.55400 33.81339 1.000 49.62233 349 ASP A CA 1
ATOM 2791 C C . ASP A 1 349 ? 48.94681 32.96874 33.63395 1.000 47.78342 349 ASP A C 1
ATOM 2792 O O . ASP A 1 349 ? 49.53748 33.82095 32.96779 1.000 52.29329 349 ASP A O 1
ATOM 2797 N N . GLY A 1 350 ? 47.76676 33.19135 34.20982 1.000 46.33096 350 GLY A N 1
ATOM 2798 C CA . GLY A 1 350 ? 47.11010 34.48593 34.12060 1.000 43.53210 350 GLY A CA 1
ATOM 2799 C C . GLY A 1 350 ? 46.70763 34.91406 32.72799 1.000 56.10782 350 GLY A C 1
ATOM 2800 O O . GLY A 1 350 ? 46.46110 36.10313 32.50310 1.000 57.91743 350 GLY A O 1
ATOM 2801 N N . GLY A 1 351 ? 46.61816 33.98038 31.78125 1.000 51.77740 351 GLY A N 1
ATOM 2802 C CA . GLY A 1 351 ? 46.30562 34.31834 30.40862 1.000 54.79703 351 GLY A CA 1
ATOM 2803 C C . GLY A 1 351 ? 47.50634 34.49561 29.50735 1.000 57.97001 351 GLY A C 1
ATOM 2804 O O . GLY A 1 351 ? 47.33515 34.61023 28.28733 1.000 64.85992 351 GLY A O 1
ATOM 2805 N N . LYS A 1 352 ? 48.71852 34.50476 30.06125 1.000 59.96724 352 LYS A N 1
ATOM 2806 C CA . LYS A 1 352 ? 49.91601 34.63998 29.24307 1.000 63.91688 352 LYS A CA 1
ATOM 2807 C C . LYS A 1 352 ? 50.24303 33.37402 28.45443 1.000 66.26683 352 LYS A C 1
ATOM 2808 O O . LYS A 1 352 ? 51.09560 33.42682 27.56300 1.000 65.09275 352 LYS A O 1
ATOM 2814 N N . LYS A 1 353 ? 49.59058 32.25205 28.74349 1.000 58.53825 353 LYS A N 1
ATOM 2815 C CA . LYS A 1 353 ? 49.78771 31.02389 27.98872 1.000 56.03750 353 LYS A CA 1
ATOM 2816 C C . LYS A 1 353 ? 48.65819 30.84135 26.98831 1.000 55.30619 353 LYS A C 1
ATOM 2817 O O . LYS A 1 353 ? 47.49293 31.12557 27.28730 1.000 52.06088 353 LYS A O 1
ATOM 2823 N N . GLU A 1 354 ? 49.00508 30.36062 25.80057 1.000 56.57583 354 GLU A N 1
ATOM 2824 C CA . GLU A 1 354 ? 47.99244 30.09635 24.79378 1.000 49.86589 354 GLU A CA 1
ATOM 2825 C C . GLU A 1 354 ? 47.30937 28.77241 25.08434 1.000 43.02238 354 GLU A C 1
ATOM 2826 O O . GLU A 1 354 ? 47.95575 27.79671 25.47526 1.000 46.18351 354 GLU A O 1
ATOM 2832 N N . LEU A 1 355 ? 45.99222 28.74868 24.90466 1.000 43.28481 355 LEU A N 1
ATOM 2833 C CA . LEU A 1 355 ? 45.25125 27.50673 25.04904 1.000 41.38352 355 LEU A CA 1
ATOM 2834 C C . LEU A 1 355 ? 45.73150 26.49887 24.01288 1.000 43.92027 355 LEU A C 1
ATOM 2835 O O . LEU A 1 355 ? 45.84808 26.81956 22.82803 1.000 40.95918 355 LEU A O 1
ATOM 2840 N N . THR A 1 356 ? 46.06756 25.29971 24.47775 1.000 40.83158 356 THR A N 1
ATOM 2841 C CA . THR A 1 356 ? 46.44196 24.16987 23.63616 1.000 41.68657 356 THR A CA 1
ATOM 2842 C C . THR A 1 356 ? 45.60644 22.97134 24.05840 1.000 39.46369 356 THR A C 1
ATOM 2843 O O . THR A 1 356 ? 45.01513 22.95213 25.14375 1.000 40.12947 356 THR A O 1
ATOM 2847 N N . TYR A 1 357 ? 45.59836 21.94572 23.20864 1.000 34.80878 357 TYR A N 1
ATOM 2848 C CA . TYR A 1 357 ? 44.88566 20.71796 23.54429 1.000 35.28510 357 TYR A CA 1
ATOM 2849 C C . TYR A 1 357 ? 45.42306 20.09500 24.83519 1.000 37.29538 357 TYR A C 1
ATOM 2850 O O . TYR A 1 357 ? 44.64712 19.65222 25.68871 1.000 38.24784 357 TYR A O 1
ATOM 2859 N N . ASP A 1 358 ? 46.74608 20.06240 25.00651 1.000 35.10173 358 ASP A N 1
ATOM 2860 C CA . ASP A 1 358 ? 47.30397 19.49224 26.23273 1.000 38.49115 358 ASP A CA 1
ATOM 2861 C C . ASP A 1 358 ? 46.89144 20.28935 27.47185 1.000 38.25509 358 ASP A C 1
ATOM 2862 O O . ASP A 1 358 ? 46.63530 19.70647 28.53108 1.000 40.24475 358 ASP A O 1
ATOM 2867 N N . LEU A 1 359 ? 46.83071 21.62170 27.37005 1.000 41.52936 359 LEU A N 1
ATOM 2868 C CA . LEU A 1 359 ? 46.43921 22.41388 28.53880 1.000 39.02941 359 LEU A CA 1
ATOM 2869 C C . LEU A 1 359 ? 44.97157 22.19967 28.89467 1.000 40.62867 359 LEU A C 1
ATOM 2870 O O . LEU A 1 359 ? 44.61027 22.20602 30.08154 1.000 37.04378 359 LEU A O 1
ATOM 2875 N N . LEU A 1 360 ? 44.11950 21.98328 27.88864 1.000 37.93984 360 LEU A N 1
ATOM 2876 C CA . LEU A 1 360 ? 42.72875 21.62200 28.14752 1.000 38.74282 360 LEU A CA 1
ATOM 2877 C C . LEU A 1 360 ? 42.62565 20.39749 29.03764 1.000 36.51329 360 LEU A C 1
ATOM 2878 O O . LEU A 1 360 ? 41.70395 20.29351 29.85270 1.000 37.53767 360 LEU A O 1
ATOM 2883 N N . GLN A 1 361 ? 43.53031 19.43192 28.86058 1.000 39.39308 361 GLN A N 1
ATOM 2884 C CA . GLN A 1 361 ? 43.50523 18.24042 29.69877 1.000 40.58875 361 GLN A CA 1
ATOM 2885 C C . GLN A 1 361 ? 43.89990 18.54467 31.13900 1.000 39.70816 361 GLN A C 1
ATOM 2886 O O . GLN A 1 361 ? 43.59486 17.75142 32.03506 1.000 45.78674 361 GLN A O 1
ATOM 2892 N N . GLU A 1 362 ? 44.55545 19.67520 31.38245 1.000 39.16612 362 GLU A N 1
ATOM 2893 C CA . GLU A 1 362 ? 44.91607 20.09845 32.72773 1.000 41.59114 362 GLU A CA 1
ATOM 2894 C C . GLU A 1 362 ? 43.86817 21.00301 33.35718 1.000 39.16675 362 GLU A C 1
ATOM 2895 O O . GLU A 1 362 ? 44.17345 21.72251 34.31684 1.000 40.93768 362 GLU A O 1
ATOM 2901 N N . MET A 1 363 ? 42.63394 20.98214 32.84948 1.000 37.77009 363 MET A N 1
ATOM 2902 C CA . MET A 1 363 ? 41.54204 21.81109 33.36426 1.000 30.27233 363 MET A CA 1
ATOM 2903 C C . MET A 1 363 ? 40.42219 20.91424 33.87106 1.000 34.00275 363 MET A C 1
ATOM 2904 O O . MET A 1 363 ? 39.34680 20.83041 33.25489 1.000 30.88264 363 MET A O 1
ATOM 2909 N N . PRO A 1 364 ? 40.63679 20.22776 35.00230 1.000 32.68968 364 PRO A N 1
ATOM 2910 C CA . PRO A 1 364 ? 39.63143 19.25605 35.43513 1.000 27.41090 364 PRO A CA 1
ATOM 2911 C C . PRO A 1 364 ? 38.28802 19.87466 35.74719 1.000 25.68430 364 PRO A C 1
ATOM 2912 O O . PRO A 1 364 ? 37.26621 19.25361 35.44661 1.000 31.61169 364 PRO A O 1
ATOM 2916 N N . LEU A 1 365 ? 38.23398 21.03507 36.41844 1.000 26.40667 365 LEU A N 1
ATOM 2917 C CA . LEU A 1 365 ? 36.91986 21.57059 36.78048 1.000 28.29266 365 LEU A CA 1
ATOM 2918 C C . LEU A 1 365 ? 36.11223 21.89479 35.52540 1.000 27.75772 365 LEU A C 1
ATOM 2919 O O . LEU A 1 365 ? 34.90798 21.63803 35.47283 1.000 32.39387 365 LEU A O 1
ATOM 2924 N N . LEU A 1 366 ? 36.76382 22.47826 34.52421 1.000 26.87514 366 LEU A N 1
ATOM 2925 C CA . LEU A 1 366 ? 36.08960 22.76084 33.25345 1.000 28.69222 366 LEU A CA 1
ATOM 2926 C C . LEU A 1 366 ? 35.51529 21.48350 32.66734 1.000 28.56475 366 LEU A C 1
ATOM 2927 O O . LEU A 1 366 ? 34.33374 21.41974 32.29441 1.000 30.61457 366 LEU A O 1
ATOM 2932 N N . ASN A 1 367 ? 36.33413 20.43430 32.61798 1.000 28.04009 367 ASN A N 1
ATOM 2933 C CA . ASN A 1 367 ? 35.87752 19.16431 32.06498 1.000 28.59512 367 ASN A CA 1
ATOM 2934 C C . ASN A 1 367 ? 34.79132 18.53567 32.92789 1.000 33.74911 367 ASN A C 1
ATOM 2935 O O . ASN A 1 367 ? 33.84716 17.93406 32.40045 1.000 27.40481 367 ASN A O 1
ATOM 2940 N N . GLN A 1 368 ? 34.89070 18.67740 34.26443 1.000 27.17015 368 GLN A N 1
ATOM 2941 C CA . GLN A 1 368 ? 33.82218 18.17799 35.12120 1.000 29.22899 368 GLN A CA 1
ATOM 2942 C C . GLN A 1 368 ? 32.53778 18.95250 34.90932 1.000 28.35649 368 GLN A C 1
ATOM 2943 O O . GLN A 1 368 ? 31.45668 18.40505 35.11375 1.000 29.51963 368 GLN A O 1
ATOM 2949 N N . THR A 1 369 ? 32.63212 20.22762 34.51511 1.000 26.86344 369 THR A N 1
ATOM 2950 C CA . THR A 1 369 ? 31.41609 20.99390 34.24969 1.000 31.62255 369 THR A CA 1
ATOM 2951 C C . THR A 1 369 ? 30.68722 20.45191 33.01595 1.000 26.83973 369 THR A C 1
ATOM 2952 O O . THR A 1 369 ? 29.45318 20.29091 33.02003 1.000 27.66856 369 THR A O 1
ATOM 2956 N N . ILE A 1 370 ? 31.44105 20.14786 31.96580 1.000 29.06046 370 ILE A N 1
ATOM 2957 C CA . ILE A 1 370 ? 30.88068 19.46218 30.79464 1.000 27.49085 370 ILE A CA 1
ATOM 2958 C C . ILE A 1 370 ? 30.27595 18.12037 31.20647 1.000 26.95602 370 ILE A C 1
ATOM 2959 O O . ILE A 1 370 ? 29.12200 17.80005 30.88264 1.000 28.04295 370 ILE A O 1
ATOM 2964 N N . LYS A 1 371 ? 31.05052 17.31961 31.94667 1.000 31.24925 371 LYS A N 1
ATOM 2965 C CA . LYS A 1 371 ? 30.57246 16.01554 32.39724 1.000 30.46541 371 LYS A CA 1
ATOM 2966 C C . LYS A 1 371 ? 29.25342 16.12204 33.14331 1.000 29.60562 371 LYS A C 1
ATOM 2967 O O . LYS A 1 371 ? 28.33182 15.32184 32.93096 1.000 25.44092 371 LYS A O 1
ATOM 2973 N N . GLU A 1 372 ? 29.14370 17.11035 34.02776 1.000 29.96144 372 GLU A N 1
ATOM 2974 C CA . GLU A 1 372 ? 27.96480 17.22493 34.85862 1.000 27.72742 372 GLU A CA 1
ATOM 2975 C C . GLU A 1 372 ? 26.79301 17.76168 34.06403 1.000 27.74606 372 GLU A C 1
ATOM 2976 O O . GLU A 1 372 ? 25.64745 17.36754 34.31006 1.000 27.63592 372 GLU A O 1
ATOM 2982 N N . THR A 1 373 ? 27.05400 18.63683 33.08796 1.000 28.23506 373 THR A N 1
ATOM 2983 C CA . THR A 1 373 ? 25.96270 19.07555 32.23489 1.000 27.09805 373 THR A CA 1
ATOM 2984 C C . THR A 1 373 ? 25.41007 17.90859 31.44256 1.000 25.43978 373 THR A C 1
ATOM 2985 O O . THR A 1 373 ? 24.18757 17.73887 31.33996 1.000 27.54152 373 THR A O 1
ATOM 2989 N N . LEU A 1 374 ? 26.29706 17.06169 30.91061 1.000 28.51204 374 LEU A N 1
ATOM 2990 C CA . LEU A 1 374 ? 25.83964 15.87363 30.18963 1.000 25.41501 374 LEU A CA 1
ATOM 2991 C C . LEU A 1 374 ? 25.17338 14.85970 31.11800 1.000 26.41152 374 LEU A C 1
ATOM 2992 O O . LEU A 1 374 ? 24.34854 14.05324 30.66923 1.000 27.10069 374 LEU A O 1
ATOM 2997 N N . ARG A 1 375 ? 25.46096 14.89509 32.41845 1.000 26.93972 375 ARG A N 1
ATOM 2998 C CA . ARG A 1 375 ? 24.66886 14.03526 33.29539 1.000 23.98500 375 ARG A CA 1
ATOM 2999 C C . ARG A 1 375 ? 23.24126 14.55154 33.37210 1.000 27.04975 375 ARG A C 1
ATOM 3000 O O . ARG A 1 375 ? 22.27555 13.82027 33.12079 1.000 28.80591 375 ARG A O 1
ATOM 3008 N N . MET A 1 376 ? 23.08988 15.83122 33.67472 1.000 27.34764 376 MET A N 1
ATOM 3009 C CA . MET A 1 376 ? 21.75480 16.35544 33.89390 1.000 27.94717 376 MET A CA 1
ATOM 3010 C C . MET A 1 376 ? 20.99327 16.57550 32.59802 1.000 31.53627 376 MET A C 1
ATOM 3011 O O . MET A 1 376 ? 19.76058 16.65427 32.62726 1.000 31.04051 376 MET A O 1
ATOM 3016 N N . HIS A 1 377 ? 21.69134 16.62223 31.45777 1.000 29.18220 377 HIS A N 1
ATOM 3017 C CA . HIS A 1 377 ? 21.08189 16.98870 30.19276 1.000 27.59419 377 HIS A CA 1
ATOM 3018 C C . HIS A 1 377 ? 21.65625 16.08833 29.09653 1.000 31.37494 377 HIS A C 1
ATOM 3019 O O . HIS A 1 377 ? 22.34423 16.53258 28.18564 1.000 33.55676 377 HIS A O 1
ATOM 3026 N N . HIS A 1 378 ? 21.38817 14.79668 29.20408 1.000 30.61526 378 HIS A N 1
ATOM 3027 C CA . HIS A 1 378 ? 21.70772 13.87745 28.12125 1.000 30.81835 378 HIS A CA 1
ATOM 3028 C C . HIS A 1 378 ? 20.96461 14.35547 26.88409 1.000 30.12969 378 HIS A C 1
ATOM 3029 O O . HIS A 1 378 ? 19.72359 14.41434 26.90042 1.000 30.72946 378 HIS A O 1
ATOM 3036 N N . PRO A 1 379 ? 21.66346 14.70945 25.80628 1.000 37.42699 379 PRO A N 1
ATOM 3037 C CA . PRO A 1 379 ? 20.96004 15.26471 24.63471 1.000 29.30333 379 PRO A CA 1
ATOM 3038 C C . PRO A 1 379 ? 19.97995 14.29614 24.02643 1.000 39.09165 379 PRO A C 1
ATOM 3039 O O . PRO A 1 379 ? 19.04523 14.72682 23.34178 1.000 41.01316 379 PRO A O 1
ATOM 3043 N N . LEU A 1 380 ? 20.16142 13.00077 24.22299 1.000 33.43702 380 LEU A N 1
ATOM 3044 C CA . LEU A 1 380 ? 19.27979 12.00478 23.61683 1.000 38.00862 380 LEU A CA 1
ATOM 3045 C C . LEU A 1 380 ? 18.58753 11.22972 24.74017 1.000 39.08713 380 LEU A C 1
ATOM 3046 O O . LEU A 1 380 ? 19.19828 10.34439 25.34904 1.000 36.71606 380 LEU A O 1
ATOM 3051 N N . HIS A 1 381 ? 17.31242 11.54551 25.02098 1.000 37.73824 381 HIS A N 1
ATOM 3052 C CA . HIS A 1 381 ? 16.64862 10.90404 26.16262 1.000 40.03819 381 HIS A CA 1
ATOM 3053 C C . HIS A 1 381 ? 16.26089 9.45084 25.90065 1.000 39.94916 381 HIS A C 1
ATOM 3054 O O . HIS A 1 381 ? 16.15197 8.66964 26.85715 1.000 40.91354 381 HIS A O 1
ATOM 3061 N N . SER A 1 382 ? 16.07723 9.06081 24.64543 1.000 41.19531 382 SER A N 1
ATOM 3062 C CA . SER A 1 382 ? 15.70786 7.69631 24.29227 1.000 41.94732 382 SER A CA 1
ATOM 3063 C C . SER A 1 382 ? 16.51974 7.25178 23.08268 1.000 40.73515 382 SER A C 1
ATOM 3064 O O . SER A 1 382 ? 16.56282 7.96018 22.07336 1.000 41.94813 382 SER A O 1
ATOM 3067 N N . LEU A 1 383 ? 17.13508 6.07709 23.16760 1.000 37.57637 383 LEU A N 1
ATOM 3068 C CA . LEU A 1 383 ? 17.75037 5.44580 22.00779 1.000 36.34568 383 LEU A CA 1
ATOM 3069 C C . LEU A 1 383 ? 16.96838 4.17959 21.68218 1.000 41.91263 383 LEU A C 1
ATOM 3070 O O . LEU A 1 383 ? 16.47643 3.50325 22.59177 1.000 37.61152 383 LEU A O 1
ATOM 3075 N N . PHE A 1 384 ? 16.83899 3.87153 20.38303 1.000 38.84382 384 PHE A N 1
ATOM 3076 C CA . PHE A 1 384 ? 15.95280 2.82218 19.89779 1.000 40.95319 384 PHE A CA 1
ATOM 3077 C C . PHE A 1 384 ? 16.72029 1.74231 19.14521 1.000 39.39146 384 PHE A C 1
ATOM 3078 O O . PHE A 1 384 ? 17.72789 2.01502 18.48915 1.000 36.54238 384 PHE A O 1
ATOM 3086 N N . ARG A 1 385 ? 16.18901 0.52021 19.20420 1.000 40.19068 385 ARG A N 1
ATOM 3087 C CA . ARG A 1 385 ? 16.54534 -0.56760 18.30569 1.000 40.17962 385 ARG A CA 1
ATOM 3088 C C . ARG A 1 385 ? 15.26382 -1.29181 17.92621 1.000 43.25447 385 ARG A C 1
ATOM 3089 O O . ARG A 1 385 ? 14.38567 -1.48307 18.77077 1.000 42.85573 385 ARG A O 1
ATOM 3097 N N . LYS A 1 386 ? 15.14771 -1.69085 16.66238 1.000 42.45694 386 LYS A N 1
ATOM 3098 C CA . LYS A 1 386 ? 14.07406 -2.59767 16.27810 1.000 43.54655 386 LYS A CA 1
ATOM 3099 C C . LYS A 1 386 ? 14.49201 -4.03078 16.57812 1.000 41.08745 386 LYS A C 1
ATOM 3100 O O . LYS A 1 386 ? 15.61827 -4.43471 16.27167 1.000 45.29867 386 LYS A O 1
ATOM 3106 N N . VAL A 1 387 ? 13.59600 -4.79113 17.19812 1.000 43.31450 387 VAL A N 1
ATOM 3107 C CA . VAL A 1 387 ? 13.88510 -6.17910 17.54715 1.000 47.54903 387 VAL A CA 1
ATOM 3108 C C . VAL A 1 387 ? 13.72381 -7.03876 16.29629 1.000 45.85210 387 VAL A C 1
ATOM 3109 O O . VAL A 1 387 ? 12.66591 -7.02826 15.65939 1.000 45.73294 387 VAL A O 1
ATOM 3113 N N . MET A 1 388 ? 14.77948 -7.77128 15.93653 1.000 47.91095 388 MET A N 1
ATOM 3114 C CA . MET A 1 388 ? 14.78743 -8.59624 14.73128 1.000 49.58417 388 MET A CA 1
ATOM 3115 C C . MET A 1 388 ? 14.56139 -10.07553 15.01536 1.000 57.20546 388 MET A C 1
ATOM 3116 O O . MET A 1 388 ? 14.02547 -10.78331 14.15281 1.000 53.55868 388 MET A O 1
ATOM 3121 N N . LYS A 1 389 ? 14.98165 -10.55651 16.18916 1.000 50.12541 389 LYS A N 1
ATOM 3122 C CA . LYS A 1 389 ? 14.76184 -11.92678 16.63325 1.000 52.27891 389 LYS A CA 1
ATOM 3123 C C . LYS A 1 389 ? 14.25080 -11.89184 18.06371 1.000 56.06448 389 LYS A C 1
ATOM 3124 O O . LYS A 1 389 ? 14.61272 -11.00034 18.83914 1.000 53.91907 389 LYS A O 1
ATOM 3130 N N . ASP A 1 390 ? 13.39417 -12.85756 18.40354 1.000 54.90096 390 ASP A N 1
ATOM 3131 C CA . ASP A 1 390 ? 12.90847 -12.97385 19.77424 1.000 54.80785 390 ASP A CA 1
ATOM 3132 C C . ASP A 1 390 ? 14.07203 -12.92608 20.75202 1.000 56.09175 390 ASP A C 1
ATOM 3133 O O . ASP A 1 390 ? 15.11243 -13.55541 20.53442 1.000 55.16156 390 ASP A O 1
ATOM 3138 N N . MET A 1 391 ? 13.89898 -12.15177 21.82057 1.000 51.36891 391 MET A N 1
ATOM 3139 C CA . MET A 1 391 ? 14.91872 -11.98483 22.84516 1.000 54.11964 391 MET A CA 1
ATOM 3140 C C . MET A 1 391 ? 14.35585 -12.40472 24.19410 1.000 57.43480 391 MET A C 1
ATOM 3141 O O . MET A 1 391 ? 13.31773 -11.89362 24.62966 1.000 57.06704 391 MET A O 1
ATOM 3146 N N . HIS A 1 392 ? 15.04189 -13.32943 24.84830 1.000 54.47997 392 HIS A N 1
ATOM 3147 C CA . HIS A 1 392 ? 14.72146 -13.65744 26.22331 1.000 59.32221 392 HIS A CA 1
ATOM 3148 C C . HIS A 1 392 ? 15.40292 -12.65212 27.13680 1.000 57.68663 392 HIS A C 1
ATOM 3149 O O . HIS A 1 392 ? 16.60559 -12.40284 27.01036 1.000 63.38796 392 HIS A O 1
ATOM 3156 N N . VAL A 1 393 ? 14.63009 -12.05658 28.03739 1.000 62.19247 393 VAL A N 1
ATOM 3157 C CA . VAL A 1 393 ? 15.17733 -11.16579 29.05567 1.000 59.01602 393 VAL A CA 1
ATOM 3158 C C . VAL A 1 393 ? 15.72965 -12.03674 30.17830 1.000 63.42583 393 VAL A C 1
ATOM 3159 O O . VAL A 1 393 ? 14.95184 -12.68689 30.89151 1.000 66.23671 393 VAL A O 1
ATOM 3163 N N . PRO A 1 394 ? 17.04894 -12.08353 30.37114 1.000 65.37404 394 PRO A N 1
ATOM 3164 C CA . PRO A 1 394 ? 17.62047 -13.00219 31.36607 1.000 69.18138 394 PRO A CA 1
ATOM 3165 C C . PRO A 1 394 ? 17.10632 -12.72866 32.77212 1.000 64.33669 394 PRO A C 1
ATOM 3166 O O . PRO A 1 394 ? 16.80389 -11.59105 33.13865 1.000 65.44301 394 PRO A O 1
ATOM 3170 N N . ASN A 1 395 ? 17.00551 -13.80549 33.55600 1.000 67.80057 395 ASN A N 1
ATOM 3171 C CA . ASN A 1 395 ? 16.46814 -13.83187 34.91572 1.000 63.75520 395 ASN A CA 1
ATOM 3172 C C . ASN A 1 395 ? 14.98950 -13.48815 34.96863 1.000 65.09705 395 ASN A C 1
ATOM 3173 O O . ASN A 1 395 ? 14.46864 -13.17732 36.04625 1.000 62.90725 395 ASN A O 1
ATOM 3178 N N . THR A 1 396 ? 14.30036 -13.51359 33.83302 1.000 65.35103 396 THR A N 1
ATOM 3179 C CA . THR A 1 396 ? 12.86280 -13.31859 33.78101 1.000 61.10377 396 THR A CA 1
ATOM 3180 C C . THR A 1 396 ? 12.26910 -14.42466 32.93009 1.000 62.29292 396 THR A C 1
ATOM 3181 O O . THR A 1 396 ? 12.98634 -15.21663 32.31116 1.000 63.82908 396 THR A O 1
ATOM 3185 N N . SER A 1 397 ? 10.94315 -14.45971 32.89123 1.000 62.76717 397 SER A N 1
ATOM 3186 C CA . SER A 1 397 ? 10.21865 -15.27058 31.92709 1.000 65.94624 397 SER A CA 1
ATOM 3187 C C . SER A 1 397 ? 9.90513 -14.49747 30.64812 1.000 64.84079 397 SER A C 1
ATOM 3188 O O . SER A 1 397 ? 9.22957 -15.02821 29.76057 1.000 62.90172 397 SER A O 1
ATOM 3191 N N . TYR A 1 398 ? 10.40300 -13.26834 30.53059 1.000 65.49487 398 TYR A N 1
ATOM 3192 C CA . TYR A 1 398 ? 10.02331 -12.38014 29.44232 1.000 61.85155 398 TYR A CA 1
ATOM 3193 C C . TYR A 1 398 ? 10.69068 -12.76663 28.13165 1.000 58.40583 398 TYR A C 1
ATOM 3194 O O . TYR A 1 398 ? 11.86652 -13.13811 28.09288 1.000 60.03657 398 TYR A O 1
ATOM 3203 N N . VAL A 1 399 ? 9.92639 -12.66760 27.05221 1.000 59.03836 399 VAL A N 1
ATOM 3204 C CA . VAL A 1 399 ? 10.45768 -12.72038 25.69856 1.000 59.79597 399 VAL A CA 1
ATOM 3205 C C . VAL A 1 399 ? 9.97316 -11.47717 24.96938 1.000 57.35330 399 VAL A C 1
ATOM 3206 O O . VAL A 1 399 ? 8.78102 -11.15229 25.01248 1.000 57.26231 399 VAL A O 1
ATOM 3210 N N . ILE A 1 400 ? 10.90075 -10.75961 24.34255 1.000 57.03321 400 ILE A N 1
ATOM 3211 C CA . ILE A 1 400 ? 10.57556 -9.60521 23.51059 1.000 54.85232 400 ILE A CA 1
ATOM 3212 C C . ILE A 1 400 ? 10.54176 -10.08578 22.06290 1.000 52.33302 400 ILE A C 1
ATOM 3213 O O . ILE A 1 400 ? 11.60492 -10.39526 21.50183 1.000 53.93282 400 ILE A O 1
ATOM 3218 N N . PRO A 1 401 ? 9.37927 -10.17219 21.43330 1.000 53.15725 401 PRO A N 1
ATOM 3219 C CA . PRO A 1 401 ? 9.31423 -10.76179 20.09464 1.000 54.86607 401 PRO A CA 1
ATOM 3220 C C . PRO A 1 401 ? 9.77113 -9.78715 19.02674 1.000 56.04641 401 PRO A C 1
ATOM 3221 O O . PRO A 1 401 ? 9.69293 -8.56606 19.19008 1.000 54.43858 401 PRO A O 1
ATOM 3225 N N . ALA A 1 402 ? 10.24992 -10.35672 17.91608 1.000 52.01289 402 ALA A N 1
ATOM 3226 C CA . ALA A 1 402 ? 10.57940 -9.56213 16.74455 1.000 49.29403 402 ALA A CA 1
ATOM 3227 C C . ALA A 1 402 ? 9.38676 -8.70158 16.35400 1.000 53.98441 402 ALA A C 1
ATOM 3228 O O . ALA A 1 402 ? 8.23096 -9.06404 16.58827 1.000 53.28430 402 ALA A O 1
ATOM 3230 N N . GLY A 1 403 ? 9.66945 -7.54387 15.76084 1.000 51.19565 403 GLY A N 1
ATOM 3231 C CA . GLY A 1 403 ? 8.64962 -6.55584 15.49822 1.000 46.43805 403 GLY A CA 1
ATOM 3232 C C . GLY A 1 403 ? 8.44568 -5.55667 16.61705 1.000 49.18629 403 GLY A C 1
ATOM 3233 O O . GLY A 1 403 ? 7.90384 -4.47338 16.37233 1.000 52.10273 403 GLY A O 1
ATOM 3234 N N . TYR A 1 404 ? 8.84925 -5.89397 17.83940 1.000 49.31224 404 TYR A N 1
ATOM 3235 C CA . TYR A 1 404 ? 8.89602 -4.91058 18.90891 1.000 49.64196 404 TYR A CA 1
ATOM 3236 C C . TYR A 1 404 ? 10.10247 -3.99196 18.73333 1.000 47.62553 404 TYR A C 1
ATOM 3237 O O . TYR A 1 404 ? 10.98977 -4.22160 17.91020 1.000 45.10391 404 TYR A O 1
ATOM 3246 N N . HIS A 1 405 ? 10.14115 -2.94998 19.55247 1.000 48.22644 405 HIS A N 1
ATOM 3247 C CA . HIS A 1 405 ? 11.30854 -2.09709 19.67892 1.000 45.37217 405 HIS A CA 1
ATOM 3248 C C . HIS A 1 405 ? 11.77407 -2.11280 21.12806 1.000 47.41021 405 HIS A C 1
ATOM 3249 O O . HIS A 1 405 ? 10.96380 -2.22450 22.05744 1.000 50.22152 405 HIS A O 1
ATOM 3256 N N . VAL A 1 406 ? 13.08585 -2.02069 21.32490 1.000 41.18010 406 VAL A N 1
ATOM 3257 C CA . VAL A 1 406 ? 13.65597 -1.84179 22.65721 1.000 42.37632 406 VAL A CA 1
ATOM 3258 C C . VAL A 1 406 ? 14.12361 -0.40110 22.77764 1.000 43.44234 406 VAL A C 1
ATOM 3259 O O . VAL A 1 406 ? 14.67872 0.16551 21.83010 1.000 42.89891 406 VAL A O 1
ATOM 3263 N N . LEU A 1 407 ? 13.88443 0.19299 23.94112 1.000 41.11078 407 LEU A N 1
ATOM 3264 C CA . LEU A 1 407 ? 14.22602 1.57732 24.21185 1.000 36.22500 407 LEU A CA 1
ATOM 3265 C C . LEU A 1 407 ? 15.12302 1.60476 25.44063 1.000 43.05447 407 LEU A C 1
ATOM 3266 O O . LEU A 1 407 ? 14.76216 1.05756 26.48962 1.000 40.25257 407 LEU A O 1
ATOM 3271 N N . VAL A 1 408 ? 16.28751 2.23378 25.31252 1.000 37.81586 408 VAL A N 1
ATOM 3272 C CA . VAL A 1 408 ? 17.21333 2.39599 26.42347 1.000 37.07168 408 VAL A CA 1
ATOM 3273 C C . VAL A 1 408 ? 17.35501 3.88624 26.71744 1.000 39.86989 408 VAL A C 1
ATOM 3274 O O . VAL A 1 408 ? 17.36949 4.71254 25.79568 1.000 33.55831 408 VAL A O 1
ATOM 3278 N N . SER A 1 409 ? 17.45024 4.23593 28.00296 1.000 33.74496 409 SER A N 1
ATOM 3279 C CA . SER A 1 409 ? 17.46922 5.63794 28.42699 1.000 34.85677 409 SER A CA 1
ATOM 3280 C C . SER A 1 409 ? 18.51852 5.86254 29.50705 1.000 38.16433 409 SER A C 1
ATOM 3281 O O . SER A 1 409 ? 18.18641 6.08575 30.67590 1.000 36.41000 409 SER A O 1
ATOM 3284 N N . PRO A 1 410 ? 19.80526 5.88051 29.13645 1.000 36.77303 410 PRO A N 1
ATOM 3285 C CA . PRO A 1 410 ? 20.82463 6.27553 30.12616 1.000 32.49374 410 PRO A CA 1
ATOM 3286 C C . PRO A 1 410 ? 20.55238 7.64132 30.73341 1.000 33.95188 410 PRO A C 1
ATOM 3287 O O . PRO A 1 410 ? 20.86822 7.85976 31.91064 1.000 35.10505 410 PRO A O 1
ATOM 3291 N N . GLY A 1 411 ? 19.92762 8.55979 29.98610 1.000 32.57692 411 GLY A N 1
ATOM 3292 C CA . GLY A 1 411 ? 19.60584 9.86121 30.55863 1.000 33.21727 411 GLY A CA 1
ATOM 3293 C C . GLY A 1 411 ? 18.66170 9.77854 31.74622 1.000 33.28777 411 GLY A C 1
ATOM 3294 O O . GLY A 1 411 ? 18.70589 10.62799 32.64565 1.000 37.73534 411 GLY A O 1
ATOM 3295 N N . TYR A 1 412 ? 17.80243 8.75803 31.77794 1.000 35.15905 412 TYR A N 1
ATOM 3296 C CA . TYR A 1 412 ? 16.95114 8.54452 32.94166 1.000 36.64753 412 TYR A CA 1
ATOM 3297 C C . TYR A 1 412 ? 17.77001 8.15995 34.17066 1.000 39.25740 412 TYR A C 1
ATOM 3298 O O . TYR A 1 412 ? 17.51446 8.65624 35.27741 1.000 35.46892 412 TYR A O 1
ATOM 3307 N N . THR A 1 413 ? 18.74720 7.26976 34.00006 1.000 39.12706 413 THR A N 1
ATOM 3308 C CA . THR A 1 413 ? 19.54910 6.82802 35.13647 1.000 38.68206 413 THR A CA 1
ATOM 3309 C C . THR A 1 413 ? 20.46363 7.93570 35.63538 1.000 39.58929 413 THR A C 1
ATOM 3310 O O . THR A 1 413 ? 20.73546 8.02228 36.84498 1.000 32.96721 413 THR A O 1
ATOM 3314 N N . HIS A 1 414 ? 20.93638 8.78921 34.72182 1.000 28.98474 414 HIS A N 1
ATOM 3315 C CA . HIS A 1 414 ? 21.71001 9.96739 35.10377 1.000 31.64834 414 HIS A CA 1
ATOM 3316 C C . HIS A 1 414 ? 21.00241 10.79729 36.17030 1.000 26.98420 414 HIS A C 1
ATOM 3317 O O . HIS A 1 414 ? 21.65647 11.50671 36.93673 1.000 29.08782 414 HIS A O 1
ATOM 3324 N N . LEU A 1 415 ? 19.67008 10.76979 36.18708 1.000 30.30302 415 LEU A N 1
ATOM 3325 C CA . LEU A 1 415 ? 18.85727 11.59342 37.07311 1.000 33.13761 415 LEU A CA 1
ATOM 3326 C C . LEU A 1 415 ? 18.25502 10.80485 38.24285 1.000 37.16726 415 LEU A C 1
ATOM 3327 O O . LEU A 1 415 ? 17.32846 11.29849 38.89395 1.000 35.42920 415 LEU A O 1
ATOM 3332 N N . ARG A 1 416 ? 18.77702 9.61081 38.53645 1.000 37.20581 416 ARG A N 1
ATOM 3333 C CA . ARG A 1 416 ? 18.32406 8.79946 39.67250 1.000 38.45835 416 ARG A CA 1
ATOM 3334 C C . ARG A 1 416 ? 19.23543 8.99998 40.87940 1.000 34.84795 416 ARG A C 1
ATOM 3335 O O . ARG A 1 416 ? 20.45697 8.81084 40.79013 1.000 33.19020 416 ARG A O 1
ATOM 3343 N N . ASP A 1 417 ? 18.63032 9.37468 42.01006 1.000 36.86054 417 ASP A N 1
ATOM 3344 C CA . ASP A 1 417 ? 19.37589 9.54268 43.25900 1.000 41.87645 417 ASP A CA 1
ATOM 3345 C C . ASP A 1 417 ? 20.16794 8.29670 43.64983 1.000 37.86612 417 ASP A C 1
ATOM 3346 O O . ASP A 1 417 ? 21.26143 8.41972 44.20947 1.000 34.76657 417 ASP A O 1
ATOM 3351 N N . GLU A 1 418 ? 19.64678 7.09784 43.36120 1.000 42.43736 418 GLU A N 1
ATOM 3352 C CA . GLU A 1 418 ? 20.36666 5.87061 43.72005 1.000 41.01948 418 GLU A CA 1
ATOM 3353 C C . GLU A 1 418 ? 21.76845 5.84903 43.14458 1.000 39.47751 418 GLU A C 1
ATOM 3354 O O . GLU A 1 418 ? 22.67968 5.29111 43.76150 1.000 37.26266 418 GLU A O 1
ATOM 3360 N N . TYR A 1 419 ? 21.96736 6.42674 41.95529 1.000 37.85427 419 TYR A N 1
ATOM 3361 C CA . TYR A 1 419 ? 23.29049 6.41910 41.35044 1.000 35.04830 419 TYR A CA 1
ATOM 3362 C C . TYR A 1 419 ? 23.98743 7.76640 41.39646 1.000 38.12366 419 TYR A C 1
ATOM 3363 O O . TYR A 1 419 ? 25.22101 7.80668 41.34433 1.000 40.24449 419 TYR A O 1
ATOM 3372 N N . PHE A 1 420 ? 23.24471 8.86216 41.53004 1.000 34.65368 420 PHE A N 1
ATOM 3373 C CA . PHE A 1 420 ? 23.85036 10.18877 41.61905 1.000 34.69998 420 PHE A CA 1
ATOM 3374 C C . PHE A 1 420 ? 23.11487 10.93489 42.72598 1.000 34.50013 420 PHE A C 1
ATOM 3375 O O . PHE A 1 420 ? 22.04736 11.52231 42.50519 1.000 35.69387 420 PHE A O 1
ATOM 3383 N N . PRO A 1 421 ? 23.63104 10.88556 43.95146 1.000 37.35014 421 PRO A N 1
ATOM 3384 C CA . PRO A 1 421 ? 22.87663 11.45146 45.07587 1.000 36.31457 421 PRO A CA 1
ATOM 3385 C C . PRO A 1 421 ? 22.55786 12.90676 44.79543 1.000 36.03420 421 PRO A C 1
ATOM 3386 O O . PRO A 1 421 ? 23.38887 13.64581 44.25646 1.000 36.46603 421 PRO A O 1
ATOM 3390 N N . ASN A 1 422 ? 21.32943 13.30829 45.12035 1.000 35.40663 422 ASN A N 1
ATOM 3391 C CA . ASN A 1 422 ? 20.88243 14.66819 44.82931 1.000 41.89596 422 ASN A CA 1
ATOM 3392 C C . ASN A 1 422 ? 20.94080 14.92294 43.32396 1.000 36.32517 422 ASN A C 1
ATOM 3393 O O . ASN A 1 422 ? 21.50698 15.91445 42.85720 1.000 35.29835 422 ASN A O 1
ATOM 3398 N N . ALA A 1 423 ? 20.36821 13.99356 42.55994 1.000 36.00256 423 ALA A N 1
ATOM 3399 C CA . ALA A 1 423 ? 20.62146 13.96625 41.11694 1.000 36.27092 423 ALA A CA 1
ATOM 3400 C C . ALA A 1 423 ? 20.08816 15.19734 40.39724 1.000 39.18230 423 ALA A C 1
ATOM 3401 O O . ALA A 1 423 ? 20.46725 15.44944 39.24652 1.000 39.20029 423 ALA A O 1
ATOM 3403 N N . HIS A 1 424 ? 19.22314 15.97610 41.03032 1.000 41.96858 424 HIS A N 1
ATOM 3404 C CA . HIS A 1 424 ? 18.71861 17.17702 40.38135 1.000 46.99824 424 HIS A CA 1
ATOM 3405 C C . HIS A 1 424 ? 19.44834 18.43199 40.82751 1.000 40.14017 424 HIS A C 1
ATOM 3406 O O . HIS A 1 424 ? 19.07393 19.53121 40.40446 1.000 44.35216 424 HIS A O 1
ATOM 3413 N N . GLN A 1 425 ? 20.49723 18.28921 41.63709 1.000 35.64573 425 GLN A N 1
ATOM 3414 C CA . GLN A 1 425 ? 21.43345 19.37137 41.91206 1.000 40.18960 425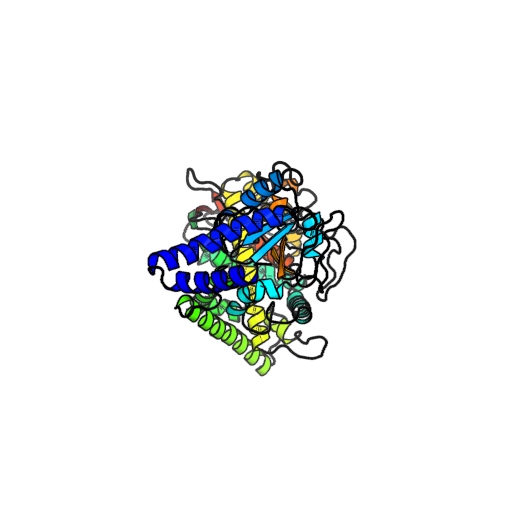 GLN A CA 1
ATOM 3415 C C . GLN A 1 425 ? 22.56754 19.30047 40.89938 1.000 41.26628 425 GLN A C 1
ATOM 3416 O O . GLN A 1 425 ? 23.15064 18.23084 40.68673 1.000 38.16142 425 GLN A O 1
ATOM 3422 N N . PHE A 1 426 ? 22.87626 20.44400 40.28643 1.000 36.97688 426 PHE A N 1
ATOM 3423 C CA . PHE A 1 426 ? 24.06392 20.60099 39.45950 1.000 35.31500 426 PHE A CA 1
ATOM 3424 C C . PHE A 1 426 ? 25.26507 20.80071 40.38480 1.000 37.47373 426 PHE A C 1
ATOM 3425 O O . PHE A 1 426 ? 25.34896 21.79410 41.11109 1.000 35.52424 426 PHE A O 1
ATOM 3433 N N . ASN A 1 427 ? 26.20483 19.86359 40.36229 1.000 32.41058 427 ASN A N 1
ATOM 3434 C CA . ASN A 1 427 ? 27.36076 19.95149 41.24718 1.000 36.46753 427 ASN A CA 1
ATOM 3435 C C . ASN A 1 427 ? 28.53647 19.32961 40.51491 1.000 31.30152 427 ASN A C 1
ATOM 3436 O O . ASN A 1 427 ? 28.59256 18.10457 40.35338 1.000 34.97791 427 ASN A O 1
ATOM 3441 N N . ILE A 1 428 ? 29.46978 20.17069 40.06237 1.000 34.50210 428 ILE A N 1
ATOM 3442 C CA . ILE A 1 428 ? 30.57608 19.65517 39.26364 1.000 32.57191 428 ILE A CA 1
ATOM 3443 C C . ILE A 1 428 ? 31.55533 18.85831 40.12361 1.000 39.65947 428 ILE A C 1
ATOM 3444 O O . ILE A 1 428 ? 32.32636 18.03028 39.60082 1.000 30.95232 428 ILE A O 1
ATOM 3449 N N . HIS A 1 429 ? 31.54351 19.08699 41.43958 1.000 34.73108 429 HIS A N 1
ATOM 3450 C CA . HIS A 1 429 ? 32.45430 18.38822 42.33585 1.000 39.74237 429 HIS A CA 1
ATOM 3451 C C . HIS A 1 429 ? 32.03456 16.96138 42.61540 1.000 40.01210 429 HIS A C 1
ATOM 3452 O O . HIS A 1 429 ? 32.78768 16.23805 43.27340 1.000 42.25376 429 HIS A O 1
ATOM 3459 N N . ARG A 1 430 ? 30.86584 16.52700 42.13912 1.000 36.84713 430 ARG A N 1
ATOM 3460 C CA . ARG A 1 430 ? 30.57562 15.10635 42.24148 1.000 39.41898 430 ARG A CA 1
ATOM 3461 C C . ARG A 1 430 ? 31.56985 14.29479 41.41438 1.000 44.48017 430 ARG A C 1
ATOM 3462 O O . ARG A 1 430 ? 31.72599 13.08855 41.65598 1.000 40.20070 430 ARG A O 1
ATOM 3470 N N . TRP A 1 431 ? 32.30821 14.95347 40.50777 1.000 38.04672 431 TRP A N 1
ATOM 3471 C CA . TRP A 1 431 ? 33.24659 14.31082 39.59443 1.000 37.72867 431 TRP A CA 1
ATOM 3472 C C . TRP A 1 431 ? 34.70400 14.54802 39.97222 1.000 39.40562 431 TRP A C 1
ATOM 3473 O O . TRP A 1 431 ? 35.58698 14.34853 39.13014 1.000 40.11361 431 TRP A O 1
ATOM 3484 N N . ASN A 1 432 ? 34.98225 15.00497 41.19041 1.000 37.74557 432 ASN A N 1
ATOM 3485 C CA . ASN A 1 432 ? 36.37046 15.16970 41.61070 1.000 43.43382 432 ASN A CA 1
ATOM 3486 C C . ASN A 1 432 ? 37.10910 13.84455 41.47738 1.000 47.39242 432 ASN A C 1
ATOM 3487 O O . ASN A 1 432 ? 36.52928 12.77283 41.66272 1.000 50.74818 432 ASN A O 1
ATOM 3492 N N . ASN A 1 433 ? 38.38152 13.92462 41.09874 1.000 50.85401 433 ASN A N 1
ATOM 3493 C CA . ASN A 1 433 ? 39.21039 12.76789 40.72151 1.000 61.07480 433 ASN A CA 1
ATOM 3494 C C . ASN A 1 433 ? 38.51596 11.84225 39.71404 1.000 62.35936 433 ASN A C 1
ATOM 3495 O O . ASN A 1 433 ? 38.87872 10.66651 39.58274 1.000 65.12599 433 ASN A O 1
ATOM 3500 N N . ASP A 1 434 ? 37.54282 12.35728 38.96720 1.000 59.18524 434 ASP A N 1
ATOM 3501 C CA . ASP A 1 434 ? 36.91280 11.60987 37.88133 1.000 58.06680 434 ASP A CA 1
ATOM 3502 C C . ASP A 1 434 ? 36.41295 12.59678 36.82238 1.000 52.49182 434 ASP A C 1
ATOM 3503 O O . ASP A 1 434 ? 35.22471 12.69007 36.51448 1.000 48.51143 434 ASP A O 1
ATOM 3508 N N . SER A 1 435 ? 37.33476 13.36236 36.24729 1.000 48.08879 435 SER A N 1
ATOM 3509 C CA . SER A 1 435 ? 37.00370 14.36483 35.24307 1.000 50.57269 435 SER A CA 1
ATOM 3510 C C . SER A 1 435 ? 37.08281 13.83111 33.81529 1.000 50.15118 435 SER A C 1
ATOM 3511 O O . SER A 1 435 ? 36.93280 14.61355 32.86743 1.000 49.54690 435 SER A O 1
ATOM 3514 N N . ALA A 1 436 ? 37.32923 12.53391 33.63336 1.000 48.87098 436 ALA A N 1
ATOM 3515 C CA . ALA A 1 436 ? 37.38929 11.97487 32.28695 1.000 53.74156 436 ALA A CA 1
ATOM 3516 C C . ALA A 1 436 ? 36.01103 12.00375 31.64172 1.000 53.60139 436 ALA A C 1
ATOM 3517 O O . ALA A 1 436 ? 34.99046 11.83125 32.30897 1.000 52.12442 436 ALA A O 1
ATOM 3519 N N . SER A 1 437 ? 35.98873 12.21432 30.32246 1.000 45.51764 437 SER A N 1
ATOM 3520 C CA . SER A 1 437 ? 34.71668 12.28218 29.61296 1.000 44.77667 437 SER A CA 1
ATOM 3521 C C . SER A 1 437 ? 33.92593 10.98278 29.74351 1.000 46.57499 437 SER A C 1
ATOM 3522 O O . SER A 1 437 ? 32.68766 10.99760 29.71073 1.000 42.84776 437 SER A O 1
ATOM 3525 N N . SER A 1 438 ? 34.62340 9.85764 29.87411 1.000 50.40671 438 SER A N 1
ATOM 3526 C CA . SER A 1 438 ? 34.03838 8.53420 30.05681 1.000 56.00840 438 SER A CA 1
ATOM 3527 C C . SER A 1 438 ? 35.18539 7.59992 30.39623 1.000 61.96065 438 SER A C 1
ATOM 3528 O O . SER A 1 438 ? 36.35380 7.93700 30.18655 1.000 65.12875 438 SER A O 1
ATOM 3531 N N . TYR A 1 439 ? 34.85338 6.42135 30.91123 1.000 68.18448 439 TYR A N 1
ATOM 3532 C CA . TYR A 1 439 ? 35.91563 5.50263 31.30109 1.000 75.74498 439 TYR A CA 1
ATOM 3533 C C . TYR A 1 439 ? 35.49276 4.06813 31.04584 1.000 74.97521 439 TYR A C 1
ATOM 3534 O O . TYR A 1 439 ? 34.45143 3.62555 31.54246 1.000 86.80737 439 TYR A O 1
ATOM 3543 N N . SER A 1 440 ? 36.30086 3.35928 30.25697 1.000 74.12721 440 SER A N 1
ATOM 3544 C CA . SER A 1 440 ? 36.18311 1.91153 30.12455 1.000 69.51501 440 SER A CA 1
ATOM 3545 C C . SER A 1 440 ? 36.78882 1.29182 31.36777 1.000 73.70321 440 SER A C 1
ATOM 3546 O O . SER A 1 440 ? 38.00338 1.38758 31.58639 1.000 74.47400 440 SER A O 1
ATOM 3549 N N . VAL A 1 441 ? 35.96066 0.67297 32.20313 1.000 70.76920 441 VAL A N 1
ATOM 3550 C CA . VAL A 1 441 ? 36.52775 0.26454 33.47699 1.000 75.21106 441 VAL A CA 1
ATOM 3551 C C . VAL A 1 441 ? 37.39636 -0.97433 33.30196 1.000 76.03026 441 VAL A C 1
ATOM 3552 O O . VAL A 1 441 ? 38.41021 -1.12319 33.99169 1.000 78.22853 441 VAL A O 1
ATOM 3556 N N . GLY A 1 442 ? 37.02238 -1.88424 32.39713 1.000 68.43040 442 GLY A N 1
ATOM 3557 C CA . GLY A 1 442 ? 37.79932 -3.09995 32.21763 1.000 66.93992 442 GLY A CA 1
ATOM 3558 C C . GLY A 1 442 ? 38.06270 -3.51261 30.78075 1.000 68.53063 442 GLY A C 1
ATOM 3559 O O . GLY A 1 442 ? 38.74151 -2.79990 30.03418 1.000 68.45921 442 GLY A O 1
ATOM 3560 N N . GLU A 1 443 ? 37.51674 -4.66121 30.38109 1.000 59.35077 443 GLU A N 1
ATOM 3561 C CA . GLU A 1 443 ? 37.83868 -5.26524 29.09433 1.000 59.96136 443 GLU A CA 1
ATOM 3562 C C . GLU A 1 443 ? 37.24815 -4.46429 27.93215 1.000 54.76675 443 GLU A C 1
ATOM 3563 O O . GLU A 1 443 ? 36.22904 -3.78470 28.06750 1.000 53.79834 443 GLU A O 1
ATOM 3569 N N . GLU A 1 444 ? 37.89024 -4.57202 26.76981 1.000 56.39922 444 GLU A N 1
ATOM 3570 C CA . GLU A 1 444 ? 37.50765 -3.79417 25.59763 1.000 53.21437 444 GLU A CA 1
ATOM 3571 C C . GLU A 1 444 ? 37.24348 -4.70831 24.40900 1.000 52.95511 444 GLU A C 1
ATOM 3572 O O . GLU A 1 444 ? 37.59471 -5.88936 24.42309 1.000 54.60630 444 GLU A O 1
ATOM 3578 N N . VAL A 1 445 ? 36.59091 -4.14414 23.38016 1.000 45.37157 445 VAL A N 1
ATOM 3579 C CA . VAL A 1 445 ? 36.20308 -4.87642 22.17783 1.000 43.83824 445 VAL A CA 1
ATOM 3580 C C . VAL A 1 445 ? 36.19779 -3.89725 21.00605 1.000 41.72746 445 VAL A C 1
ATOM 3581 O O . VAL A 1 445 ? 36.01889 -2.69045 21.18633 1.000 43.66191 445 VAL A O 1
ATOM 3585 N N . ASP A 1 446 ? 36.39041 -4.42603 19.79983 1.000 41.00648 446 ASP A N 1
ATOM 3586 C CA . ASP A 1 446 ? 36.44653 -3.63151 18.57183 1.000 47.37897 446 ASP A CA 1
ATOM 3587 C C . ASP A 1 446 ? 35.35782 -4.10850 17.62503 1.000 43.75873 446 ASP A C 1
ATOM 3588 O O . ASP A 1 446 ? 35.39240 -5.25708 17.17268 1.000 47.56348 446 ASP A O 1
ATOM 3593 N N . TYR A 1 447 ? 34.40307 -3.23444 17.31762 1.000 42.80463 447 TYR A N 1
ATOM 3594 C CA . TYR A 1 447 ? 33.36156 -3.56775 16.35616 1.000 42.22130 447 TYR A CA 1
ATOM 3595 C C . TYR A 1 447 ? 33.72445 -3.14536 14.94243 1.000 38.78769 447 TYR A C 1
ATOM 3596 O O . TYR A 1 447 ? 32.94382 -3.37873 14.01696 1.000 39.07281 447 TYR A O 1
ATOM 3605 N N . GLY A 1 448 ? 34.87912 -2.52532 14.75856 1.000 40.87866 448 GLY A N 1
ATOM 3606 C CA . GLY A 1 448 ? 35.28436 -2.07357 13.44486 1.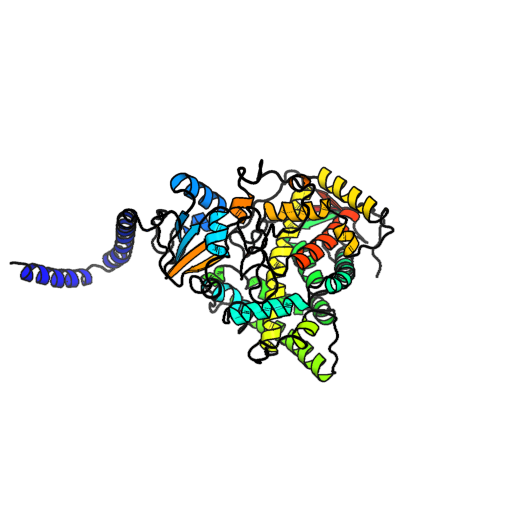000 41.39577 448 GLY A CA 1
ATOM 3607 C C . GLY A 1 448 ? 35.77824 -0.64507 13.47906 1.000 42.13142 448 GLY A C 1
ATOM 3608 O O . GLY A 1 448 ? 36.30464 -0.15405 12.48109 1.000 40.08750 448 GLY A O 1
ATOM 3609 N N . PHE A 1 449 ? 35.61816 0.05455 14.61367 1.000 39.07286 449 PHE A N 1
ATOM 3610 C CA . PHE A 1 449 ? 36.07061 1.43921 14.66002 1.000 37.19563 449 PHE A CA 1
ATOM 3611 C C . PHE A 1 449 ? 36.96649 1.71945 15.85785 1.000 39.66794 449 PHE A C 1
ATOM 3612 O O . PHE A 1 449 ? 37.15061 2.87903 16.21558 1.000 39.39047 449 PHE A O 1
ATOM 3620 N N . GLY A 1 450 ? 37.54780 0.68777 16.46387 1.000 43.52796 450 GLY A N 1
ATOM 3621 C CA . GLY A 1 450 ? 38.47669 0.89784 17.55360 1.000 44.87508 450 GLY A CA 1
ATOM 3622 C C . GLY A 1 450 ? 38.00727 0.23029 18.82993 1.000 43.72947 450 GLY A C 1
ATOM 3623 O O . GLY A 1 450 ? 36.80950 -0.00178 19.02011 1.000 43.52235 450 GLY A O 1
ATOM 3624 N N . ALA A 1 451 ? 38.94734 -0.09576 19.70506 1.000 45.58711 451 ALA A N 1
ATOM 3625 C CA . ALA A 1 451 ? 38.60627 -0.80236 20.93014 1.000 46.68466 451 ALA A CA 1
ATOM 3626 C C . ALA A 1 451 ? 37.80115 0.10701 21.84427 1.000 41.42451 451 ALA A C 1
ATOM 3627 O O . ALA A 1 451 ? 38.20426 1.23800 22.12655 1.000 47.66060 451 ALA A O 1
ATOM 3629 N N . ILE A 1 452 ? 36.64702 -0.37572 22.29646 1.000 42.04708 452 ILE A N 1
ATOM 3630 C CA . ILE A 1 452 ? 35.82131 0.35967 23.24287 1.000 43.85923 452 ILE A CA 1
ATOM 3631 C C . ILE A 1 452 ? 35.44847 -0.58797 24.37691 1.000 42.23841 452 ILE A C 1
ATOM 3632 O O . ILE A 1 452 ? 35.63368 -1.80085 24.28137 1.000 41.55034 452 ILE A O 1
ATOM 3637 N N . SER A 1 453 ? 34.92124 -0.01286 25.45702 1.000 42.22490 453 SER A N 1
ATOM 3638 C CA . SER A 1 453 ? 34.53606 -0.79437 26.62936 1.000 46.10707 453 SER A CA 1
ATOM 3639 C C . SER A 1 453 ? 33.61585 -1.94419 26.25410 1.000 44.73180 453 SER A C 1
ATOM 3640 O O . SER A 1 453 ? 32.63900 -1.76385 25.52520 1.000 42.11688 453 SER A O 1
ATOM 3643 N N . LYS A 1 454 ? 33.93456 -3.13631 26.76219 1.000 42.39582 454 LYS A N 1
ATOM 3644 C CA . LYS A 1 454 ? 33.08940 -4.29606 26.49770 1.000 44.42842 454 LYS A CA 1
ATOM 3645 C C . LYS A 1 454 ? 31.78909 -4.22825 27.29376 1.000 46.29369 454 LYS A C 1
ATOM 3646 O O . LYS A 1 454 ? 30.71866 -4.57413 26.77902 1.000 45.49574 454 LYS A O 1
ATOM 3652 N N . GLY A 1 455 ? 31.86017 -3.78898 28.54865 1.000 45.86941 455 GLY A N 1
ATOM 3653 C CA . GLY A 1 455 ? 30.66852 -3.59910 29.35379 1.000 45.25804 455 GLY A CA 1
ATOM 3654 C C . GLY A 1 455 ? 30.06730 -2.21096 29.18037 1.000 42.57584 455 GLY A C 1
ATOM 3655 O O . GLY A 1 455 ? 30.76727 -1.22602 28.95458 1.000 41.41850 455 GLY A O 1
ATOM 3656 N N . VAL A 1 456 ? 28.74480 -2.14207 29.29238 1.000 37.77174 456 VAL A N 1
ATOM 3657 C CA . VAL A 1 456 ? 28.03991 -0.86743 29.21625 1.000 41.42725 456 VAL A CA 1
ATOM 3658 C C . VAL A 1 456 ? 27.11582 -0.74030 30.41466 1.000 45.13556 456 VAL A C 1
ATOM 3659 O O . VAL A 1 456 ? 26.02361 -0.17687 30.30890 1.000 44.31152 456 VAL A O 1
ATOM 3663 N N . SER A 1 457 ? 27.54948 -1.26315 31.56293 1.000 39.33670 457 SER A N 1
ATOM 3664 C CA . SER A 1 457 ? 26.76900 -1.22298 32.79193 1.000 42.70072 457 SER A CA 1
ATOM 3665 C C . SER A 1 457 ? 26.89341 0.08949 33.54484 1.000 45.71338 457 SER A C 1
ATOM 3666 O O . SER A 1 457 ? 26.19609 0.26166 34.55219 1.000 39.49127 457 SER A O 1
ATOM 3669 N N . SER A 1 458 ? 27.78886 0.97979 33.12984 1.000 39.63815 458 SER A N 1
ATOM 3670 C CA . SER A 1 458 ? 27.95438 2.24009 33.84556 1.000 41.60359 458 SER A CA 1
ATOM 3671 C C . SER A 1 458 ? 26.60894 2.95850 33.94496 1.000 40.59127 458 SER A C 1
ATOM 3672 O O . SER A 1 458 ? 25.84752 2.98442 32.96527 1.000 36.81611 458 SER A O 1
ATOM 3675 N N . PRO A 1 459 ? 26.24295 3.47989 35.11710 1.000 40.56466 459 PRO A N 1
ATOM 3676 C CA . PRO A 1 459 ? 25.03806 4.31897 35.18826 1.000 35.39908 459 PRO A CA 1
ATOM 3677 C C . PRO A 1 459 ? 25.18012 5.61025 34.40598 1.000 36.12949 459 PRO A C 1
ATOM 3678 O O . PRO A 1 459 ? 24.16546 6.24833 34.10978 1.000 35.47571 459 PRO A O 1
ATOM 3682 N N . TYR A 1 460 ? 26.40870 6.02193 34.10683 1.000 34.33525 460 TYR A N 1
ATOM 3683 C CA . TYR A 1 460 ? 26.70447 7.22832 33.34328 1.000 32.74176 460 TYR A CA 1
ATOM 3684 C C . TYR A 1 460 ? 27.10506 6.79497 31.94141 1.000 30.52965 460 TYR A C 1
ATOM 3685 O O . TYR A 1 460 ? 28.18889 6.23627 31.75945 1.000 34.28700 460 TYR A O 1
ATOM 3694 N N . LEU A 1 461 ? 26.24009 7.03612 30.95252 1.000 35.00953 461 LEU A N 1
ATOM 3695 C CA . LEU A 1 461 ? 26.56341 6.76189 29.54208 1.000 32.76009 461 LEU A CA 1
ATOM 3696 C C . LEU A 1 461 ? 26.06246 7.89569 28.66339 1.000 30.77326 461 LEU A C 1
ATOM 3697 O O . LEU A 1 461 ? 25.13124 7.72322 27.86945 1.000 34.34640 461 LEU A O 1
ATOM 3702 N N . PRO A 1 462 ? 26.68536 9.06627 28.75172 1.000 30.06079 462 PRO A N 1
ATOM 3703 C CA . PRO A 1 462 ? 26.32017 10.15175 27.83020 1.000 27.55523 462 PRO A CA 1
ATOM 3704 C C . PRO A 1 462 ? 26.58105 9.81505 26.35666 1.000 30.27285 462 PRO A C 1
ATOM 3705 O O . PRO A 1 462 ? 25.92241 10.39530 25.47733 1.000 30.02390 462 PRO A O 1
ATOM 3709 N N . PHE A 1 463 ? 27.51272 8.90360 26.06337 1.000 28.56180 463 PHE A N 1
ATOM 3710 C CA . PHE A 1 463 ? 27.90194 8.59744 24.68425 1.000 32.52860 463 PHE A CA 1
ATOM 3711 C C . PHE A 1 463 ? 27.44042 7.21291 24.23995 1.000 33.28794 463 PHE A C 1
ATOM 3712 O O . PHE A 1 463 ? 27.90738 6.70042 23.21247 1.000 35.00500 463 PHE A O 1
ATOM 3720 N N . GLY A 1 464 ? 26.48535 6.62374 24.96589 1.000 31.76182 464 GLY A N 1
ATOM 3721 C CA . GLY A 1 464 ? 26.00025 5.30034 24.63970 1.000 31.90755 464 GLY A CA 1
ATOM 3722 C C . GLY A 1 464 ? 27.06140 4.24127 24.87690 1.000 38.75374 464 GLY A C 1
ATOM 3723 O O . GLY A 1 464 ? 27.98289 4.40687 25.69304 1.000 36.23688 464 GLY A O 1
ATOM 3724 N N . GLY A 1 465 ? 26.92861 3.13233 24.15099 1.000 35.50429 465 GLY A N 1
ATOM 3725 C CA . GLY A 1 465 ? 27.89535 2.05577 24.26286 1.000 36.27020 465 GLY A CA 1
ATOM 3726 C C . GLY A 1 465 ? 27.60901 0.95997 23.26128 1.000 36.20270 465 GLY A C 1
ATOM 3727 O O . GLY A 1 465 ? 26.57409 0.95361 22.57914 1.000 34.45517 465 GLY A O 1
ATOM 3728 N N . GLY A 1 466 ? 28.55974 0.02443 23.17666 1.000 37.35250 466 GLY A N 1
ATOM 3729 C CA . GLY A 1 466 ? 28.41560 -1.05892 22.21262 1.000 31.30826 466 GLY A CA 1
ATOM 3730 C C . GLY A 1 466 ? 28.63695 -0.54471 20.78660 1.000 31.37152 466 GLY A C 1
ATOM 3731 O O . GLY A 1 466 ? 29.18412 0.53541 20.55735 1.000 30.18927 466 GLY A O 1
ATOM 3732 N N . ARG A 1 467 ? 28.20270 -1.34612 19.81730 1.000 33.03623 467 ARG A N 1
ATOM 3733 C CA . ARG A 1 467 ? 28.59017 -1.08368 18.42795 1.000 34.91631 467 ARG A CA 1
ATOM 3734 C C . ARG A 1 467 ? 28.13102 0.28156 17.92442 1.000 31.52113 467 ARG A C 1
ATOM 3735 O O . ARG A 1 467 ? 28.72249 0.81468 16.97164 1.000 34.55516 467 ARG A O 1
ATOM 3743 N N . HIS A 1 468 ? 27.09448 0.85884 18.52641 1.000 30.74975 468 HIS A N 1
ATOM 3744 C CA . HIS A 1 468 ? 26.55988 2.14084 18.08547 1.000 32.70405 468 HIS A CA 1
ATOM 3745 C C . HIS A 1 468 ? 27.11060 3.31281 18.88292 1.000 33.85267 468 HIS A C 1
ATOM 3746 O O . HIS A 1 468 ? 26.65519 4.45234 18.69857 1.000 31.44257 468 HIS A O 1
ATOM 3753 N N . ARG A 1 469 ? 28.16266 3.07386 19.65690 1.000 31.49174 469 ARG A N 1
ATOM 3754 C CA . ARG A 1 469 ? 28.68070 4.09612 20.56856 1.000 35.47393 469 ARG A CA 1
ATOM 3755 C C . ARG A 1 469 ? 29.17227 5.31439 19.79358 1.000 36.17406 469 ARG A C 1
ATOM 3756 O O . ARG A 1 469 ? 29.57557 5.22994 18.62234 1.000 29.68190 469 ARG A O 1
ATOM 3764 N N . CYS A 1 470 ? 29.11721 6.46379 20.45626 1.000 27.27779 470 CYS A N 1
ATOM 3765 C CA . CYS A 1 470 ? 29.55754 7.70336 19.83961 1.000 30.21220 470 CYS A CA 1
ATOM 3766 C C . CYS A 1 470 ? 31.05636 7.66290 19.56314 1.000 37.95973 470 CYS A C 1
ATOM 3767 O O . CYS A 1 470 ? 31.82949 7.07802 20.32139 1.000 32.04321 470 CYS A O 1
ATOM 3770 N N . ILE A 1 471 ? 31.46969 8.28142 18.45561 1.000 28.36406 471 ILE A N 1
ATOM 3771 C CA . ILE A 1 471 ? 32.89124 8.48303 18.19692 1.000 31.23649 471 ILE A CA 1
ATOM 3772 C C . ILE A 1 471 ? 33.27706 9.94633 18.24902 1.000 30.33230 471 ILE A C 1
ATOM 3773 O O . ILE A 1 471 ? 34.43766 10.27675 17.96657 1.000 32.43731 471 ILE A O 1
ATOM 3778 N N . GLY A 1 472 ? 32.33305 10.84313 18.55140 1.000 30.71191 472 GLY A N 1
ATOM 3779 C CA . GLY A 1 472 ? 32.59715 12.26764 18.63920 1.000 29.47400 472 GLY A CA 1
ATOM 3780 C C . GLY A 1 472 ? 32.88612 12.77296 20.03892 1.000 27.17630 472 GLY A C 1
ATOM 3781 O O . GLY A 1 472 ? 33.00696 13.98553 20.24205 1.000 27.49933 472 GLY A O 1
ATOM 3782 N N . GLU A 1 473 ? 33.04241 11.87971 21.00707 1.000 26.39379 473 GLU A N 1
ATOM 3783 C CA . GLU A 1 473 ? 33.17794 12.31134 22.40147 1.000 26.87495 473 GLU A CA 1
ATOM 3784 C C . GLU A 1 473 ? 34.37218 13.24322 22.59082 1.000 29.82675 473 GLU A C 1
ATOM 3785 O O . GLU A 1 473 ? 34.24965 14.31296 23.20005 1.000 30.23945 473 GLU A O 1
ATOM 3791 N N . HIS A 1 474 ? 35.53560 12.88335 22.04131 1.000 29.00717 474 HIS A N 1
ATOM 3792 C CA . HIS A 1 474 ? 36.70292 13.74417 22.25330 1.000 32.48831 474 HIS A CA 1
ATOM 3793 C C . HIS A 1 474 ? 36.62727 15.02821 21.42801 1.000 31.46461 474 HIS A C 1
ATOM 3794 O O . HIS A 1 474 ? 37.09638 16.09054 21.87307 1.000 31.39318 474 HIS A O 1
ATOM 3801 N N . PHE A 1 475 ? 36.02743 14.97344 20.24499 1.000 28.60598 475 PHE A N 1
ATOM 3802 C CA . PHE A 1 475 ? 35.80410 16.22838 19.52407 1.000 28.87684 475 PHE A CA 1
ATOM 3803 C C . PHE A 1 475 ? 34.88362 17.15369 20.31668 1.000 28.12692 475 PHE A C 1
ATOM 3804 O O . PHE A 1 475 ? 35.14319 18.35479 20.44084 1.000 30.21634 475 PHE A O 1
ATOM 3812 N N . ALA A 1 476 ? 33.78451 16.60040 20.83982 1.000 25.07937 476 ALA A N 1
ATOM 3813 C CA . ALA A 1 476 ? 32.83186 17.38268 21.61693 1.000 31.54906 476 ALA A CA 1
ATOM 3814 C C . ALA A 1 476 ? 33.50055 18.03526 22.82250 1.000 32.37063 476 ALA A C 1
ATOM 3815 O O . ALA A 1 476 ? 33.30916 19.23034 23.08281 1.000 27.96034 476 ALA A O 1
ATOM 3817 N N . TYR A 1 477 ? 34.29813 17.26313 23.57221 1.000 29.33676 477 TYR A N 1
ATOM 3818 C CA . TYR A 1 477 ? 35.00162 17.84451 24.71424 1.000 30.37047 477 TYR A CA 1
ATOM 3819 C C . TYR A 1 477 ? 36.01856 18.87979 24.26568 1.000 33.16876 477 TYR A C 1
ATOM 3820 O O . TYR A 1 477 ? 36.21277 19.89975 24.93842 1.000 27.74465 477 TYR A O 1
ATOM 3829 N N . CYS A 1 478 ? 36.67841 18.64332 23.12336 1.000 29.92772 478 CYS A N 1
ATOM 3830 C CA . CYS A 1 478 ? 37.61927 19.63694 22.62163 1.000 29.78462 478 CYS A CA 1
ATOM 3831 C C . CYS A 1 478 ? 36.89296 20.93596 22.29409 1.000 29.89085 478 CYS A C 1
ATOM 3832 O O . CYS A 1 478 ? 37.29668 22.02848 22.72121 1.000 28.54521 478 CYS A O 1
ATOM 3835 N N . GLN A 1 479 ? 35.80482 20.82226 21.53338 1.000 32.38630 479 GLN A N 1
ATOM 3836 C CA . GLN A 1 479 ? 35.03298 21.98351 21.11224 1.000 27.66813 479 GLN A CA 1
ATOM 3837 C C . GLN A 1 479 ? 34.39521 22.68464 22.30496 1.000 30.91369 479 GLN A C 1
ATOM 3838 O O . GLN A 1 479 ? 34.53894 23.89985 22.46808 1.000 27.24997 479 GLN A O 1
ATOM 3844 N N . LEU A 1 480 ? 33.66500 21.93320 23.14207 1.000 31.53646 480 LEU A N 1
ATOM 3845 C CA . LEU A 1 480 ? 33.05544 22.53904 24.32422 1.000 27.02589 480 LEU A CA 1
ATOM 3846 C C . LEU A 1 480 ? 34.10771 23.13378 25.24484 1.000 29.28329 480 LEU A C 1
ATOM 3847 O O . LEU A 1 480 ? 33.87156 24.17712 25.86645 1.000 30.15228 480 LEU A O 1
ATOM 3852 N N . GLY A 1 481 ? 35.28032 22.50299 25.32855 1.000 30.84814 481 GLY A N 1
ATOM 3853 C CA . GLY A 1 481 ? 36.29291 22.97200 26.26243 1.000 31.96673 481 GLY A CA 1
ATOM 3854 C C . GLY A 1 481 ? 36.90959 24.28870 25.83196 1.000 34.69422 481 GLY A C 1
ATOM 3855 O O . GLY A 1 481 ? 37.03409 25.22912 26.62998 1.000 28.59480 481 GLY A O 1
ATOM 3856 N N . VAL A 1 482 ? 37.30613 24.37850 24.56224 1.000 29.27110 482 VAL A N 1
ATOM 3857 C CA . VAL A 1 482 ? 37.81014 25.64773 24.03608 1.000 26.68379 482 VAL A CA 1
ATOM 3858 C C . VAL A 1 482 ? 36.76132 26.73149 24.20928 1.000 27.23760 482 VAL A C 1
ATOM 3859 O O . VAL A 1 482 ? 37.04603 27.82234 24.70882 1.000 31.40641 482 VAL A O 1
ATOM 3863 N N . LEU A 1 483 ? 35.52853 26.44310 23.78980 1.000 27.54957 483 LEU A N 1
ATOM 3864 C CA . LEU A 1 483 ? 34.46921 27.44566 23.83769 1.000 27.85901 483 LEU A CA 1
ATOM 3865 C C . LEU A 1 483 ? 34.24332 27.93875 25.26872 1.000 32.90574 483 LEU A C 1
ATOM 3866 O O . LEU A 1 483 ? 34.13184 29.14486 25.52060 1.000 30.00592 483 LEU A O 1
ATOM 3871 N N . MET A 1 484 ? 34.15831 27.01168 26.21664 1.000 25.76434 484 MET A N 1
ATOM 3872 C CA . MET A 1 484 ? 33.88363 27.42480 27.59740 1.000 28.88550 484 MET A CA 1
ATOM 3873 C C . MET A 1 484 ? 35.09270 28.06792 28.26267 1.000 28.56126 484 MET A C 1
ATOM 3874 O O . MET A 1 484 ? 34.92870 28.98466 29.07755 1.000 30.60595 484 MET A O 1
ATOM 3879 N N . SER A 1 485 ? 36.30637 27.62191 27.93083 1.000 28.66007 485 SER A N 1
ATOM 3880 C CA . SER A 1 485 ? 37.49717 28.31429 28.41142 1.000 32.46062 485 SER A CA 1
ATOM 3881 C C . SER A 1 485 ? 37.47024 29.79310 28.03196 1.000 35.57383 485 SER A C 1
ATOM 3882 O O . SER A 1 485 ? 37.75556 30.67968 28.85493 1.000 29.52459 485 SER A O 1
ATOM 3885 N N . ILE A 1 486 ? 37.11344 30.08343 26.78630 1.000 30.69880 486 ILE A N 1
ATOM 3886 C CA . ILE A 1 486 ? 37.13578 31.46966 26.33763 1.000 31.89653 486 ILE A CA 1
ATOM 3887 C C . ILE A 1 486 ? 35.96689 32.25605 26.92943 1.000 27.85162 486 ILE A C 1
ATOM 3888 O O . ILE A 1 486 ? 36.12537 33.41952 27.32168 1.000 33.88226 486 ILE A O 1
ATOM 3893 N N . PHE A 1 487 ? 34.77906 31.64738 26.99524 1.000 28.05980 487 PHE A N 1
ATOM 3894 C CA . PHE A 1 487 ? 33.62917 32.29552 27.62486 1.000 30.80723 487 PHE A CA 1
ATOM 3895 C C . PHE A 1 487 ? 33.97582 32.71527 29.05542 1.000 33.02029 487 PHE A C 1
ATOM 3896 O O . PHE A 1 487 ? 33.73505 33.85672 29.46888 1.000 31.38347 487 PHE A O 1
ATOM 3904 N N . ILE A 1 488 ? 34.57216 31.79319 29.81177 1.000 30.96064 488 ILE A N 1
ATOM 3905 C CA . ILE A 1 488 ? 34.87697 32.03331 31.22393 1.000 28.68697 488 ILE A CA 1
ATOM 3906 C C . ILE A 1 488 ? 35.92917 33.12126 31.37569 1.000 30.57560 488 ILE A C 1
ATOM 3907 O O . ILE A 1 488 ? 35.80319 34.01770 32.22966 1.000 33.33863 488 ILE A O 1
ATOM 3912 N N . ARG A 1 489 ? 36.99651 33.04779 30.57198 1.000 30.75616 489 ARG A N 1
ATOM 3913 C CA . ARG A 1 489 ? 38.04665 34.05276 30.65403 1.000 36.47476 489 ARG A CA 1
ATOM 3914 C C . ARG A 1 489 ? 37.57759 35.42771 30.20191 1.000 37.17696 489 ARG A C 1
ATOM 3915 O O . ARG A 1 489 ? 38.12634 36.43336 30.66792 1.000 32.58918 489 ARG A O 1
ATOM 3923 N N . THR A 1 490 ? 36.54036 35.50293 29.36973 1.000 33.91193 490 THR A N 1
ATOM 3924 C CA . THR A 1 490 ? 36.15697 36.76252 28.74066 1.000 32.27175 490 THR A CA 1
ATOM 3925 C C . THR A 1 490 ? 34.94236 37.40329 29.39174 1.000 34.33958 490 THR A C 1
ATOM 3926 O O . THR A 1 490 ? 34.88087 38.63090 29.50564 1.000 39.03271 490 THR A O 1
ATOM 3930 N N . LEU A 1 491 ? 33.95525 36.60462 29.78836 1.000 32.38009 491 LEU A N 1
ATOM 3931 C CA . LEU A 1 491 ? 32.67726 37.11772 30.24059 1.000 31.26104 491 LEU A CA 1
ATOM 3932 C C . LEU A 1 491 ? 32.33927 36.57485 31.62078 1.000 36.51144 491 LEU A C 1
ATOM 3933 O O . LEU A 1 491 ? 32.77865 35.48913 32.00133 1.000 33.73559 491 LEU A O 1
ATOM 3938 N N . LYS A 1 492 ? 31.52930 37.33813 32.35366 1.000 33.27957 492 LYS A N 1
ATOM 3939 C CA . LYS A 1 492 ? 30.67420 36.79902 33.39692 1.000 37.18846 492 LYS A CA 1
ATOM 3940 C C . LYS A 1 492 ? 29.24640 36.90304 32.89668 1.000 32.95119 492 LYS A C 1
ATOM 3941 O O . LYS A 1 492 ? 28.93431 37.76633 32.07527 1.000 38.98274 492 LYS A O 1
ATOM 3947 N N . TRP A 1 493 ? 28.36694 36.04968 33.41085 1.000 35.12430 493 TRP A N 1
ATOM 3948 C CA . TRP A 1 493 ? 26.97851 36.14616 32.98779 1.000 33.35768 493 TRP A CA 1
ATOM 3949 C C . TRP A 1 493 ? 26.04004 35.70336 34.10419 1.000 33.93123 493 TRP A C 1
ATOM 3950 O O . TRP A 1 493 ? 26.42487 34.97081 35.02302 1.000 36.08627 493 TRP A O 1
ATOM 3961 N N . HIS A 1 494 ? 24.78580 36.14865 33.99425 1.000 33.62076 494 HIS A N 1
ATOM 3962 C CA . HIS A 1 494 ? 23.76157 35.90651 35.00641 1.000 38.75432 494 HIS A CA 1
ATOM 3963 C C . HIS A 1 494 ? 22.38457 35.95088 34.35780 1.000 37.86733 494 HIS A C 1
ATOM 3964 O O . HIS A 1 494 ? 22.23981 36.28321 33.17497 1.000 37.98236 494 HIS A O 1
ATOM 3971 N N . TYR A 1 495 ? 21.32904 35.61115 35.17773 1.000 38.06492 495 TYR A N 1
ATOM 3972 C CA . TYR A 1 495 ? 19.96894 35.62661 34.63752 1.000 41.81147 495 TYR A CA 1
ATOM 3973 C C . TYR A 1 495 ? 19.33016 37.00568 34.79257 1.000 45.02193 495 TYR A C 1
ATOM 3974 O O . TYR A 1 495 ? 19.67658 37.75830 35.70524 1.000 37.39666 495 TYR A O 1
ATOM 3983 N N . PRO A 1 496 ? 18.40425 37.38643 33.91172 1.000 46.44295 496 PRO A N 1
ATOM 3984 C CA . PRO A 1 496 ? 17.51227 38.50347 34.24292 1.000 47.88726 496 PRO A CA 1
ATOM 3985 C C . PRO A 1 496 ? 16.70659 38.15992 35.48841 1.000 49.92421 496 PRO A C 1
ATOM 3986 O O . PRO A 1 496 ? 16.50863 36.98781 35.81984 1.000 52.86734 496 PRO A O 1
ATOM 3990 N N . GLU A 1 497 ? 16.25059 39.20111 36.19296 1.000 53.57663 497 GLU A N 1
ATOM 3991 C CA . GLU A 1 497 ? 15.61155 39.01511 37.49588 1.000 55.18239 497 GLU A CA 1
ATOM 3992 C C . GLU A 1 497 ? 14.45192 38.02867 37.41995 1.000 54.11449 497 GLU A C 1
ATOM 3993 O O . GLU A 1 497 ? 13.59202 38.11712 36.53569 1.000 50.83805 497 GLU A O 1
ATOM 3999 N N . GLY A 1 498 ? 14.44269 37.07410 38.34854 1.000 51.53305 498 GLY A N 1
ATOM 4000 C CA . GLY A 1 498 ? 13.35747 36.12371 38.43862 1.000 49.98988 498 GLY A CA 1
ATOM 4001 C C . GLY A 1 498 ? 13.44624 34.92434 37.51913 1.000 55.20621 498 GLY A C 1
ATOM 4002 O O . GLY A 1 498 ? 12.59730 34.02987 37.62731 1.000 57.48124 498 GLY A O 1
ATOM 4003 N N . LYS A 1 499 ? 14.43494 34.86229 36.62455 1.000 52.02748 499 LYS A N 1
ATOM 4004 C CA . LYS A 1 499 ? 14.56924 33.74438 35.69744 1.000 51.86988 499 LYS A CA 1
ATOM 4005 C C . LYS A 1 499 ? 15.54094 32.70107 36.23838 1.000 45.04159 499 LYS A C 1
ATOM 4006 O O . LYS A 1 499 ? 16.46588 33.01691 36.99099 1.000 41.42496 499 LYS A O 1
ATOM 4012 N N . THR A 1 500 ? 15.32449 31.44663 35.84933 1.000 44.91725 500 THR A N 1
ATOM 4013 C CA . THR A 1 500 ? 16.19506 30.35679 36.28157 1.000 43.94414 500 THR A CA 1
ATOM 4014 C C . THR A 1 500 ? 16.36142 29.37687 35.12000 1.000 44.24673 500 THR A C 1
ATOM 4015 O O . THR A 1 500 ? 15.96254 29.65706 33.98495 1.000 40.37184 500 THR A O 1
ATOM 4019 N N . VAL A 1 501 ? 16.97431 28.22871 35.40478 1.000 43.65010 501 VAL A N 1
ATOM 4020 C CA . VAL A 1 501 ? 17.21063 27.19796 34.39385 1.000 43.78742 501 VAL A CA 1
ATOM 4021 C C . VAL A 1 501 ? 15.86574 26.73635 33.84439 1.000 43.64895 501 VAL A C 1
ATOM 4022 O O . VAL A 1 501 ? 14.99056 26.32020 34.61435 1.000 48.35514 501 VAL A O 1
ATOM 4026 N N . PRO A 1 502 ? 15.65461 26.78402 32.53663 1.000 44.23813 502 PRO A N 1
ATOM 4027 C CA . PRO A 1 502 ? 14.38568 26.32775 31.97311 1.000 45.48301 502 PRO A CA 1
ATOM 4028 C C . PRO A 1 502 ? 14.32323 24.81189 31.91661 1.000 44.97840 502 PRO A C 1
ATOM 4029 O O . PRO A 1 502 ? 15.35929 24.13575 31.98965 1.000 44.74934 502 PRO A O 1
ATOM 4033 N N . PRO A 1 503 ? 13.13053 24.23898 31.77357 1.000 51.87269 503 PRO A N 1
ATOM 4034 C CA . PRO A 1 503 ? 13.01424 22.78808 31.60680 1.000 48.71461 503 PRO A CA 1
ATOM 4035 C C . PRO A 1 503 ? 13.28413 22.38842 30.16765 1.000 49.32279 503 PRO A C 1
ATOM 4036 O O . PRO A 1 503 ? 13.19444 23.22448 29.25514 1.000 50.13496 503 PRO A O 1
ATOM 4040 N N . PRO A 1 504 ? 13.61939 21.12609 29.92062 1.000 46.88692 504 PRO A N 1
ATOM 4041 C CA . PRO A 1 504 ? 14.00995 20.71188 28.56956 1.000 47.12954 504 PRO A CA 1
ATOM 4042 C C . PRO A 1 504 ? 12.81317 20.55743 27.63871 1.000 50.91451 504 PRO A C 1
ATOM 4043 O O . PRO A 1 504 ? 11.66444 20.44696 28.06438 1.000 51.92523 504 PRO A O 1
ATOM 4047 N N . ASP A 1 505 ? 13.11910 20.55068 26.33964 1.000 50.05243 505 ASP A N 1
ATOM 4048 C CA . ASP A 1 505 ? 12.16176 20.23750 25.28374 1.000 49.66232 505 ASP A CA 1
ATOM 4049 C C . ASP A 1 505 ? 12.40363 18.79081 24.86802 1.000 51.27396 505 ASP A C 1
ATOM 4050 O O . ASP A 1 505 ? 13.38659 18.49178 24.18081 1.000 54.07657 505 ASP A O 1
ATOM 4055 N N . PHE A 1 506 ? 11.51274 17.89356 25.26988 1.000 48.64716 506 PHE A N 1
ATOM 4056 C CA . PHE A 1 506 ? 11.71353 16.48064 24.98058 1.000 47.47203 506 PHE A CA 1
ATOM 4057 C C . PHE A 1 506 ? 11.12830 16.04669 23.64202 1.000 51.74856 506 PHE A C 1
ATOM 4058 O O . PHE A 1 506 ? 11.19779 14.85597 23.31474 1.000 51.11201 506 PHE A O 1
ATOM 4066 N N . THR A 1 507 ? 10.55769 16.97020 22.86978 1.000 53.30934 507 THR A N 1
ATOM 4067 C CA . THR A 1 507 ? 9.98655 16.67168 21.55809 1.000 55.05335 507 THR A CA 1
ATOM 4068 C C . THR A 1 507 ? 10.89132 17.10067 20.40964 1.000 54.09569 507 THR A C 1
ATOM 4069 O O . THR A 1 507 ? 10.54083 16.88783 19.24087 1.000 50.99430 507 THR A O 1
ATOM 4073 N N . SER A 1 508 ? 12.03441 17.70842 20.70808 1.000 56.29694 508 SER A N 1
ATOM 4074 C CA . SER A 1 508 ? 12.98668 18.10652 19.68496 1.000 53.64381 508 SER A CA 1
ATOM 4075 C C . SER A 1 508 ? 13.97722 16.96863 19.43709 1.000 49.51895 508 SER A C 1
ATOM 4076 O O . SER A 1 508 ? 13.93503 15.92598 20.09654 1.000 48.00543 508 SER A O 1
ATOM 4079 N N . MET A 1 509 ? 14.88230 17.16262 18.46996 1.000 42.99814 509 MET A N 1
ATOM 4080 C CA . MET A 1 509 ? 15.86651 16.12509 18.17363 1.000 44.97206 509 MET A CA 1
ATOM 4081 C C . MET A 1 509 ? 16.77732 15.86271 19.36321 1.000 45.75729 509 MET A C 1
ATOM 4082 O O . MET A 1 509 ? 17.16809 14.71397 19.60311 1.000 43.89576 509 MET A O 1
ATOM 4087 N N . VAL A 1 510 ? 17.12844 16.91420 20.11449 1.000 42.54625 510 VAL A N 1
ATOM 4088 C CA . VAL A 1 510 ? 17.87855 16.79546 21.36138 1.000 43.42015 510 VAL A CA 1
ATOM 4089 C C . VAL A 1 510 ? 17.08530 17.49266 22.47271 1.000 40.92167 510 VAL A C 1
ATOM 4090 O O . VAL A 1 510 ? 16.17263 18.27869 22.21074 1.000 39.55669 510 VAL A O 1
ATOM 4094 N N . THR A 1 511 ? 17.41574 17.16925 23.73032 1.000 34.63043 511 THR A N 1
ATOM 4095 C CA . THR A 1 511 ? 16.69438 17.70895 24.88960 1.000 37.72603 511 THR A CA 1
ATOM 4096 C C . THR A 1 511 ? 17.10532 19.15460 25.18757 1.000 38.03391 511 THR A C 1
ATOM 4097 O O . THR A 1 511 ? 17.52210 19.49875 26.29299 1.000 39.20168 511 THR A O 1
ATOM 4101 N N . LEU A 1 512 ? 16.93359 20.02114 24.19205 1.000 38.09316 512 LEU A N 1
ATOM 4102 C CA . LEU A 1 512 ? 17.38686 21.39899 24.31095 1.000 39.37587 512 LEU A CA 1
ATOM 4103 C C . LEU A 1 512 ? 16.48960 22.19629 25.26759 1.000 39.94465 512 LEU A C 1
ATOM 4104 O O . LEU A 1 512 ? 15.37701 21.77528 25.59397 1.000 42.29787 512 LEU A O 1
ATOM 4109 N N . PRO A 1 513 ? 16.97055 23.34214 25.76347 1.000 42.71549 513 PRO A N 1
ATOM 4110 C CA . PRO A 1 513 ? 16.18163 24.10555 26.73990 1.000 47.48330 513 PRO A CA 1
ATOM 4111 C C . PRO A 1 513 ? 15.00396 24.80811 26.09433 1.000 50.96807 513 PRO A C 1
ATOM 4112 O O . PRO A 1 513 ? 15.11765 25.35752 25.00058 1.000 45.64411 513 PRO A O 1
ATOM 4116 N N . THR A 1 514 ? 13.87570 24.82117 26.79638 1.000 50.41102 514 THR A N 1
ATOM 4117 C CA . THR A 1 514 ? 12.73143 25.56896 26.29664 1.000 55.72281 514 THR A CA 1
ATOM 4118 C C . THR A 1 514 ? 13.02206 27.06277 26.37422 1.000 56.68889 514 THR A C 1
ATOM 4119 O O . THR A 1 514 ? 13.60417 27.55147 27.34614 1.000 56.75973 514 THR A O 1
ATOM 4123 N N . GLY A 1 515 ? 12.64283 27.78444 25.32639 1.000 60.70068 515 GLY A N 1
ATOM 4124 C CA . GLY A 1 515 ? 13.02458 29.16719 25.18933 1.000 62.93966 515 GLY A CA 1
ATOM 4125 C C . GLY A 1 515 ? 11.89686 30.14283 25.45637 1.000 68.25577 515 GLY A C 1
ATOM 4126 O O . GLY A 1 515 ? 10.78012 29.76006 25.81520 1.000 73.20593 515 GLY A O 1
ATOM 4127 N N . PRO A 1 516 ? 12.18752 31.44399 25.32079 1.000 70.33303 516 PRO A N 1
ATOM 4128 C CA . PRO A 1 516 ? 13.51717 32.03282 25.08901 1.000 64.27742 516 PRO A CA 1
ATOM 4129 C C . PRO A 1 516 ? 14.36163 31.91837 26.35200 1.000 54.20654 516 PRO A C 1
ATOM 4130 O O . PRO A 1 516 ? 13.92363 32.29063 27.43173 1.000 54.53535 516 PRO A O 1
ATOM 4134 N N . ALA A 1 517 ? 15.57392 31.38182 26.24130 1.000 49.52410 517 ALA A N 1
ATOM 4135 C CA . ALA A 1 517 ? 16.44669 31.12939 27.38572 1.000 47.13699 517 ALA A CA 1
ATOM 4136 C C . ALA A 1 517 ? 17.54418 32.18616 27.35924 1.000 44.25818 517 ALA A C 1
ATOM 4137 O O . ALA A 1 517 ? 18.56583 32.02113 26.68913 1.000 39.92602 517 ALA A O 1
ATOM 4139 N N . LYS A 1 518 ? 17.33720 33.27098 28.10071 1.000 40.43154 518 LYS A N 1
ATOM 4140 C CA . LYS A 1 518 ? 18.17005 34.45490 27.98931 1.000 39.70938 518 LYS A CA 1
ATOM 4141 C C . LYS A 1 518 ? 19.11331 34.57302 29.17367 1.000 42.30766 518 LYS A C 1
ATOM 4142 O O . LYS A 1 518 ? 18.72370 34.33557 30.32388 1.000 40.55810 518 LYS A O 1
ATOM 4148 N N . ILE A 1 519 ? 20.35310 34.96161 28.88343 1.000 40.24929 519 ILE A N 1
ATOM 4149 C CA . ILE A 1 519 ? 21.30316 35.34374 29.91695 1.000 41.62460 519 ILE A CA 1
ATOM 4150 C C . ILE A 1 519 ? 21.82811 36.72745 29.58477 1.000 42.64602 519 ILE A C 1
ATOM 4151 O O . ILE A 1 519 ? 21.76068 37.19346 28.44061 1.000 39.10880 519 ILE A O 1
ATOM 4156 N N . ILE A 1 520 ? 22.36120 37.37936 30.61153 1.000 41.14193 520 ILE A N 1
ATOM 4157 C CA . ILE A 1 520 ? 22.97293 38.69198 30.49224 1.000 36.95895 520 ILE A CA 1
ATOM 4158 C C . ILE A 1 520 ? 24.46622 38.51319 30.69485 1.000 37.96719 520 ILE A C 1
ATOM 4159 O O . ILE A 1 520 ? 24.89907 37.97652 31.72303 1.000 40.29800 520 ILE A O 1
ATOM 4164 N N . TRP A 1 521 ? 25.25643 38.95986 29.72826 1.000 34.36937 521 TRP A N 1
ATOM 4165 C CA . TRP A 1 521 ? 26.70189 38.84596 29.81529 1.000 36.09765 521 TRP A CA 1
ATOM 4166 C C . TRP A 1 521 ? 27.32450 40.21108 30.06858 1.000 35.33265 521 TRP A C 1
ATOM 4167 O O . TRP A 1 521 ? 26.74952 41.25441 29.74847 1.000 37.01181 521 TRP A O 1
ATOM 4178 N N . GLU A 1 522 ? 28.53694 40.19098 30.61249 1.000 34.45786 522 GLU A N 1
ATOM 4179 C CA . GLU A 1 522 ? 29.30282 41.41356 30.75063 1.000 37.85747 522 GLU A CA 1
ATOM 4180 C C . GLU A 1 522 ? 30.77296 41.06118 30.63001 1.000 33.00236 522 GLU A C 1
ATOM 4181 O O . GLU A 1 522 ? 31.20638 39.98584 31.05212 1.000 39.47297 522 GLU A O 1
ATOM 4187 N N . LYS A 1 523 ? 31.53380 41.96850 30.03426 1.000 34.31815 523 LYS A N 1
ATOM 4188 C CA . LYS A 1 523 ? 32.95959 41.74173 29.84869 1.000 35.95624 523 LYS A CA 1
ATOM 4189 C C . LYS A 1 523 ? 33.67659 41.78164 31.18890 1.000 41.02301 523 LYS A C 1
ATOM 4190 O O . LYS A 1 523 ? 33.45586 42.69786 31.98561 1.000 37.48838 523 LYS A O 1
ATOM 4196 N N . ARG A 1 524 ? 34.53649 40.78369 31.44386 1.000 42.12896 524 ARG A N 1
ATOM 4197 C CA . ARG A 1 524 ? 35.38095 40.85347 32.63510 1.000 41.98700 524 ARG A CA 1
ATOM 4198 C C . ARG A 1 524 ? 36.38060 41.99310 32.52004 1.000 45.10840 524 ARG A C 1
ATOM 4199 O O . ARG A 1 524 ? 36.71007 42.62875 33.52344 1.000 37.38582 524 ARG A O 1
ATOM 4207 N N . ASN A 1 525 ? 36.85391 42.27637 31.30122 1.000 41.01539 525 ASN A N 1
ATOM 4208 C CA . ASN A 1 525 ? 37.77484 43.37566 31.02535 1.000 39.14594 525 ASN A CA 1
ATOM 4209 C C . ASN A 1 525 ? 37.09979 44.25359 29.98189 1.000 45.55030 525 ASN A C 1
ATOM 4210 O O . ASN A 1 525 ? 37.25308 44.01796 28.77323 1.000 41.25416 525 ASN A O 1
ATOM 4215 N N . PRO A 1 526 ? 36.34298 45.27427 30.40264 1.000 44.59720 526 PRO A N 1
ATOM 4216 C CA . PRO A 1 526 ? 35.56765 46.06401 29.43140 1.000 43.60567 526 PRO A CA 1
ATOM 4217 C C . PRO A 1 526 ? 36.41104 46.68849 28.33274 1.000 49.68276 526 PRO A C 1
ATOM 4218 O O . PRO A 1 526 ? 35.88059 46.94893 27.25078 1.000 47.30996 526 PRO A O 1
ATOM 4222 N N . GLU A 1 527 ? 37.70323 46.90676 28.56434 1.000 47.26266 527 GLU A N 1
ATOM 4223 C CA . GLU A 1 527 ? 38.59019 47.52588 27.59309 1.000 52.85335 527 GLU A CA 1
ATOM 4224 C C . GLU A 1 527 ? 39.31480 46.51257 26.71286 1.000 55.10682 527 GLU A C 1
ATOM 4225 O O . GLU A 1 527 ? 40.04836 46.91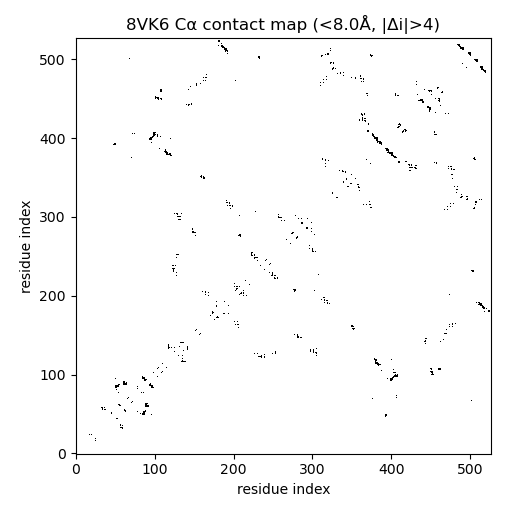598 25.80320 1.000 51.82371 527 GLU A O 1
ATOM 4231 N N . GLN A 1 528 ? 39.13542 45.21797 26.96231 1.000 48.74818 528 GLN A N 1
ATOM 4232 C CA . GLN A 1 528 ? 39.70041 44.20836 26.08041 1.000 48.00727 528 GLN A CA 1
ATOM 4233 C C . GLN A 1 528 ? 39.18503 44.41048 24.65865 1.000 46.37179 528 GLN A C 1
ATOM 4234 O O . GLN A 1 528 ? 37.98889 44.62199 24.43859 1.000 46.94298 528 GLN A O 1
ATOM 4240 N N . LYS A 1 529 ? 40.09219 44.37441 23.69682 1.000 45.10467 529 LYS A N 1
ATOM 4241 C CA . LYS A 1 529 ? 39.71571 44.45875 22.29322 1.000 48.44933 529 LYS A CA 1
ATOM 4242 C C . LYS A 1 529 ? 40.07876 43.15716 21.60090 1.000 43.45873 529 LYS A C 1
ATOM 4243 O O . LYS A 1 529 ? 41.05948 42.49771 21.95974 1.000 46.84251 529 LYS A O 1
ATOM 4249 N N . ILE A 1 530 ? 39.26602 42.77993 20.62300 1.000 46.93991 530 ILE A N 1
ATOM 4250 C CA . ILE A 1 530 ? 39.53409 41.62050 19.77756 1.000 42.60798 530 ILE A CA 1
ATOM 4251 C C . ILE A 1 530 ? 40.00402 42.13651 18.42381 1.000 44.33692 530 ILE A C 1
ATOM 4252 O O . ILE A 1 530 ? 39.26870 42.85565 17.74235 1.000 37.50207 530 ILE A O 1
ATOM 4257 N N . GLY A 1 531 ? 41.23109 41.79099 18.04703 1.000 47.21764 531 GLY A N 1
ATOM 4258 C CA . GLY A 1 531 ? 41.84577 42.30559 16.84370 1.000 51.14763 531 GLY A CA 1
ATOM 4259 C C . GLY A 1 531 ? 41.29164 41.66663 15.58242 1.000 54.56897 531 GLY A C 1
ATOM 4260 O O . GLY A 1 531 ? 40.27233 40.97233 15.58212 1.000 46.54068 531 GLY A O 1
ATOM 4261 N N . GLY A 1 532 ? 41.99311 41.92144 14.47784 1.000 63.71724 532 GLY A N 1
ATOM 4262 C CA . GLY A 1 532 ? 41.61340 41.37717 13.18356 1.000 55.34664 532 GLY A CA 1
ATOM 4263 C C . GLY A 1 532 ? 40.63190 42.27222 12.46238 1.000 65.09271 532 GLY A C 1
ATOM 4264 O O . GLY A 1 532 ? 40.21640 43.29074 13.01296 1.000 63.61836 532 GLY A O 1
#

Radius of gyration: 25.95 Å; Cα contacts (8 Å, |Δi|>4): 835; chains: 1; bounding box: 78×78×55 Å

B-factor: mean 46.09, std 14.19, range [23.99, 108.06]

Sequence (527 aa):
SIVGEALEYVNIGLSHFLALPLAQRISLIIIIPFIYNIVWQLLYSLRKDRPPLVFYWIPWVGSAVVYGMKPYEFFEECQKKYGDIFSFVLLGRVMTVYLGPKGHEFVFNAKLADVSAEAAYAHLTTPVFGKGVIYDCPNSRLMEQKKFVKGALTKEAFKSYVPLIAEEVYKYFRDSKNFRLNERTTGTIDVMVTQPEMTIFTASRRSLLGKEMRAKLDTDFAYLYSDLDKGFTPINFVFPNLPLEHYRKRDHAQKAISGTYMSLIKERRKNNDIQDRDLIDSLMKNSTYKDGVKMTDQEIANLLIGVLMGGQHTSAATSAWILLHLAERPDVQQELYEEQMRVLDGGKKELTYDLLQEMPLLNQTIKETLRMHHPLHSLFRKVMKDMHVPNTSYVIPAGYHVLVSPGYTHLRDEYFPNAHQFNIHRWNNDSASSYSVGEEVDYGFGAISKGVSSPYLPFGGGRHRCIGEHFAYCQLGVLMSIFIRTLKWHYPEGKTVPPPDFTSMVTLPTGPAKIIWEKRNPEQKIGG

Foldseek 3Di:
DCVVVVVVVVVVVVVVLVVDDVVVNVVCVQVVVQVVLVVVLVVVCPDFQAAAEDDDRHPLQKCQVVCLFCVLVVQVVCCVVRNQWYWIHHNNAIEIEGEALLLLCCPQVPDPQWWAQLVQCVLLQCLLLHADEDSNHDLLLPLQLLQLLLVCVDPVLLQVLLVLLLVLLLVCLCPPPQHNLQPDQKHKDQLLVVLLVSLLLSCCCRAVHDVRSVPCVDPLVVLVVLSLLLNFCCSSVPSDDPDPSSVSNNVSSCVQLVVQLVVLVVCVVVVNQDSRHSSSSLSVRAARPVRDGDDSSRSSSSVSVVSSVSSQQLSQLLSLLCQQCQAPVVLLVVQQVLLCVLQVHVVRDDGPVSLVVRLLLLLSSLLSCLQFLFAQKRKIATQAWDRSPPGSYIDHGSHMYIYGLSSLSQDCVQPNVSVDRDSCVQVVNSDLDDQPDAWDRPNNDTDRSRSSDSRQSQRHHSNGDSCSSVSSSSSSSSVSCCSNFKDKHADPPDHFAFFNSRTSTRHGDDSSMMMIGTPDSNDDRDD

GO terms:
  GO:0008398 sterol 14-demethylase activity (F, IDA)
  GO:0006696 ergosterol biosynthetic process (P, IDA)
  GO:0005783 endoplasmic reticulum (C, IDA)
  GO:0005783 endoplasmic reticulum (C, HDA)
  GO:0006696 ergosterol biosynthetic process (P, IMP)
  GO:0005515 protein binding (F, IPI)

InterPro domains:
  IPR001128 Cytochrome P450 [PF00067] (59-520)
  IPR001128 Cytochrome P450 [PR00385] (314-331)
  IPR001128 Cytochrome P450 [PR00385] (368-379)
  IPR001128 Cytochrome P450 [PR00385] (461-470)
  IPR001128 Cytochrome P450 [PR00385] (470-481)
  IPR002403 Cytochrome P450, E-class, group IV [PR00465] (56-73)
  IPR002403 Cytochrome P450, E-class, group IV [PR00465] (78-101)
  IPR002403 Cytochrome P450, E-class, group IV [PR00465] (305-331)
  IPR002403 Cytochrome P450, E-class, group IV [PR00465] (363-379)
  IPR002403 Cytochrome P450, E-class, group IV [PR00465] (398-412)
  IPR002403 Cytochrome P450, E-class, group IV [PR00465] (414-432)
  IPR002403 Cytochrome P450, E-class, group IV [PR00465] (454-470)
  IPR002403 Cytochrome P450, E-class, group IV [PR00465] (470-488)
  IPR017972 Cytochrome P450, conserved site [PS00086] (463-472)
  IPR036396 Cytochrome P450 superfamily [G3DSA:1.10.630.10] (53-530)
  IPR036396 Cytochrome P450 superfamily [SSF48264] (52-524)
  IPR050529 Lanosterol 14-alpha demethylase-like [PTHR24304] (40-518)

Secondary structure (DSSP, 8-state):
-THHHHHHHHHHHHHHHHTS-HHHHHHHHHHHHHHHHHHHHHHHHT-SSS--B---SSTTTBTHHHHHH-HHHHHHHHHHHH-SEEEEEETTEEEEEE-SHHHHHHHHT--TTTEEHHHHHHHHHHHHH-TTSTTSS-HHHHHHHHHHHHTT-SHHHHHHHHHHHHHHHHHHHHH-TTT-TTT-SEEEEEHHHHHHHHHHHHHIIIII-HHHHHHTTSTTHHHHHHHHHH-SGGGGT-S--SSHHHHHHHHHHHHHHHHHHHHHHHHHHTT---SSSHHHHHHHS-B-TTSPBPPHHHHHHHHHHHHHHHHHHHHHHHHHHHHHHHT-HHHHHHHHHHHHHHTGGGTSPP-HHHHHT-HHHHHHHHHHHHHT-S-S-EEEEE-S-EE-TTSS-EE-TT-EEEE-HHHHHT-TTTSSSTTS--GGGGTT--SS----S-EEESSS-EEES----S--TT--GGG--S-HHHHHHHHHHHHHHHHHHEEEEPPTT--PPPB-TTSSS-PBPS--EEEEEESSTT-----

Solvent-accessible surface area: 24509 Å² total; per-residue (Å²): 139,124,103,38,92,55,113,108,135,92,102,77,38,116,64,117,62,110,88,48,87,127,80,98,46,95,62,55,104,117,74,92,63,64,88,137,15,36,66,86,10,106,105,20,87,141,120,167,37,34,1,40,25,11,79,17,149,101,41,140,37,11,9,14,97,51,15,20,114,82,0,28,99,14,0,56,78,1,41,141,135,78,31,64,18,0,0,0,10,24,47,46,86,34,5,1,0,23,3,13,23,147,0,0,51,21,2,10,36,18,138,88,56,31,11,10,1,50,52,14,21,27,113,18,9,28,26,0,9,10,162,20,2,23,43,54,22,84,13,54,52,15,7,8,1,22,80,1,3,68,40,8,16,63,108,119,18,6,79,58,4,0,74,39,0,16,73,2,0,60,54,12,0,50,68,16,168,20,0,80,2,46,121,89,67,74,8,71,4,37,0,50,59,0,0,34,64,1,2,29,39,1,5,0,35,1,9,0,2,110,65,5,20,53,83,14,103,80,110,36,31,146,28,30,51,24,3,48,129,0,23,19,38,99,0,49,48,95,26,100,59,107,101,141,66,11,159,119,0,52,114,0,21,147,31,1,2,26,23,1,39,71,19,0,110,88,5,110,164,84,135,46,44,84,126,90,8,0,0,0,21,0,28,114,66,11,65,11,163,92,50,75,147,10,74,16,68,45,5,0,2,6,0,4,5,38,8,15,28,36,13,22,43,4,5,2,3,0,0,2,0,0,0,11,0,4,77,65,96,66,3,6,133,56,0,63,88,1,0,50,149,16,0,88,42,32,175,101,146,14,60,24,60,21,4,98,103,0,56,31,2,18,4,1,0,5,0,0,8,0,23,16,7,9,66,26,16,25,26,9,70,1,97,119,94,14,106,0,81,157,42,67,47,41,0,24,50,45,28,21,1,0,0,2,0,1,8,2,0,26,53,84,115,103,15,99,101,0,140,91,12,45,2,69,61,17,73,163,60,34,41,15,37,163,35,135,48,121,94,42,91,60,31,6,27,65,24,25,105,37,3,57,42,40,21,20,13,22,8,3,0,46,40,37,51,33,22,7,96,17,19,19,3,4,3,0,0,1,1,0,0,1,0,46,2,0,102,6,79,26,35,179,84,139,86,32,23,91,37,37,35,86,35,24,6,5,32,2,51,56,104,5,99,0,41,1,76,6,60,81,67,149,54,130,19,58,113

Organism: Saccharomyces cerevisiae (strain ATCC 204508 / S288c) (NCBI:txid559292)